Protein AF-A0A934K7P8-F1 (afdb_monomer)

Structure (mmCIF, N/CA/C/O backbone):
data_AF-A0A934K7P8-F1
#
_entry.id   AF-A0A934K7P8-F1
#
loop_
_atom_site.group_PDB
_atom_site.id
_atom_site.type_symbol
_atom_site.label_atom_id
_atom_site.label_alt_id
_atom_site.label_comp_id
_atom_site.label_asym_id
_atom_site.label_entity_id
_atom_site.label_seq_id
_atom_site.pdbx_PDB_ins_code
_atom_site.Car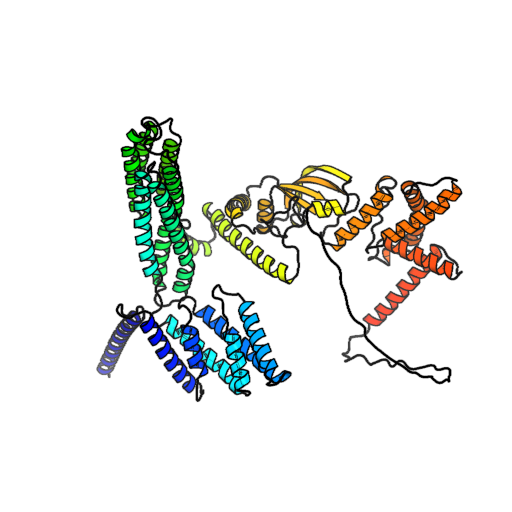tn_x
_atom_site.Cartn_y
_atom_site.Cartn_z
_atom_site.occupancy
_atom_site.B_iso_or_equiv
_atom_site.auth_seq_id
_atom_site.auth_comp_id
_atom_site.auth_asym_id
_atom_site.auth_atom_id
_atom_site.pdbx_PDB_model_num
ATOM 1 N N . MET A 1 1 ? -69.252 21.666 28.776 1.00 45.75 1 MET A N 1
ATOM 2 C CA . MET A 1 1 ? -67.968 20.932 28.897 1.00 45.75 1 MET A CA 1
ATOM 3 C C . MET A 1 1 ? -66.935 21.336 27.837 1.00 45.75 1 MET A C 1
ATOM 5 O O . MET A 1 1 ? -65.771 20.991 28.010 1.00 45.75 1 MET A O 1
ATOM 9 N N . ASP A 1 2 ? -67.285 22.134 26.819 1.00 43.41 2 ASP A N 1
ATOM 10 C CA . ASP A 1 2 ? -66.350 22.459 25.722 1.00 43.41 2 ASP 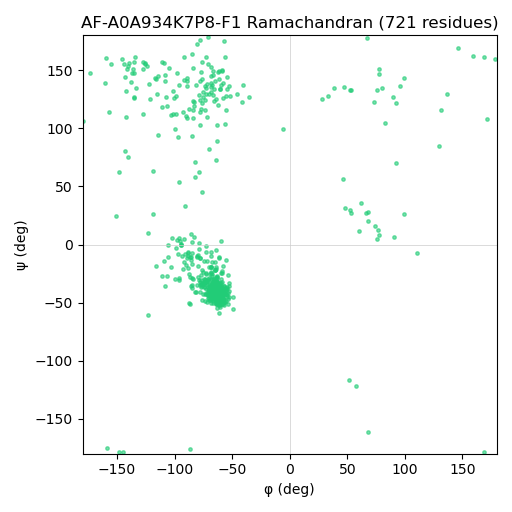A CA 1
ATOM 11 C C . ASP A 1 2 ? -65.449 23.683 25.950 1.00 43.41 2 ASP A C 1
ATOM 13 O O . ASP A 1 2 ? -64.357 23.753 25.392 1.00 43.41 2 ASP A O 1
ATOM 17 N N . LEU A 1 3 ? -65.811 24.596 26.858 1.00 40.62 3 LEU A N 1
ATOM 18 C CA . LEU A 1 3 ? -64.958 25.743 27.214 1.00 40.62 3 LEU A CA 1
ATOM 19 C C . LEU A 1 3 ? -63.761 25.370 28.112 1.00 40.62 3 LEU A C 1
ATOM 21 O O . LEU A 1 3 ? -62.736 26.044 28.081 1.00 40.62 3 LEU A O 1
ATOM 25 N N . VAL A 1 4 ? -63.838 24.257 28.854 1.00 42.62 4 VAL A N 1
ATOM 26 C CA . VAL A 1 4 ? -62.740 23.783 29.724 1.00 42.62 4 VAL A CA 1
ATOM 27 C C . VAL A 1 4 ? -61.714 22.946 28.939 1.00 42.62 4 VAL A C 1
ATOM 29 O O . VAL A 1 4 ? -60.522 22.994 29.237 1.00 42.62 4 VAL A O 1
ATOM 32 N N . ARG A 1 5 ? -62.131 22.251 27.868 1.00 43.25 5 ARG A N 1
ATOM 33 C CA . ARG A 1 5 ? -61.217 21.493 26.987 1.00 43.25 5 ARG A CA 1
ATOM 34 C C . ARG A 1 5 ? -60.385 22.390 26.063 1.00 43.25 5 ARG A C 1
ATOM 36 O O . ARG A 1 5 ? -59.226 22.073 25.804 1.00 43.25 5 ARG A O 1
ATOM 43 N N . GLY A 1 6 ? -60.927 23.531 25.626 1.00 38.09 6 GLY A N 1
ATOM 44 C CA . GLY A 1 6 ? -60.194 24.504 24.802 1.00 38.09 6 GLY A CA 1
ATOM 45 C C . GLY A 1 6 ? -59.057 25.216 25.550 1.00 38.09 6 GLY A C 1
ATOM 46 O O . GLY A 1 6 ? -57.980 25.426 24.990 1.00 38.09 6 GLY A O 1
ATOM 47 N N . ALA A 1 7 ? -59.255 25.526 26.835 1.00 41.66 7 ALA A N 1
ATOM 48 C CA . ALA A 1 7 ? -58.245 26.186 27.664 1.00 41.66 7 ALA A CA 1
ATOM 49 C C . ALA A 1 7 ? -57.087 25.246 28.059 1.00 41.66 7 ALA A C 1
ATOM 51 O O . ALA A 1 7 ? -55.929 25.668 28.054 1.00 41.66 7 ALA A O 1
ATOM 52 N N . ALA A 1 8 ? -57.373 23.963 28.317 1.00 41.31 8 ALA A N 1
ATOM 53 C CA . ALA A 1 8 ? -56.354 22.959 28.636 1.00 41.31 8 ALA A CA 1
ATOM 54 C C . ALA A 1 8 ? -55.416 22.681 27.443 1.00 41.31 8 ALA A C 1
ATOM 56 O O . ALA A 1 8 ? -54.196 22.701 27.601 1.00 41.31 8 ALA A O 1
ATOM 57 N N . GLY A 1 9 ? -55.959 22.547 26.224 1.00 40.34 9 GLY A N 1
ATOM 58 C CA . GLY A 1 9 ? -55.157 22.323 25.013 1.00 40.34 9 GLY A CA 1
ATOM 59 C C . GLY A 1 9 ? -54.323 23.536 24.569 1.00 40.34 9 GLY A C 1
ATOM 60 O O . GLY A 1 9 ? -53.249 23.375 23.986 1.00 40.34 9 GLY A O 1
ATOM 61 N N . ALA A 1 10 ? -54.769 24.761 24.868 1.00 44.47 10 ALA A N 1
ATOM 62 C CA . ALA A 1 10 ? -54.004 25.983 24.601 1.00 44.47 10 ALA A CA 1
ATOM 63 C C . ALA A 1 10 ? -52.875 26.214 25.628 1.00 44.47 10 ALA A C 1
ATOM 65 O O . ALA A 1 10 ? -51.799 26.694 25.258 1.00 44.47 10 ALA A O 1
ATOM 66 N N . ALA A 1 11 ? -53.083 25.832 26.894 1.00 43.97 11 ALA A N 1
ATOM 67 C CA . ALA A 1 11 ? -52.049 25.858 27.930 1.00 43.97 11 ALA A CA 1
ATOM 68 C C . ALA A 1 11 ? -50.958 24.796 27.680 1.00 43.97 11 ALA A C 1
ATOM 70 O O . ALA A 1 11 ? -49.769 25.091 27.806 1.00 43.97 11 ALA A O 1
ATOM 71 N N . GLU A 1 12 ? -51.340 23.603 27.221 1.00 44.59 12 GLU A N 1
ATOM 72 C CA . GLU A 1 12 ? -50.424 22.500 26.900 1.00 44.59 12 GLU A CA 1
ATOM 73 C C . GLU A 1 12 ? -49.556 22.792 25.656 1.00 44.59 12 GLU A C 1
ATOM 75 O O . GLU A 1 12 ? -48.353 22.509 25.640 1.00 44.59 12 GLU A O 1
ATOM 80 N N . ARG A 1 13 ? -50.110 23.479 24.641 1.00 47.47 13 ARG A N 1
ATOM 81 C CA . ARG A 1 13 ? -49.357 23.949 23.455 1.00 47.47 13 ARG A CA 1
ATOM 82 C C . ARG A 1 13 ? -48.438 25.148 23.739 1.00 47.47 13 ARG A C 1
ATOM 84 O O . ARG A 1 13 ? -47.362 25.235 23.149 1.00 47.47 13 ARG A O 1
ATOM 91 N N . ARG A 1 14 ? -48.800 26.052 24.664 1.00 48.75 14 ARG A N 1
ATOM 92 C CA . ARG A 1 14 ? -47.899 27.135 25.125 1.00 48.75 14 ARG A CA 1
ATOM 93 C C . ARG A 1 14 ? -46.775 26.613 26.026 1.00 48.75 14 ARG A C 1
ATOM 95 O O . ARG A 1 14 ? -45.634 27.053 25.879 1.00 48.75 14 ARG A O 1
ATOM 102 N N . GLY A 1 15 ? -47.066 25.647 26.900 1.00 50.03 15 GLY A N 1
ATOM 103 C CA . GLY A 1 15 ? -46.074 24.995 27.761 1.00 50.03 15 GLY A CA 1
ATOM 104 C C . GLY A 1 15 ? -45.023 24.217 26.966 1.00 50.03 15 GLY A C 1
ATOM 105 O O . GLY A 1 15 ? -43.826 24.399 27.177 1.00 50.03 15 GLY A O 1
ATOM 106 N N . THR A 1 16 ? -45.444 23.420 25.980 1.00 50.38 16 THR A N 1
ATOM 107 C CA . THR A 1 16 ? -44.530 22.630 25.131 1.00 50.38 16 THR A CA 1
ATOM 108 C C . THR A 1 16 ? -43.655 23.486 24.210 1.00 50.38 16 THR A C 1
ATOM 110 O O . THR A 1 16 ? -42.486 23.152 23.999 1.00 50.38 16 THR A O 1
ATOM 113 N N . GLY A 1 17 ? -44.162 24.620 23.711 1.00 54.09 17 GLY A N 1
ATOM 114 C CA . GLY A 1 17 ? -43.368 25.604 22.967 1.00 54.09 17 GLY A CA 1
ATOM 115 C C . GLY A 1 17 ? -42.286 26.260 23.829 1.00 54.09 17 GLY A C 1
ATOM 116 O O . GLY A 1 17 ? -41.118 26.272 23.446 1.00 54.09 17 GLY A O 1
ATOM 117 N N . ALA A 1 18 ? -42.638 26.726 25.032 1.00 55.69 18 ALA A N 1
ATOM 118 C CA . ALA A 1 18 ? -41.683 27.321 25.970 1.00 55.69 18 ALA A CA 1
ATOM 119 C C . ALA A 1 18 ? -40.620 26.316 26.454 1.00 55.69 18 ALA A C 1
ATOM 121 O O . ALA A 1 18 ? -39.447 26.671 26.584 1.00 55.69 18 ALA A O 1
ATOM 122 N N . ILE A 1 19 ? -41.007 25.052 26.663 1.00 57.72 19 ILE A N 1
ATOM 123 C CA . ILE A 1 19 ? -40.096 23.958 27.023 1.00 57.72 19 ILE A CA 1
ATOM 124 C C . ILE A 1 19 ? -39.129 23.650 25.873 1.00 57.72 19 ILE A C 1
ATOM 126 O O . ILE A 1 19 ? -37.928 23.565 26.116 1.00 57.72 19 ILE A O 1
ATOM 130 N N . LYS A 1 20 ? -39.594 23.575 24.616 1.00 57.88 20 LYS A N 1
ATOM 131 C CA . LYS A 1 20 ? -38.717 23.391 23.441 1.00 57.88 20 LYS A CA 1
ATOM 132 C C . LYS A 1 20 ? -37.726 24.543 23.265 1.00 57.88 20 LYS A C 1
ATOM 134 O O . LYS A 1 20 ? -36.560 24.297 22.963 1.00 57.88 20 LYS A O 1
ATOM 139 N N . THR A 1 21 ? -38.155 25.785 23.478 1.00 65.25 21 THR A N 1
ATOM 140 C CA . THR A 1 21 ? -37.277 26.961 23.371 1.00 65.25 21 THR A CA 1
ATOM 141 C C . THR A 1 21 ? -36.249 27.003 24.504 1.00 65.25 21 THR A C 1
ATOM 143 O O . THR A 1 21 ? -35.074 27.260 24.247 1.00 65.25 21 THR A O 1
ATOM 146 N N . ARG A 1 22 ? -36.641 26.665 25.743 1.00 65.88 22 ARG A N 1
ATOM 147 C CA . ARG A 1 22 ? -35.711 26.532 26.881 1.00 65.88 22 ARG A CA 1
ATOM 148 C C . ARG A 1 22 ? -34.735 25.370 26.708 1.00 65.88 22 ARG A C 1
ATOM 150 O O . ARG A 1 22 ? -33.561 25.543 27.011 1.00 65.88 22 ARG A O 1
ATOM 157 N N . LEU A 1 23 ? -35.187 24.231 26.179 1.00 60.50 23 LEU A N 1
ATOM 158 C CA . LEU A 1 23 ? -34.333 23.091 25.833 1.00 60.50 23 LEU A CA 1
ATOM 159 C C . LEU A 1 23 ? -33.325 23.464 24.749 1.00 60.50 23 LEU A C 1
ATOM 161 O O . LEU A 1 23 ? -32.152 23.174 24.919 1.00 60.50 23 LEU A O 1
ATOM 165 N N . ARG A 1 24 ? -33.738 24.168 23.685 1.00 63.94 24 ARG A N 1
ATOM 166 C CA . ARG A 1 24 ? -32.816 24.674 22.649 1.00 63.94 24 ARG A CA 1
ATOM 167 C C . ARG A 1 24 ? -31.798 25.666 23.209 1.00 63.94 24 ARG A C 1
ATOM 169 O O . ARG A 1 24 ? -30.635 25.615 22.825 1.00 63.94 24 ARG A O 1
ATOM 176 N N . TYR A 1 25 ? -32.219 26.539 24.121 1.00 66.00 25 TYR A N 1
ATOM 177 C CA . TYR A 1 25 ? -31.333 27.497 24.780 1.00 66.00 25 TYR A CA 1
ATOM 178 C C . TYR A 1 25 ? -30.318 26.813 25.710 1.00 66.00 25 TYR A C 1
ATOM 180 O O . TYR A 1 25 ? -29.125 27.102 25.636 1.00 66.00 25 TYR A O 1
ATOM 188 N N . LEU A 1 26 ? -30.766 25.869 26.547 1.00 61.19 26 LEU A N 1
ATOM 189 C CA . LEU A 1 26 ? -29.870 25.050 27.370 1.00 61.19 26 LEU A CA 1
ATOM 190 C C . LEU A 1 26 ? -28.907 24.247 26.497 1.00 61.19 26 LEU A C 1
ATOM 192 O O . LEU A 1 26 ? -27.717 24.222 26.777 1.00 61.19 26 LEU A O 1
ATOM 196 N N . ALA A 1 27 ? -29.416 23.646 25.425 1.00 62.72 27 ALA A N 1
ATOM 197 C CA . ALA A 1 27 ? -28.638 22.864 24.481 1.00 62.72 27 ALA A CA 1
ATOM 198 C C . ALA A 1 27 ? -27.517 23.713 23.847 1.00 62.72 27 ALA A C 1
ATOM 200 O O . ALA A 1 27 ? -26.354 23.326 23.883 1.00 62.72 27 ALA A O 1
ATOM 201 N N . TRP A 1 28 ? -27.817 24.928 23.381 1.00 64.00 28 TRP A N 1
ATOM 202 C CA . TRP A 1 28 ? -26.797 25.850 22.867 1.00 64.00 28 TRP A CA 1
ATOM 203 C C . TRP A 1 28 ? -25.730 26.216 23.913 1.00 64.00 28 TRP A C 1
ATOM 205 O O . TRP A 1 28 ? -24.542 26.245 23.604 1.00 64.00 28 TRP A O 1
ATOM 215 N N . ARG A 1 29 ? -26.124 26.418 25.176 1.00 65.19 29 ARG A N 1
ATOM 216 C CA . ARG A 1 29 ? -25.203 26.757 26.276 1.00 65.19 29 ARG A CA 1
ATOM 217 C C . ARG A 1 29 ? -24.259 25.609 26.671 1.00 65.19 29 ARG A C 1
ATOM 219 O O . ARG A 1 29 ? -23.239 25.848 27.314 1.00 65.19 29 ARG A O 1
ATOM 226 N N . LEU A 1 30 ? -24.599 24.373 26.304 1.00 67.81 30 LEU A N 1
ATOM 227 C CA . LEU A 1 30 ? -23.757 23.189 26.495 1.00 67.81 30 LEU A CA 1
ATOM 228 C C . LEU A 1 30 ? -22.820 22.930 25.304 1.00 67.81 30 LEU A C 1
ATOM 230 O O . LEU A 1 30 ? -21.893 22.136 25.443 1.00 67.81 30 LEU A O 1
ATOM 234 N N . ALA A 1 31 ? -23.018 23.605 24.167 1.00 66.19 31 ALA A N 1
ATOM 235 C CA . ALA A 1 31 ? -22.230 23.390 22.955 1.00 66.19 31 ALA A CA 1
ATOM 236 C C . ALA A 1 31 ? -20.845 24.056 23.003 1.00 66.19 31 ALA A C 1
ATOM 238 O O . ALA A 1 31 ? -19.896 23.512 22.451 1.00 66.19 31 ALA A O 1
ATOM 239 N N . GLU A 1 32 ? -20.697 25.195 23.685 1.00 69.88 32 GLU A N 1
ATOM 240 C CA . GLU A 1 32 ? -19.407 25.879 23.835 1.00 69.88 32 GLU A CA 1
ATOM 241 C C . GLU A 1 32 ? -19.187 26.282 25.304 1.00 69.88 32 GLU A C 1
ATOM 243 O O . GLU A 1 32 ? -20.117 26.776 25.953 1.00 69.88 32 GLU A O 1
ATOM 248 N N . PRO A 1 33 ? -17.987 26.044 25.873 1.00 76.75 33 PRO A N 1
ATOM 249 C CA . PRO A 1 33 ? -17.689 26.495 27.221 1.00 76.75 33 PRO A CA 1
ATOM 250 C C . PRO A 1 33 ? -17.648 28.028 27.250 1.00 76.75 33 PRO A C 1
ATOM 252 O O . PRO A 1 33 ? -17.259 28.656 26.262 1.00 76.75 33 PRO A O 1
ATOM 255 N N . PRO A 1 34 ? -18.012 28.660 28.377 1.00 77.75 34 PRO A N 1
ATOM 256 C CA . PRO A 1 34 ? -17.819 30.091 28.543 1.00 77.75 34 PRO A CA 1
ATOM 257 C C . PRO A 1 34 ? -16.367 30.480 28.241 1.00 77.75 34 PRO A C 1
ATOM 259 O O . PRO A 1 34 ? -15.446 29.910 28.823 1.00 77.75 34 PRO A O 1
ATOM 262 N N . GLY A 1 35 ? -16.158 31.460 27.357 1.00 70.12 35 GLY A N 1
ATOM 263 C CA . GLY A 1 35 ? -14.825 31.813 26.845 1.00 70.12 35 GLY A CA 1
ATOM 264 C C . GLY A 1 35 ? -13.816 32.299 27.896 1.00 70.12 35 GLY A C 1
ATOM 265 O O . GLY A 1 35 ? -12.631 32.389 27.601 1.00 70.12 35 GLY A O 1
ATOM 266 N N . PHE A 1 36 ? -14.263 32.587 29.122 1.00 78.00 36 PHE A N 1
ATOM 267 C CA . PHE A 1 36 ? -13.399 32.941 30.251 1.00 78.00 36 PHE A CA 1
ATOM 268 C C . PHE A 1 36 ? -12.852 31.725 31.016 1.00 78.00 36 PHE A C 1
ATOM 270 O O . PHE A 1 36 ? -11.994 31.895 31.880 1.00 78.00 36 PHE A O 1
ATOM 277 N N . LEU A 1 37 ? -13.353 30.509 30.760 1.00 80.81 37 LEU A N 1
ATOM 278 C CA . LEU A 1 37 ? -12.911 29.314 31.475 1.00 80.81 37 LEU A CA 1
ATOM 279 C C . LEU A 1 37 ? -11.636 28.737 30.842 1.00 80.81 37 LEU A C 1
ATOM 281 O O . LEU A 1 37 ? -11.656 28.357 29.670 1.00 80.81 37 LEU A O 1
ATOM 285 N N . PRO A 1 38 ? -10.544 28.583 31.615 1.00 80.50 38 PRO A N 1
ATOM 286 C CA . PRO A 1 38 ? -9.359 27.873 31.153 1.00 80.50 38 PRO A CA 1
ATOM 287 C C . PRO A 1 38 ? -9.691 26.423 30.756 1.00 80.50 38 PRO A C 1
ATOM 289 O O . PRO A 1 38 ? -10.548 25.802 31.397 1.00 80.50 38 PRO A O 1
ATOM 292 N N . PRO A 1 39 ? -8.961 25.818 29.796 1.00 76.94 39 PRO A N 1
ATOM 293 C CA . PRO A 1 39 ? -9.156 24.418 29.401 1.00 76.94 39 PRO A CA 1
ATOM 294 C C . PRO A 1 39 ? -9.114 23.440 30.582 1.00 76.94 39 PRO A C 1
ATOM 296 O O . PRO A 1 39 ? -9.882 22.482 30.633 1.00 76.94 39 PRO A O 1
ATOM 299 N N . LEU A 1 40 ? -8.262 23.726 31.571 1.00 80.06 40 LEU A N 1
ATOM 300 C CA . LEU A 1 40 ? -8.154 22.948 32.802 1.00 80.06 40 LEU A CA 1
ATOM 301 C C . LEU A 1 40 ? -9.451 22.969 33.624 1.00 80.06 40 LEU A C 1
ATOM 303 O O . LEU A 1 40 ? -9.846 21.945 34.170 1.00 80.06 40 LEU A O 1
ATOM 307 N N . VAL A 1 41 ? -10.134 24.114 33.706 1.00 83.94 41 VAL A N 1
ATOM 308 C CA . VAL A 1 41 ? -11.388 24.243 34.467 1.00 83.94 41 VAL A CA 1
ATOM 309 C C . VAL A 1 41 ? -12.524 23.515 33.755 1.00 83.94 41 VAL A C 1
ATOM 311 O O . VAL A 1 41 ? -13.291 22.798 34.393 1.00 83.94 41 VAL A O 1
ATOM 314 N N . VAL A 1 42 ? -12.588 23.640 32.427 1.00 82.75 42 VAL A N 1
ATOM 315 C CA . VAL A 1 42 ? -13.539 22.905 31.579 1.00 82.75 42 VAL A CA 1
ATOM 316 C C . VAL A 1 42 ? -13.369 21.397 31.771 1.00 82.75 42 VAL A C 1
ATOM 318 O O . VAL A 1 42 ? -14.353 20.689 31.986 1.00 82.75 42 VAL A O 1
ATOM 321 N N . LEU A 1 43 ? -12.127 20.906 31.744 1.00 83.19 43 LEU A N 1
ATOM 322 C CA . LEU A 1 43 ? -11.824 19.495 31.962 1.00 83.19 43 LEU A CA 1
ATOM 323 C C . LEU A 1 43 ? -12.198 19.041 33.378 1.00 83.19 43 LEU A C 1
ATOM 325 O O . LEU A 1 43 ? -12.929 18.064 33.527 1.00 83.19 43 LEU A O 1
ATOM 329 N N . SER A 1 44 ? -11.756 19.765 34.407 1.00 86.12 44 SER A N 1
ATOM 330 C CA . SER A 1 44 ? -12.061 19.446 35.807 1.00 86.12 44 SER A CA 1
ATOM 331 C C . SER A 1 44 ? -13.566 19.376 36.066 1.00 86.12 44 SER A C 1
ATOM 333 O O . SER A 1 44 ? -14.034 18.477 36.761 1.00 86.12 44 SER A O 1
ATOM 335 N N . PHE A 1 45 ? -14.345 20.274 35.458 1.00 87.75 45 PHE A N 1
ATOM 336 C CA . PHE A 1 45 ? -15.800 20.254 35.573 1.00 87.75 45 PHE A CA 1
ATOM 337 C C . PHE A 1 45 ? -16.422 19.022 34.899 1.00 87.75 45 PHE A C 1
ATOM 339 O O . PHE A 1 45 ? -17.281 18.373 35.495 1.00 87.75 45 PHE A O 1
ATOM 346 N N . LYS A 1 46 ? -15.965 18.652 33.691 1.00 87.06 46 LYS A N 1
ATOM 347 C CA . LYS A 1 46 ? -16.412 17.423 33.008 1.00 87.06 46 LYS A CA 1
ATOM 348 C C . LYS A 1 46 ? -16.123 16.177 33.841 1.00 87.06 46 LYS A C 1
ATOM 350 O O . LYS A 1 46 ? -17.006 15.334 33.985 1.00 87.06 46 LYS A O 1
ATOM 355 N N . VAL A 1 47 ? -14.921 16.087 34.412 1.00 88.88 47 VAL A N 1
ATOM 356 C CA . VAL A 1 47 ? -14.509 14.960 35.260 1.00 88.88 47 VAL A CA 1
ATOM 357 C C . VAL A 1 47 ? -15.376 14.887 36.511 1.00 88.88 47 VAL A C 1
ATOM 359 O O . VAL A 1 47 ? -15.882 13.813 36.834 1.00 88.88 47 VAL A O 1
ATOM 362 N N . ALA A 1 48 ? -15.596 16.017 37.187 1.00 91.88 48 ALA A N 1
ATOM 363 C CA . ALA A 1 48 ? -16.414 16.077 38.394 1.00 91.88 48 ALA A CA 1
ATOM 364 C C . ALA A 1 48 ? -17.874 15.684 38.118 1.00 91.88 48 ALA A C 1
ATOM 366 O O . ALA A 1 48 ? -18.436 14.847 38.825 1.00 91.88 48 ALA A O 1
ATOM 367 N N . LEU A 1 49 ? -18.470 16.232 37.054 1.00 92.19 49 LEU A N 1
ATOM 368 C CA . LEU A 1 49 ? -19.836 15.911 36.651 1.00 92.19 49 LEU A CA 1
ATOM 369 C C . LEU A 1 49 ? -19.971 14.439 36.244 1.00 92.19 49 LEU A C 1
ATOM 371 O O . LEU A 1 49 ? -20.870 13.753 36.724 1.00 92.19 49 LEU A O 1
ATOM 375 N N . GLY A 1 50 ? -19.075 13.942 35.387 1.00 91.50 50 GLY A N 1
ATOM 376 C CA . GLY A 1 50 ? -19.083 12.547 34.954 1.00 91.50 50 GLY A CA 1
ATOM 377 C C . GLY A 1 50 ? -18.897 11.576 36.116 1.00 91.50 50 GLY A C 1
ATOM 378 O O . GLY A 1 50 ? -19.608 10.581 36.184 1.00 91.50 50 GLY A O 1
ATOM 379 N N . SER A 1 51 ? -18.019 11.898 37.069 1.00 93.50 51 SER A N 1
ATOM 380 C CA . SER A 1 51 ? -17.812 11.097 38.281 1.00 93.50 51 SER A CA 1
ATOM 381 C C . SER A 1 51 ? -19.077 11.040 39.137 1.00 93.50 51 SER A C 1
ATOM 383 O O . SER A 1 51 ? -19.500 9.959 39.542 1.00 93.50 51 SER A O 1
ATOM 385 N N . GLY A 1 52 ? -19.731 12.185 39.365 1.00 95.00 52 GLY A N 1
ATOM 386 C CA . GLY A 1 52 ? -20.989 12.241 40.114 1.00 95.00 52 GLY A CA 1
ATOM 387 C C . GLY A 1 52 ? -22.123 11.469 39.432 1.00 95.00 52 GLY A C 1
ATOM 388 O O . GLY A 1 52 ? -22.859 10.737 40.094 1.00 95.00 52 GLY A O 1
ATOM 389 N N . LEU A 1 53 ? -22.233 11.571 38.103 1.00 94.75 53 LEU A N 1
ATOM 390 C CA . LEU A 1 53 ? -23.215 10.822 37.315 1.00 94.75 53 LEU A CA 1
ATOM 391 C C . LEU A 1 53 ? -22.941 9.315 37.329 1.00 94.75 53 LEU A C 1
ATOM 393 O O . LEU A 1 53 ? -23.870 8.536 37.523 1.00 94.75 53 LEU A O 1
ATOM 397 N N . ALA A 1 54 ? -21.683 8.902 37.160 1.00 94.56 54 ALA A N 1
ATOM 398 C CA . ALA A 1 54 ? -21.285 7.497 37.202 1.00 94.56 54 ALA A CA 1
ATOM 399 C C . ALA A 1 54 ? -21.585 6.881 38.571 1.00 94.56 54 ALA A C 1
ATOM 401 O O . ALA A 1 54 ? -22.110 5.771 38.645 1.00 94.56 54 ALA A O 1
ATOM 402 N N . TRP A 1 55 ? -21.337 7.632 39.647 1.00 95.38 55 TRP A N 1
ATOM 403 C CA . TRP A 1 55 ? -21.679 7.218 41.002 1.00 95.38 55 TRP A CA 1
ATOM 404 C C . TRP A 1 55 ? -23.191 7.053 41.200 1.00 95.38 55 TRP A C 1
ATOM 406 O O . TRP A 1 55 ? -23.648 6.003 41.654 1.00 95.38 55 TRP A O 1
ATOM 416 N N . ALA A 1 56 ? -23.981 8.065 40.829 1.00 94.38 56 ALA A N 1
ATOM 417 C CA . ALA A 1 56 ? -25.435 8.038 40.988 1.00 94.38 56 ALA A CA 1
ATOM 418 C C . ALA A 1 56 ? -26.088 6.908 40.176 1.00 94.38 56 ALA A C 1
ATOM 420 O O . ALA A 1 56 ? -26.935 6.177 40.691 1.00 94.38 56 ALA A O 1
ATOM 421 N N . LEU A 1 57 ? -25.660 6.724 38.923 1.00 94.38 57 LEU A N 1
ATOM 422 C CA . LEU A 1 57 ? -26.130 5.628 38.078 1.00 94.38 57 LEU A CA 1
ATOM 423 C C . LEU A 1 57 ? -25.675 4.270 38.615 1.00 94.38 57 LEU A C 1
ATOM 425 O O . LEU A 1 57 ? -26.458 3.327 38.601 1.00 94.38 57 LEU A O 1
ATOM 429 N N . GLY A 1 58 ? -24.451 4.168 39.139 1.00 92.56 58 GLY A N 1
ATOM 430 C CA . GLY A 1 58 ? -23.949 2.939 39.749 1.00 92.56 58 GLY A CA 1
ATOM 431 C C . GLY A 1 58 ? -24.837 2.472 40.900 1.00 92.56 58 GLY A C 1
ATOM 432 O O . GLY A 1 58 ? -25.269 1.320 40.917 1.00 92.56 58 GLY A O 1
ATOM 433 N N . GLN A 1 59 ? -25.213 3.385 41.800 1.00 93.25 59 GLN A N 1
ATOM 434 C CA . GLN A 1 59 ? -26.161 3.064 42.870 1.00 93.25 59 GLN A CA 1
ATOM 435 C C . GLN A 1 59 ? -27.536 2.655 42.334 1.00 93.25 59 GLN A C 1
ATOM 437 O O . GLN A 1 59 ? -28.124 1.697 42.837 1.00 93.25 59 GLN A O 1
ATOM 442 N N . ALA A 1 60 ? -28.029 3.324 41.287 1.00 92.00 60 ALA A N 1
ATOM 443 C CA . ALA A 1 60 ? -29.302 2.976 40.657 1.00 92.00 60 ALA A CA 1
ATOM 444 C C . ALA A 1 60 ? -29.295 1.568 40.028 1.00 92.00 60 ALA A C 1
ATOM 446 O O . ALA A 1 60 ? -30.313 0.882 40.057 1.00 92.00 60 ALA A O 1
ATOM 447 N N . PHE A 1 61 ? -28.149 1.108 39.517 1.00 89.94 61 PHE A N 1
ATOM 448 C CA . PHE A 1 61 ? -27.956 -0.255 39.006 1.00 89.94 61 PHE A CA 1
ATOM 449 C C . PHE A 1 61 ? -27.639 -1.293 40.100 1.00 89.94 61 PHE A C 1
ATOM 451 O O . PHE A 1 61 ? -27.377 -2.453 39.787 1.00 89.94 61 PHE A O 1
ATOM 458 N N . GLY A 1 62 ? -27.690 -0.910 41.380 1.00 87.38 62 GLY A N 1
ATOM 459 C CA . GLY A 1 62 ? -27.504 -1.816 42.516 1.00 87.38 62 GLY A CA 1
ATOM 460 C C . GLY A 1 62 ? -26.059 -1.958 43.005 1.00 87.38 62 GLY A C 1
ATOM 461 O O . GLY A 1 62 ? -25.804 -2.757 43.910 1.00 87.38 62 GLY A O 1
ATOM 462 N N . PHE A 1 63 ? -25.110 -1.181 42.472 1.00 87.31 63 PHE A N 1
ATOM 463 C CA . PHE A 1 63 ? -23.739 -1.133 42.987 1.00 87.31 63 PHE A CA 1
ATOM 464 C C . PHE A 1 63 ? -23.685 -0.265 44.252 1.00 87.31 63 PHE A C 1
ATOM 466 O O . PHE A 1 63 ? -23.903 0.943 44.200 1.00 87.31 63 PHE A O 1
ATOM 473 N N . LYS A 1 64 ? -23.385 -0.866 45.413 1.00 83.88 64 LYS A N 1
ATOM 474 C CA . LYS A 1 64 ? -23.387 -0.150 46.708 1.00 83.88 64 LYS A CA 1
ATOM 475 C C . LYS A 1 64 ? -22.336 0.963 46.781 1.00 83.88 64 LYS A C 1
ATOM 477 O O . LYS A 1 64 ? -22.592 2.006 47.375 1.00 83.88 64 LYS A O 1
ATOM 482 N N . THR A 1 65 ? -21.161 0.733 46.200 1.00 87.38 65 THR A N 1
ATOM 483 C CA . THR A 1 65 ? -20.018 1.658 46.232 1.00 87.38 65 THR A CA 1
ATOM 484 C C . THR A 1 65 ? -19.267 1.619 44.893 1.00 87.38 65 THR A C 1
ATOM 486 O O . THR A 1 65 ? -18.263 0.911 44.798 1.00 87.38 65 THR A O 1
ATOM 489 N N . PRO A 1 66 ? -19.749 2.330 43.853 1.00 89.94 66 PRO A N 1
ATOM 490 C CA . PRO A 1 66 ? -19.255 2.209 42.477 1.00 89.94 66 PRO A CA 1
ATOM 491 C C . PRO A 1 66 ? -17.931 2.965 42.236 1.00 89.94 66 PRO A C 1
ATOM 493 O O . PRO A 1 66 ? -17.869 3.927 41.463 1.00 89.94 66 PRO A O 1
ATOM 496 N N . TRP A 1 67 ? -16.861 2.569 42.928 1.00 88.38 67 TRP A N 1
ATOM 497 C CA . TRP A 1 67 ? -15.551 3.230 42.849 1.00 88.38 67 TRP A CA 1
ATOM 498 C C . TRP A 1 67 ? -14.901 3.088 41.470 1.00 88.38 67 TRP A C 1
ATOM 500 O O . TRP A 1 67 ? -14.304 4.046 40.973 1.00 88.38 67 TRP A O 1
ATOM 510 N N . ASP A 1 68 ? -15.044 1.926 40.825 1.00 86.25 68 ASP A N 1
ATOM 511 C CA . ASP A 1 68 ? -14.433 1.669 39.518 1.00 86.25 68 ASP A CA 1
ATOM 512 C C . ASP A 1 68 ? -15.121 2.464 38.399 1.00 86.25 68 ASP A C 1
ATOM 514 O O . ASP A 1 68 ? -14.463 2.888 37.447 1.00 86.25 68 ASP A O 1
ATOM 518 N N . ALA A 1 69 ? -16.419 2.752 38.544 1.00 89.62 69 ALA A N 1
ATOM 519 C CA . ALA A 1 69 ? -17.145 3.619 37.618 1.00 89.62 69 ALA A CA 1
ATOM 520 C C . ALA A 1 69 ? -16.604 5.058 37.650 1.00 89.62 69 ALA A C 1
ATOM 522 O O . ALA A 1 69 ? -16.394 5.674 36.606 1.00 89.62 69 ALA A O 1
ATOM 523 N N . VAL A 1 70 ? -16.320 5.585 38.845 1.00 91.94 70 VAL A N 1
ATOM 524 C CA . VAL A 1 70 ? -15.716 6.916 39.014 1.00 91.94 70 VAL A CA 1
ATOM 525 C C . VAL A 1 70 ? -14.284 6.942 38.477 1.00 91.94 70 VAL A C 1
ATOM 527 O O . VAL A 1 70 ? -13.922 7.843 37.718 1.00 91.94 70 VAL A O 1
ATOM 530 N N . LEU A 1 71 ? -13.478 5.930 38.814 1.00 86.38 71 LEU A N 1
ATOM 531 C CA . LEU A 1 71 ? -12.100 5.810 38.335 1.00 86.38 71 LEU A CA 1
ATOM 532 C C . LEU A 1 71 ? -12.038 5.758 36.799 1.00 86.38 71 LEU A C 1
ATOM 534 O O . LEU A 1 71 ? -11.196 6.422 36.194 1.00 86.38 71 LEU A O 1
ATOM 538 N N . ALA A 1 72 ? -12.958 5.026 36.165 1.00 83.19 72 ALA A N 1
ATOM 539 C CA . ALA A 1 72 ? -13.055 4.937 34.713 1.00 83.19 72 ALA A CA 1
ATOM 540 C C . ALA A 1 72 ? -13.330 6.294 34.048 1.00 83.19 72 ALA A C 1
ATOM 542 O O . ALA A 1 72 ? -12.697 6.604 33.040 1.00 83.19 72 ALA A O 1
ATOM 543 N N . VAL A 1 73 ? -14.205 7.132 34.621 1.00 87.31 73 VAL A N 1
ATOM 544 C CA . VAL A 1 73 ? -14.452 8.492 34.103 1.00 87.31 73 VAL A CA 1
ATOM 545 C C . VAL A 1 73 ? -13.179 9.336 34.152 1.00 87.31 73 VAL A C 1
ATOM 547 O O . VAL A 1 73 ? -12.845 9.998 33.169 1.00 87.31 73 VAL A O 1
ATOM 550 N N . ILE A 1 74 ? -12.461 9.303 35.278 1.00 85.06 74 ILE A N 1
ATOM 551 C CA . ILE A 1 74 ? -11.234 10.085 35.469 1.00 85.06 74 ILE A CA 1
ATOM 552 C C . ILE A 1 74 ? -10.181 9.674 34.439 1.00 85.06 74 ILE A C 1
ATOM 554 O O . ILE A 1 74 ? -9.646 10.530 33.736 1.00 85.06 74 ILE A O 1
ATOM 558 N N . ILE A 1 75 ? -9.914 8.371 34.314 1.00 76.69 75 ILE A N 1
ATOM 559 C CA . ILE A 1 75 ? -8.894 7.859 33.391 1.00 76.69 75 ILE A CA 1
ATOM 560 C C . ILE A 1 75 ? -9.273 8.173 31.942 1.00 76.69 75 ILE A C 1
ATOM 562 O O . ILE A 1 75 ? -8.431 8.637 31.173 1.00 76.69 75 ILE A O 1
ATOM 566 N N . LEU A 1 76 ? -10.544 7.985 31.574 1.00 75.75 76 LEU A N 1
ATOM 567 C CA . LEU A 1 76 ? -11.010 8.258 30.218 1.00 75.75 76 LEU A CA 1
ATOM 568 C C . LEU A 1 76 ? -10.832 9.732 29.830 1.00 75.75 76 LEU A C 1
ATOM 570 O O . LEU A 1 76 ? -10.483 10.036 28.691 1.00 75.75 76 LEU A O 1
ATOM 574 N N . MET A 1 77 ? -11.069 10.647 30.768 1.00 76.56 77 MET A N 1
ATOM 575 C CA . MET A 1 77 ? -11.009 12.085 30.511 1.00 76.56 77 MET A CA 1
ATOM 576 C C . MET A 1 77 ? -9.600 12.683 30.611 1.00 76.56 77 MET A C 1
ATOM 578 O O . MET A 1 77 ? -9.382 13.778 30.100 1.00 76.56 77 MET A O 1
ATOM 582 N N . GLN A 1 78 ? -8.633 11.991 31.221 1.00 71.94 78 GLN A N 1
ATOM 583 C CA . GLN A 1 78 ? -7.233 12.440 31.265 1.00 71.94 78 GLN A CA 1
ATOM 584 C C . GLN A 1 78 ? -6.509 12.315 29.905 1.00 71.94 78 GLN A C 1
ATOM 586 O O . GLN A 1 78 ? -5.456 12.924 29.716 1.00 71.94 78 GLN A O 1
ATOM 591 N N . GLY A 1 79 ? -7.072 11.577 28.937 1.00 59.22 79 GLY A N 1
ATOM 592 C CA . GLY A 1 79 ? -6.595 11.503 27.551 1.00 59.22 79 GLY A CA 1
ATOM 593 C C . GLY A 1 79 ? -7.275 12.531 26.634 1.00 59.22 79 GLY A C 1
ATOM 594 O O . GLY A 1 79 ? -8.470 12.781 26.746 1.00 59.22 79 GLY A O 1
ATOM 595 N N . HIS A 1 80 ? -6.519 13.129 25.705 1.00 53.12 80 HIS A N 1
ATOM 596 C CA . HIS A 1 80 ? -6.982 14.188 24.795 1.00 53.12 80 HIS A CA 1
ATOM 597 C C . HIS A 1 80 ? -8.354 13.882 24.144 1.00 53.12 80 HIS A C 1
ATOM 599 O O . HIS A 1 80 ? -8.570 12.826 23.549 1.00 53.12 80 HIS A O 1
ATOM 605 N N . ALA A 1 81 ? -9.268 14.855 24.235 1.00 48.44 81 ALA A N 1
ATOM 606 C CA . ALA A 1 81 ? -10.724 14.725 24.089 1.00 48.44 81 ALA A CA 1
ATOM 607 C C . ALA A 1 81 ? -11.279 14.291 22.711 1.00 48.44 81 ALA A C 1
ATOM 609 O O . ALA A 1 81 ? -12.487 14.109 22.578 1.00 48.44 81 ALA A O 1
ATOM 610 N N . TYR A 1 82 ? -10.447 14.137 21.681 1.00 48.09 82 TYR A N 1
ATOM 611 C CA . TYR A 1 82 ? -10.911 14.057 20.288 1.00 48.09 82 TYR A CA 1
ATOM 612 C C . TYR A 1 82 ? -11.151 12.627 19.765 1.00 48.09 82 TYR A C 1
ATOM 614 O O . TYR A 1 82 ? -11.757 12.464 18.714 1.00 48.09 82 TYR A O 1
ATOM 622 N N . GLY A 1 83 ? -10.738 11.588 20.507 1.00 52.84 83 GLY A N 1
ATOM 623 C CA . GLY A 1 83 ? -10.855 10.171 20.108 1.00 52.84 83 GLY A CA 1
ATOM 624 C C . GLY A 1 83 ? -11.708 9.304 21.044 1.00 52.84 83 GLY A C 1
ATOM 625 O O . GLY A 1 83 ? -11.458 8.107 21.168 1.00 52.84 83 GLY A O 1
ATOM 626 N N . SER A 1 84 ? -12.667 9.906 21.757 1.00 55.56 84 SER A N 1
ATOM 627 C CA . SER A 1 84 ? -13.290 9.341 22.968 1.00 55.56 84 SER A CA 1
ATOM 628 C C . SER A 1 84 ? -13.883 7.933 22.807 1.00 55.56 84 SER A C 1
ATOM 630 O O . SER A 1 84 ? -13.725 7.130 23.718 1.00 55.56 84 SER A O 1
ATOM 632 N N . LEU A 1 85 ? -14.487 7.579 21.666 1.00 57.59 85 LEU A N 1
ATOM 633 C CA . LEU A 1 85 ? -15.117 6.259 21.508 1.00 57.59 85 LEU A CA 1
ATOM 634 C C . LEU A 1 85 ? -14.094 5.123 21.343 1.00 57.59 85 LEU A C 1
ATOM 636 O O . LEU A 1 85 ? -14.173 4.111 22.036 1.00 57.59 85 LEU A O 1
ATOM 640 N N . LEU A 1 86 ? -13.111 5.297 20.454 1.00 59.09 86 LEU A N 1
ATOM 641 C CA . LEU A 1 86 ? -12.053 4.303 20.245 1.00 59.09 86 LEU A CA 1
ATOM 642 C C . LEU A 1 86 ? -11.125 4.226 21.461 1.00 59.09 86 LEU A C 1
ATOM 644 O O . LEU A 1 86 ? -10.739 3.131 21.860 1.00 59.09 86 LEU A O 1
ATOM 648 N N . ASN A 1 87 ? -10.842 5.361 22.103 1.00 65.75 87 ASN A N 1
ATOM 649 C CA . ASN A 1 87 ? -10.051 5.399 23.331 1.00 65.75 87 ASN A CA 1
ATOM 650 C C . ASN A 1 87 ? -10.802 4.754 24.509 1.00 65.75 87 ASN A C 1
ATOM 652 O O . ASN A 1 87 ? -10.192 4.015 25.278 1.00 65.75 87 ASN A O 1
ATOM 656 N N . ALA A 1 88 ? -12.121 4.958 24.628 1.00 67.88 88 ALA A N 1
ATOM 657 C CA . ALA A 1 88 ? -12.947 4.265 25.618 1.00 67.88 88 ALA A CA 1
ATOM 658 C C . ALA A 1 88 ? -12.978 2.759 25.373 1.00 67.88 88 ALA A C 1
ATOM 660 O O . ALA A 1 88 ? -12.824 1.983 26.311 1.00 67.88 88 ALA A O 1
ATOM 661 N N . LEU A 1 89 ? -13.118 2.330 24.118 1.00 69.19 89 LEU A N 1
ATOM 662 C CA . LEU A 1 89 ? -13.079 0.913 23.773 1.00 69.19 89 LEU A CA 1
ATOM 663 C C . LEU A 1 89 ? -11.717 0.292 24.110 1.00 69.19 89 LEU A C 1
ATOM 665 O O . LEU A 1 89 ? -11.662 -0.779 24.706 1.00 69.19 89 LEU A O 1
ATOM 669 N N . GLN A 1 90 ? -10.617 0.976 23.786 1.00 71.69 90 GLN A N 1
ATOM 670 C CA . GLN A 1 90 ? -9.265 0.540 24.144 1.00 71.69 90 GLN A CA 1
ATOM 671 C C . GLN A 1 90 ? -9.064 0.463 25.661 1.00 71.69 90 GLN A C 1
ATOM 673 O O . GLN A 1 90 ? -8.470 -0.499 26.147 1.00 71.69 90 GLN A O 1
ATOM 678 N N . PHE A 1 91 ? -9.591 1.436 26.406 1.00 74.31 91 PHE A N 1
ATOM 679 C CA . PHE A 1 91 ? -9.598 1.429 27.866 1.00 74.31 91 PHE A CA 1
ATOM 680 C C . PHE A 1 91 ? -10.356 0.209 28.414 1.00 74.31 91 PHE A C 1
ATOM 682 O O . PHE A 1 91 ? -9.814 -0.526 29.239 1.00 74.31 91 PHE A O 1
ATOM 689 N N . LEU A 1 92 ? -11.559 -0.071 27.901 1.00 76.06 92 LEU A N 1
ATOM 690 C CA . LEU A 1 92 ? -12.357 -1.235 28.302 1.00 76.06 92 LEU A CA 1
ATOM 691 C C . LEU A 1 92 ? -11.659 -2.560 27.971 1.00 76.06 92 LEU A C 1
ATOM 693 O O . LEU A 1 92 ? -11.618 -3.458 28.813 1.00 76.06 92 LEU A O 1
ATOM 697 N N . LEU A 1 93 ? -11.056 -2.673 26.784 1.00 77.38 93 LEU A N 1
ATOM 698 C CA . LEU A 1 93 ? -10.259 -3.838 26.390 1.00 77.38 93 LEU A CA 1
ATOM 699 C C . LEU A 1 93 ? -9.031 -4.014 27.288 1.00 77.38 93 LEU A C 1
ATOM 701 O O . LEU A 1 93 ? -8.707 -5.137 27.668 1.00 77.38 93 LEU A O 1
ATOM 705 N N . GLY A 1 94 ? -8.372 -2.916 27.668 1.00 78.50 94 GLY A N 1
ATOM 706 C CA . GLY A 1 94 ? -7.242 -2.931 28.592 1.00 78.50 94 GLY A CA 1
ATOM 707 C C . GLY A 1 94 ? -7.637 -3.426 29.984 1.00 78.50 94 GLY A C 1
ATOM 708 O O . GLY A 1 94 ? -6.958 -4.283 30.551 1.00 78.50 94 GLY A O 1
ATOM 709 N N . VAL A 1 95 ? -8.775 -2.955 30.504 1.00 78.88 95 VAL A N 1
ATOM 710 C CA . VAL A 1 95 ? -9.326 -3.417 31.787 1.00 78.88 95 VAL A CA 1
ATOM 711 C C . VAL A 1 95 ? -9.686 -4.897 31.731 1.00 78.88 95 VAL A C 1
ATOM 713 O O . VAL A 1 95 ? -9.330 -5.646 32.639 1.00 78.88 95 VAL A O 1
ATOM 716 N N . PHE A 1 96 ? -10.341 -5.333 30.656 1.00 82.25 96 PHE A N 1
ATOM 717 C CA . PHE A 1 96 ? -10.723 -6.728 30.458 1.00 82.25 96 PHE A CA 1
ATOM 718 C C . PHE A 1 96 ? -9.505 -7.656 30.351 1.00 82.25 96 PHE A C 1
ATOM 720 O O . PHE A 1 96 ? -9.454 -8.695 31.008 1.00 82.25 96 PHE A O 1
ATOM 727 N N . ALA A 1 97 ? -8.485 -7.258 29.586 1.00 82.94 97 ALA A N 1
ATOM 728 C CA . ALA A 1 97 ? -7.236 -8.005 29.473 1.00 82.94 97 ALA A CA 1
ATOM 729 C C . ALA A 1 97 ? -6.507 -8.100 30.822 1.00 82.94 97 ALA A C 1
ATOM 731 O O . ALA A 1 97 ? -6.063 -9.182 31.204 1.00 82.94 97 ALA A O 1
ATOM 732 N N . GLY A 1 98 ? -6.430 -6.994 31.572 1.00 82.88 98 GLY A N 1
ATOM 733 C CA . GLY A 1 98 ? -5.850 -6.978 32.916 1.00 82.88 98 GLY A CA 1
ATOM 734 C C . GLY A 1 98 ? -6.620 -7.864 33.897 1.00 82.88 98 GLY A C 1
ATOM 735 O O . GLY A 1 98 ? -6.009 -8.589 34.679 1.00 82.88 98 GLY A O 1
ATOM 736 N N . LEU A 1 99 ? -7.954 -7.872 33.809 1.00 85.12 99 LEU A N 1
ATOM 737 C CA . LEU A 1 99 ? -8.822 -8.733 34.610 1.00 85.12 99 LEU A CA 1
ATOM 738 C C . LEU A 1 99 ? -8.547 -10.217 34.363 1.00 85.12 99 LEU A C 1
ATOM 740 O O . LEU A 1 99 ? -8.326 -10.961 35.317 1.00 85.12 99 LEU A O 1
ATOM 744 N N . ILE A 1 100 ? -8.510 -10.634 33.096 1.00 85.94 100 ILE A N 1
ATOM 745 C CA . ILE A 1 100 ? -8.209 -12.021 32.723 1.00 85.94 100 ILE A CA 1
ATOM 746 C C . ILE A 1 100 ? -6.821 -12.416 33.222 1.00 85.94 100 ILE A C 1
ATOM 748 O O . ILE A 1 100 ? -6.671 -13.462 33.850 1.00 85.94 100 ILE A O 1
ATOM 752 N N . LEU A 1 101 ? -5.811 -11.577 32.983 1.00 85.69 101 LEU A N 1
ATOM 753 C CA . LEU A 1 101 ? -4.437 -11.900 33.355 1.00 85.69 101 LEU A CA 1
ATOM 754 C C . LEU A 1 101 ? -4.261 -11.988 34.880 1.00 85.69 101 LEU A C 1
ATOM 756 O O . LEU A 1 101 ? -3.599 -12.904 35.367 1.00 85.69 101 LEU A O 1
ATOM 760 N N . GLY A 1 102 ? -4.896 -11.083 35.631 1.00 85.25 102 GLY A N 1
ATOM 761 C CA . GLY A 1 102 ? -4.908 -11.108 37.094 1.00 85.25 102 GLY A CA 1
ATOM 762 C C . GLY A 1 102 ? -5.613 -12.345 37.657 1.00 85.25 102 GLY A C 1
ATOM 763 O O . GLY A 1 102 ? -5.087 -12.985 38.565 1.00 85.25 102 GLY A O 1
ATOM 764 N N . LEU A 1 103 ? -6.763 -12.733 37.091 1.00 85.56 103 LEU A N 1
ATOM 765 C CA . LEU A 1 103 ? -7.494 -13.939 37.501 1.00 85.56 103 LEU A CA 1
ATOM 766 C C . LEU A 1 103 ? -6.717 -15.223 37.188 1.00 85.56 103 LEU A C 1
ATOM 768 O O . LEU A 1 103 ? -6.646 -16.110 38.035 1.00 85.56 103 LEU A O 1
ATOM 772 N N . LEU A 1 104 ? -6.104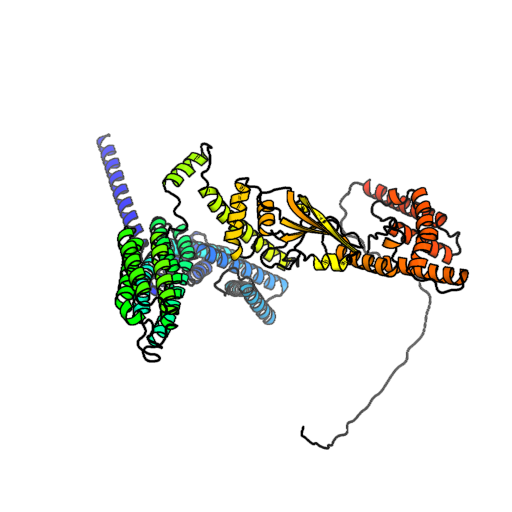 -15.316 36.003 1.00 86.50 104 LEU A N 1
ATOM 773 C CA . LEU A 1 104 ? -5.260 -16.454 35.628 1.00 86.50 104 LEU A CA 1
ATOM 774 C C . LEU A 1 104 ? -4.069 -16.590 36.579 1.00 86.50 104 LEU A C 1
ATOM 776 O O . LEU A 1 104 ? -3.771 -17.687 37.044 1.00 86.50 104 LEU A O 1
ATOM 780 N N . ALA A 1 105 ? -3.416 -15.480 36.915 1.00 85.12 105 ALA A N 1
ATOM 781 C CA . ALA A 1 105 ? -2.316 -15.500 37.863 1.00 85.12 105 ALA A CA 1
ATOM 782 C C . ALA A 1 105 ? -2.748 -15.919 39.273 1.00 85.12 105 ALA A C 1
ATOM 784 O O . ALA A 1 105 ? -2.090 -16.764 39.878 1.00 85.12 105 ALA A O 1
ATOM 785 N N . LEU A 1 106 ? -3.865 -15.385 39.780 1.00 82.19 106 LEU A N 1
ATOM 786 C CA . LEU A 1 106 ? -4.423 -15.811 41.067 1.00 82.19 106 LEU A CA 1
ATOM 787 C C . LEU A 1 106 ? -4.727 -17.310 41.078 1.00 82.19 106 LEU A C 1
ATOM 789 O O . LEU A 1 106 ? -4.417 -17.984 42.057 1.00 82.19 106 LEU A O 1
ATOM 793 N N . HIS A 1 107 ? -5.314 -17.823 39.995 1.00 84.62 107 HIS A N 1
ATOM 794 C CA . HIS A 1 107 ? -5.737 -19.215 39.905 1.00 84.62 107 HIS A CA 1
ATOM 795 C C . HIS A 1 107 ? -4.560 -20.194 39.794 1.00 84.62 107 HIS A C 1
ATOM 797 O O . HIS A 1 107 ? -4.567 -21.223 40.462 1.00 84.62 107 HIS A O 1
ATOM 803 N N . TYR A 1 108 ? -3.555 -19.885 38.966 1.00 85.94 108 TYR A N 1
ATOM 804 C CA . TYR A 1 108 ? -2.475 -20.825 38.641 1.00 85.94 108 TYR A CA 1
ATOM 805 C C . TYR A 1 108 ? -1.177 -20.610 39.427 1.00 85.94 108 TYR A C 1
ATOM 807 O O . TYR A 1 108 ? -0.428 -21.564 39.620 1.00 85.94 108 TYR A O 1
ATOM 815 N N . LEU A 1 109 ? -0.869 -19.375 39.835 1.00 85.38 109 LEU A N 1
ATOM 816 C CA . LEU A 1 109 ? 0.453 -19.002 40.359 1.00 85.38 109 LEU A CA 1
ATOM 817 C C . LEU A 1 109 ? 0.420 -18.559 41.830 1.00 85.38 109 LEU A C 1
ATOM 819 O O . LEU A 1 109 ? 1.459 -18.567 42.491 1.00 85.38 109 LEU A O 1
ATOM 823 N N . GLY A 1 110 ? -0.756 -18.188 42.345 1.00 79.75 110 GLY A N 1
ATOM 824 C CA . GLY A 1 110 ? -0.912 -17.633 43.689 1.00 79.75 110 GLY A CA 1
ATOM 825 C C . GLY A 1 110 ? -0.258 -16.253 43.855 1.00 79.75 110 GLY A C 1
ATOM 826 O O . GLY A 1 110 ? 0.349 -15.696 42.940 1.00 79.75 110 GLY A O 1
ATOM 827 N N . LEU A 1 111 ? -0.394 -15.664 45.046 1.00 82.50 111 LEU A N 1
ATOM 828 C CA . LEU A 1 111 ? 0.169 -14.346 45.358 1.00 82.50 111 LEU A CA 1
ATOM 829 C C . LEU A 1 111 ? 1.596 -14.487 45.903 1.00 82.50 111 LEU A C 1
ATOM 831 O O . LEU A 1 111 ? 1.798 -14.918 47.035 1.00 82.50 111 LEU A O 1
ATOM 835 N N . SER A 1 112 ? 2.593 -14.092 45.109 1.00 87.25 112 SER A N 1
ATOM 836 C CA . SER A 1 112 ? 3.988 -13.974 45.552 1.00 87.25 112 SER A CA 1
ATOM 837 C C . SER A 1 112 ? 4.690 -12.783 44.887 1.00 87.25 112 SER A C 1
ATOM 839 O O . SER A 1 112 ? 4.307 -12.355 43.797 1.00 87.25 112 SER A O 1
ATOM 841 N N . ALA A 1 113 ? 5.733 -12.243 45.528 1.00 89.25 113 ALA A N 1
ATOM 842 C CA . ALA A 1 113 ? 6.526 -11.128 44.995 1.00 89.25 113 ALA A CA 1
ATOM 843 C C . ALA A 1 113 ? 7.065 -11.353 43.559 1.00 89.25 113 ALA A C 1
ATOM 845 O O . ALA A 1 113 ? 6.905 -10.451 42.733 1.00 89.25 113 ALA A O 1
ATOM 846 N N . PRO A 1 114 ? 7.643 -12.523 43.200 1.00 90.56 114 PRO A N 1
ATOM 847 C CA . PRO A 1 114 ? 8.096 -12.761 41.827 1.00 90.56 114 PRO A CA 1
ATOM 848 C C . PRO A 1 114 ? 6.940 -12.866 40.826 1.00 90.56 114 PRO A C 1
ATOM 850 O O . PRO A 1 114 ? 7.072 -12.396 39.699 1.00 90.56 114 PRO A O 1
ATOM 853 N N . VAL A 1 115 ? 5.793 -13.424 41.228 1.00 85.94 115 VAL A N 1
ATOM 854 C CA . VAL A 1 115 ? 4.599 -13.495 40.371 1.00 85.94 115 VAL A CA 1
ATOM 855 C C . VAL A 1 115 ? 4.059 -12.094 40.093 1.00 85.94 115 VAL A C 1
ATOM 857 O O . VAL A 1 115 ? 3.764 -11.767 38.946 1.00 85.94 115 VAL A O 1
ATOM 860 N N . LEU A 1 116 ? 4.016 -11.232 41.110 1.00 87.12 116 LEU A N 1
ATOM 861 C CA . LEU A 1 116 ? 3.621 -9.838 40.942 1.00 87.12 116 LEU A CA 1
ATOM 862 C C . LEU A 1 116 ? 4.558 -9.100 39.972 1.00 87.12 116 LEU A C 1
ATOM 864 O O . LEU A 1 116 ? 4.086 -8.440 39.047 1.00 87.12 116 LEU A O 1
ATOM 868 N N . ALA A 1 117 ? 5.875 -9.256 40.138 1.00 89.44 117 ALA A N 1
ATOM 869 C CA . ALA A 1 117 ? 6.865 -8.663 39.241 1.00 89.44 117 ALA A CA 1
ATOM 870 C C . ALA A 1 117 ? 6.714 -9.171 37.795 1.00 89.44 117 ALA A C 1
ATOM 872 O O . ALA A 1 117 ? 6.733 -8.373 36.857 1.00 89.44 117 ALA A O 1
ATOM 873 N N . ALA A 1 118 ? 6.497 -10.477 37.609 1.00 88.38 118 ALA A N 1
ATOM 874 C CA . ALA A 1 118 ? 6.296 -11.082 36.296 1.00 88.38 118 ALA A CA 1
ATOM 875 C C . ALA A 1 118 ? 5.022 -10.569 35.608 1.00 88.38 118 ALA A C 1
ATOM 877 O O . ALA A 1 118 ? 5.056 -10.232 34.427 1.00 88.38 118 ALA A O 1
ATOM 878 N N . ILE A 1 119 ? 3.908 -10.442 36.334 1.00 87.75 119 ILE A N 1
ATOM 879 C CA . ILE A 1 119 ? 2.650 -9.918 35.780 1.00 87.75 119 ILE A CA 1
ATOM 880 C C . ILE A 1 119 ? 2.799 -8.451 35.398 1.00 87.75 119 ILE A C 1
ATOM 882 O O . ILE A 1 119 ? 2.382 -8.062 34.307 1.00 87.75 119 ILE A O 1
ATOM 886 N N . MET A 1 120 ? 3.424 -7.634 36.249 1.00 86.38 120 MET A N 1
ATOM 887 C CA . MET A 1 120 ? 3.694 -6.231 35.921 1.00 86.38 120 MET A CA 1
ATOM 888 C C . MET A 1 120 ? 4.566 -6.118 34.667 1.00 86.38 120 MET A C 1
ATOM 890 O O . MET A 1 120 ? 4.260 -5.338 33.770 1.00 86.38 120 MET A O 1
ATOM 894 N N . PHE A 1 121 ? 5.595 -6.956 34.544 1.00 87.19 121 PHE A N 1
ATOM 895 C CA . PHE A 1 121 ? 6.443 -6.994 33.357 1.00 87.19 121 PHE A CA 1
ATOM 896 C C . PHE A 1 121 ? 5.668 -7.398 32.090 1.00 87.19 121 PHE A C 1
ATOM 898 O O . PHE A 1 121 ? 5.745 -6.709 31.074 1.00 87.19 121 PHE A O 1
ATOM 905 N N . VAL A 1 122 ? 4.869 -8.469 32.150 1.00 86.50 122 VAL A N 1
ATOM 906 C CA . VAL A 1 122 ? 4.082 -8.965 31.007 1.00 86.50 122 VAL A CA 1
ATOM 907 C C . VAL A 1 122 ? 3.007 -7.966 30.588 1.00 86.50 122 VAL A C 1
ATOM 909 O O . VAL A 1 122 ? 2.849 -7.702 29.399 1.00 86.50 122 VAL A O 1
ATOM 912 N N . THR A 1 123 ? 2.278 -7.379 31.537 1.00 83.31 123 THR A N 1
ATOM 913 C CA . THR A 1 123 ? 1.224 -6.396 31.237 1.00 83.31 123 THR A CA 1
ATOM 914 C C . THR A 1 123 ? 1.784 -5.116 30.619 1.00 83.31 123 THR A C 1
ATOM 916 O O . THR A 1 123 ? 1.184 -4.591 29.679 1.00 83.31 123 THR A O 1
ATOM 919 N N . LEU A 1 124 ? 2.956 -4.651 31.066 1.00 81.75 124 LEU A N 1
ATOM 920 C CA . LEU A 1 124 ? 3.652 -3.507 30.470 1.00 81.75 124 LEU A CA 1
ATOM 921 C C . LEU A 1 124 ? 4.219 -3.829 29.080 1.00 81.75 124 LEU A C 1
ATOM 923 O O . LEU A 1 124 ? 4.065 -3.023 28.161 1.00 81.75 124 LEU A O 1
ATOM 927 N N . LEU A 1 125 ? 4.808 -5.016 28.888 1.00 81.69 125 LEU A N 1
ATOM 928 C CA . LEU A 1 125 ? 5.244 -5.475 27.566 1.00 81.69 125 LEU A CA 1
ATOM 929 C C . LEU A 1 125 ? 4.070 -5.559 26.596 1.00 81.69 125 LEU A C 1
ATOM 931 O O . LEU A 1 125 ? 4.157 -5.042 25.487 1.00 81.69 125 LEU A O 1
ATOM 935 N N . MET A 1 126 ? 2.958 -6.153 27.023 1.00 74.00 126 MET A N 1
ATOM 936 C CA . MET A 1 126 ? 1.761 -6.311 26.204 1.00 74.00 126 MET A CA 1
ATOM 937 C C . MET A 1 126 ? 1.152 -4.948 25.845 1.00 74.00 126 MET A C 1
ATOM 939 O O . MET A 1 126 ? 0.840 -4.710 24.679 1.00 74.00 126 MET A O 1
ATOM 943 N N . GLY A 1 127 ? 1.091 -4.013 26.801 1.00 66.25 127 GLY A N 1
ATOM 944 C CA . GLY A 1 127 ? 0.683 -2.625 26.557 1.00 66.25 127 GLY A CA 1
ATOM 945 C C . GLY A 1 127 ? 1.614 -1.853 25.611 1.00 66.25 127 GLY A C 1
ATOM 946 O O . GLY A 1 127 ? 1.160 -0.939 24.923 1.00 66.25 127 GLY A O 1
ATOM 947 N N . GLY A 1 128 ? 2.897 -2.226 25.538 1.00 64.56 128 GLY A N 1
ATOM 948 C CA . GLY A 1 128 ? 3.881 -1.663 24.608 1.00 64.56 128 GLY A CA 1
ATOM 949 C C . GLY A 1 128 ? 3.944 -2.347 23.235 1.00 64.56 128 GLY A C 1
ATOM 950 O O . GLY A 1 128 ? 4.347 -1.703 22.266 1.00 64.56 128 GLY A O 1
ATOM 951 N N . TRP A 1 129 ? 3.552 -3.623 23.136 1.00 60.97 129 TRP A N 1
ATOM 952 C CA . TRP A 1 129 ? 3.551 -4.418 21.897 1.00 60.97 129 TRP A CA 1
ATOM 953 C C . TRP A 1 129 ? 2.268 -4.228 21.078 1.00 60.97 129 TRP A C 1
ATOM 955 O O . TRP A 1 129 ? 2.322 -4.170 19.852 1.00 60.97 129 TRP A O 1
ATOM 965 N N . LEU A 1 130 ? 1.121 -4.057 21.744 1.00 57.97 130 LEU A N 1
ATOM 966 C CA . LEU A 1 130 ? -0.191 -3.808 21.132 1.00 57.97 130 LEU A CA 1
ATOM 967 C C . LEU A 1 130 ? -0.339 -2.359 20.621 1.00 57.97 130 LEU A C 1
ATOM 969 O O . LEU A 1 130 ? -1.365 -1.733 20.871 1.00 57.97 130 LEU A O 1
ATOM 973 N N . LYS A 1 131 ? 0.663 -1.800 19.919 1.00 50.66 131 LYS A N 1
ATOM 974 C CA . LYS A 1 131 ? 0.642 -0.432 19.348 1.00 50.66 131 LYS A CA 1
ATOM 975 C C . LYS A 1 131 ? -0.439 -0.277 18.267 1.00 50.66 131 LYS A C 1
ATOM 977 O O . LYS A 1 131 ? -0.148 -0.185 17.080 1.00 50.66 131 LYS A O 1
ATOM 982 N N . ILE A 1 132 ? -1.693 -0.238 18.697 1.00 48.22 132 ILE A N 1
ATOM 983 C CA . ILE A 1 132 ? -2.885 -0.013 17.879 1.00 48.22 132 ILE A CA 1
ATOM 984 C C . ILE A 1 132 ? -3.143 1.504 17.730 1.00 48.22 132 ILE A C 1
ATOM 986 O O . ILE A 1 132 ? -3.906 1.921 16.865 1.00 48.22 132 ILE A O 1
ATOM 990 N N . THR A 1 133 ? -2.451 2.359 18.495 1.00 47.53 133 THR A N 1
ATOM 991 C CA . THR A 1 133 ? -2.617 3.824 18.468 1.00 47.53 133 THR A CA 1
ATOM 992 C C . THR A 1 133 ? -1.282 4.572 18.579 1.00 47.53 133 THR A C 1
ATOM 994 O O . THR A 1 133 ? -0.311 4.076 19.148 1.00 47.53 133 THR A O 1
ATOM 997 N N . ARG A 1 134 ? -1.236 5.801 18.032 1.00 46.53 134 ARG A N 1
ATOM 998 C CA . ARG A 1 134 ? -0.070 6.717 18.086 1.00 46.53 134 ARG A CA 1
ATOM 999 C C . ARG A 1 134 ? 0.274 7.198 19.506 1.00 46.53 134 ARG A C 1
ATOM 1001 O O . ARG A 1 134 ? 1.364 7.715 19.722 1.00 46.53 134 ARG A O 1
ATOM 1008 N N . LEU A 1 135 ? -0.638 7.027 20.462 1.00 46.16 135 LEU A N 1
ATOM 1009 C CA . LEU A 1 135 ? -0.459 7.360 21.873 1.00 46.16 135 LEU A CA 1
ATOM 1010 C C . LEU A 1 135 ? -0.062 6.083 22.615 1.00 46.16 135 LEU A C 1
ATOM 1012 O O . LEU A 1 135 ? -0.912 5.283 22.997 1.00 46.16 135 LEU A O 1
ATOM 1016 N N . GLY A 1 136 ? 1.246 5.858 22.744 1.00 48.59 136 GLY A N 1
ATOM 1017 C CA . GLY A 1 136 ? 1.779 4.792 23.586 1.00 48.59 136 GLY A CA 1
ATOM 1018 C C . GLY A 1 136 ? 1.286 4.911 25.034 1.00 48.59 136 GLY A C 1
ATOM 1019 O O . GLY A 1 136 ? 0.877 5.986 25.461 1.00 48.59 136 GLY A O 1
ATOM 1020 N N . PHE A 1 137 ? 1.390 3.800 25.769 1.00 52.78 137 PHE A N 1
ATOM 1021 C CA . PHE A 1 137 ? 1.084 3.616 27.199 1.00 52.78 137 PHE A CA 1
ATOM 1022 C C . PHE A 1 137 ? -0.340 3.145 27.531 1.00 52.78 137 PHE A C 1
ATOM 1024 O O . PHE A 1 137 ? -1.113 3.837 28.186 1.00 52.78 137 PHE A O 1
ATOM 1031 N N . ASN A 1 138 ? -0.647 1.884 27.203 1.00 61.97 138 ASN A N 1
ATOM 1032 C CA . ASN A 1 138 ? -1.795 1.182 27.787 1.00 61.97 138 ASN A CA 1
ATOM 1033 C C . ASN A 1 138 ? -1.440 0.594 29.173 1.00 61.97 138 ASN A C 1
ATOM 1035 O O . ASN A 1 138 ? -1.537 -0.613 29.402 1.00 61.97 138 ASN A O 1
ATOM 1039 N N . ASN A 1 139 ? -1.009 1.452 30.111 1.00 70.38 139 ASN A N 1
ATOM 1040 C CA . ASN A 1 139 ? -0.691 1.070 31.502 1.00 70.38 139 ASN A CA 1
ATOM 1041 C C . ASN A 1 139 ? -1.912 0.503 32.252 1.00 70.38 139 ASN A C 1
ATOM 1043 O O . ASN A 1 139 ? -1.779 -0.069 33.335 1.00 70.38 139 ASN A O 1
ATOM 1047 N N . GLN A 1 140 ? -3.101 0.626 31.661 1.00 73.56 140 GLN A N 1
ATOM 1048 C CA . GLN A 1 140 ? -4.354 0.154 32.222 1.00 73.56 140 GLN A CA 1
ATOM 1049 C C . GLN A 1 140 ? -4.378 -1.359 32.449 1.00 73.56 140 GLN A C 1
ATOM 1051 O O . GLN A 1 140 ? -4.912 -1.807 33.459 1.00 73.56 140 GLN A O 1
ATOM 1056 N N . ILE A 1 141 ? -3.759 -2.145 31.559 1.00 79.19 141 ILE A N 1
ATOM 1057 C CA . ILE A 1 141 ? -3.701 -3.609 31.697 1.00 79.19 141 ILE A CA 1
ATOM 1058 C C . ILE A 1 141 ? -3.009 -3.982 33.018 1.00 79.19 141 ILE A C 1
ATOM 1060 O O . ILE A 1 141 ? -3.489 -4.846 33.752 1.00 79.19 141 ILE A O 1
ATOM 1064 N N . ALA A 1 142 ? -1.919 -3.284 33.349 1.00 81.94 142 ALA A N 1
ATOM 1065 C CA . ALA A 1 142 ? -1.155 -3.504 34.572 1.00 81.94 142 ALA A CA 1
ATOM 1066 C C . ALA A 1 142 ? -1.942 -3.085 35.824 1.00 81.94 142 ALA A C 1
ATOM 1068 O O . ALA A 1 142 ? -2.050 -3.857 36.776 1.00 81.94 142 ALA A O 1
ATOM 1069 N N . ILE A 1 143 ? -2.553 -1.894 35.803 1.00 80.75 143 ILE A N 1
ATOM 1070 C CA . ILE A 1 143 ? -3.364 -1.367 36.916 1.00 80.75 143 ILE A CA 1
ATOM 1071 C C . ILE A 1 143 ? -4.560 -2.287 37.202 1.00 80.75 143 ILE A C 1
ATOM 1073 O O . ILE A 1 143 ? -4.831 -2.629 38.356 1.00 80.75 143 ILE A O 1
ATOM 1077 N N . SER A 1 144 ? -5.269 -2.730 36.162 1.00 81.50 144 SER A N 1
ATOM 1078 C CA . SER A 1 144 ? -6.411 -3.634 36.306 1.00 81.50 144 SER A CA 1
ATOM 1079 C C . SER A 1 144 ? -6.002 -5.002 36.844 1.00 81.50 144 SER A C 1
ATOM 1081 O O . SER A 1 144 ? -6.669 -5.485 37.761 1.00 81.50 144 SER A O 1
ATOM 1083 N N . ALA A 1 145 ? -4.895 -5.579 36.357 1.00 84.38 145 ALA A N 1
ATOM 1084 C CA . ALA A 1 145 ? -4.356 -6.841 36.866 1.00 84.38 145 ALA A CA 1
ATOM 1085 C C . ALA A 1 145 ? -3.949 -6.745 38.345 1.00 84.38 145 ALA A C 1
ATOM 1087 O O . ALA A 1 145 ? -4.318 -7.610 39.139 1.00 84.38 145 ALA A O 1
ATOM 1088 N N . LEU A 1 146 ? -3.261 -5.666 38.736 1.00 83.94 146 LEU A N 1
ATOM 1089 C CA . LEU A 1 146 ? -2.850 -5.418 40.121 1.00 83.94 146 LEU A CA 1
ATOM 1090 C C . LEU A 1 146 ? -4.051 -5.330 41.069 1.00 83.94 146 LEU A C 1
ATOM 1092 O O . LEU A 1 146 ? -4.066 -5.957 42.124 1.00 83.94 146 LEU A O 1
ATOM 1096 N N . LEU A 1 147 ? -5.077 -4.572 40.688 1.00 78.44 147 LEU A N 1
ATOM 1097 C CA . LEU A 1 147 ? -6.268 -4.394 41.517 1.00 78.44 147 LEU A CA 1
ATOM 1098 C C . LEU A 1 147 ? -7.093 -5.692 41.641 1.00 78.44 147 LEU A C 1
ATOM 1100 O O . LEU A 1 147 ? -7.713 -5.928 42.675 1.00 78.44 147 LEU A O 1
ATOM 1104 N N . VAL A 1 148 ? -7.064 -6.567 40.629 1.00 81.81 148 VAL A N 1
ATOM 1105 C CA . VAL A 1 148 ? -7.667 -7.912 40.705 1.00 81.81 148 VAL A CA 1
ATOM 1106 C C . VAL A 1 148 ? -6.903 -8.809 41.670 1.00 81.81 148 VAL A C 1
ATOM 1108 O O . VAL A 1 148 ? -7.521 -9.462 42.513 1.00 81.81 148 VAL A O 1
ATOM 1111 N N . LEU A 1 149 ? -5.569 -8.790 41.591 1.00 79.50 149 LEU A N 1
ATOM 1112 C CA . LEU A 1 149 ? -4.685 -9.501 42.519 1.00 79.50 149 LEU A CA 1
ATOM 1113 C C . LEU A 1 149 ? -4.888 -9.034 43.967 1.00 79.50 149 LEU A C 1
ATOM 1115 O O . LEU A 1 149 ? -4.855 -9.855 44.877 1.00 79.50 149 LEU A O 1
ATOM 1119 N N . ALA A 1 150 ? -5.151 -7.741 44.175 1.00 78.56 150 ALA A N 1
ATOM 1120 C CA . ALA A 1 150 ? -5.419 -7.171 45.493 1.00 78.56 150 ALA A CA 1
ATOM 1121 C C . ALA A 1 150 ? -6.807 -7.537 46.061 1.00 78.56 150 ALA A C 1
ATOM 1123 O O . ALA A 1 150 ? -6.960 -7.604 47.278 1.00 78.56 150 ALA A O 1
ATOM 1124 N N . SER A 1 151 ? -7.820 -7.761 45.212 1.00 74.00 151 SER A N 1
ATOM 1125 C CA . SER A 1 151 ? -9.220 -7.950 45.640 1.00 74.00 151 SER A CA 1
ATOM 1126 C C . SER A 1 151 ? -9.655 -9.419 45.792 1.00 74.00 151 SER A C 1
ATOM 1128 O O . SER A 1 151 ? -10.537 -9.717 46.598 1.00 74.00 151 SER A O 1
ATOM 1130 N N . GLY A 1 152 ? -9.057 -10.349 45.034 1.00 66.44 152 GLY A N 1
ATOM 1131 C CA . GLY A 1 152 ? -9.137 -11.802 45.272 1.00 66.44 152 GLY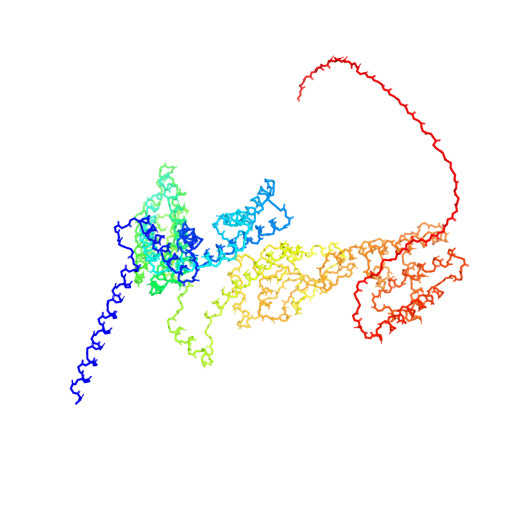 A CA 1
ATOM 1132 C C . GLY A 1 152 ? -10.522 -12.482 45.249 1.00 66.44 152 GLY A C 1
ATOM 1133 O O . GLY A 1 152 ? -10.615 -13.630 45.674 1.00 66.44 152 GLY A O 1
ATOM 1134 N N . SER A 1 153 ? -11.606 -11.835 44.794 1.00 64.44 153 SER A N 1
ATOM 1135 C CA . SER A 1 153 ? -12.985 -12.346 44.966 1.00 64.44 153 SER A CA 1
ATOM 1136 C C . SER A 1 153 ? -13.937 -12.050 43.789 1.00 64.44 153 SER A C 1
ATOM 1138 O O . SER A 1 153 ? -13.557 -11.415 42.804 1.00 64.44 153 SER A O 1
ATOM 1140 N N . ASN A 1 154 ? -15.210 -12.468 43.901 1.00 60.81 154 ASN A N 1
ATOM 1141 C CA . ASN A 1 154 ? -16.302 -12.164 42.951 1.00 60.81 154 ASN A CA 1
ATOM 1142 C C . ASN A 1 154 ? -16.525 -10.655 42.706 1.00 60.81 154 ASN A C 1
ATOM 1144 O O . ASN A 1 154 ? -17.180 -10.287 41.729 1.00 60.81 154 ASN A O 1
ATOM 1148 N N . ALA A 1 155 ? -15.939 -9.782 43.534 1.00 65.69 155 ALA A N 1
ATOM 1149 C CA . ALA A 1 155 ? -15.860 -8.341 43.289 1.00 65.69 155 ALA A CA 1
ATOM 1150 C C . ALA A 1 155 ? -15.254 -8.001 41.911 1.00 65.69 155 ALA A C 1
ATOM 1152 O O . ALA A 1 155 ? -15.606 -6.992 41.307 1.00 65.69 155 ALA A O 1
ATOM 1153 N N . ASN A 1 156 ? -14.421 -8.889 41.360 1.00 72.00 156 ASN A N 1
ATOM 1154 C CA . ASN A 1 156 ? -13.767 -8.730 40.063 1.00 72.00 156 ASN A CA 1
ATOM 1155 C C . ASN A 1 156 ? -14.743 -8.668 38.866 1.00 72.00 156 ASN A C 1
ATOM 1157 O O . ASN A 1 156 ? -14.448 -8.002 37.875 1.00 72.00 156 ASN A O 1
ATOM 1161 N N . VAL A 1 157 ? -15.917 -9.312 38.952 1.00 73.44 157 VAL A N 1
ATOM 1162 C CA . VAL A 1 157 ? -16.943 -9.255 37.888 1.00 73.44 157 VAL A CA 1
ATOM 1163 C C . VAL A 1 157 ? -17.794 -7.990 38.005 1.00 73.44 157 VAL A C 1
ATOM 1165 O O . VAL A 1 157 ? -18.081 -7.351 36.994 1.00 73.44 157 VAL A O 1
ATOM 1168 N N . ALA A 1 158 ? -18.162 -7.590 39.227 1.00 80.00 158 ALA A N 1
ATOM 1169 C CA . ALA A 1 158 ? -18.870 -6.328 39.465 1.00 80.00 158 ALA A CA 1
ATOM 1170 C C . ALA A 1 158 ? -18.039 -5.135 38.969 1.00 80.00 158 ALA A C 1
ATOM 1172 O O . ALA A 1 158 ? -18.538 -4.281 38.243 1.00 80.00 158 ALA A O 1
ATOM 1173 N N . ARG A 1 159 ? -16.734 -5.172 39.239 1.00 80.25 159 ARG A N 1
ATOM 1174 C CA . ARG A 1 159 ? -15.737 -4.208 38.776 1.00 80.25 159 ARG A CA 1
ATOM 1175 C C . ARG A 1 159 ? -15.696 -4.019 37.259 1.00 80.25 159 ARG A C 1
ATOM 1177 O O . ARG A 1 159 ? -15.558 -2.893 36.782 1.00 80.25 159 ARG A O 1
ATOM 1184 N N . PHE A 1 160 ? -15.846 -5.095 36.484 1.00 83.50 160 PHE A N 1
ATOM 1185 C CA . PHE A 1 160 ? -15.928 -5.005 35.023 1.00 83.50 160 PHE A CA 1
ATOM 1186 C C . PHE A 1 160 ? -17.157 -4.202 34.576 1.00 83.50 160 PHE A C 1
ATOM 1188 O O . PHE A 1 160 ? -17.035 -3.288 33.760 1.00 83.50 160 PHE A O 1
ATOM 1195 N N . TRP A 1 161 ? -18.323 -4.491 35.158 1.00 86.00 161 TRP A N 1
ATOM 1196 C CA . TRP A 1 161 ? -19.561 -3.775 34.846 1.00 86.00 161 TRP A CA 1
ATOM 1197 C C . TRP A 1 161 ? -19.550 -2.322 35.330 1.00 86.00 161 TRP A C 1
ATOM 1199 O O . TRP A 1 161 ? -19.985 -1.439 34.591 1.00 86.00 161 TRP A O 1
ATOM 1209 N N . GLU A 1 162 ? -18.995 -2.051 36.512 1.00 89.12 162 GLU A N 1
ATOM 1210 C CA . GLU A 1 162 ? -18.794 -0.687 37.014 1.00 89.12 162 GLU A CA 1
ATOM 1211 C C . GLU A 1 162 ? -17.886 0.125 36.081 1.00 89.12 162 GLU A C 1
ATOM 1213 O O . GLU A 1 162 ? -18.206 1.259 35.729 1.00 89.12 162 GLU A O 1
ATOM 1218 N N . THR A 1 163 ? -16.795 -0.476 35.602 1.00 87.00 163 THR A N 1
ATOM 1219 C CA . THR A 1 163 ? -15.881 0.163 34.646 1.00 87.00 163 THR A CA 1
ATOM 1220 C C . THR A 1 163 ? -16.582 0.476 33.321 1.00 87.00 163 THR A C 1
ATOM 1222 O O . THR A 1 163 ? -16.402 1.567 32.778 1.00 87.00 163 THR A O 1
ATOM 1225 N N . ILE A 1 164 ? -17.398 -0.450 32.795 1.00 86.56 164 ILE A N 1
ATOM 1226 C CA . ILE A 1 164 ? -18.201 -0.211 31.584 1.00 86.56 164 ILE A CA 1
ATOM 1227 C C . ILE A 1 164 ? -19.145 0.968 31.797 1.00 86.56 164 ILE A C 1
ATOM 1229 O O . ILE A 1 164 ? -19.190 1.866 30.957 1.00 86.56 164 ILE A O 1
ATOM 1233 N N . LEU A 1 165 ? -19.864 0.992 32.920 1.00 90.44 165 LEU A N 1
ATOM 1234 C CA . LEU A 1 165 ? -20.779 2.079 33.252 1.00 90.44 165 LEU A CA 1
ATOM 1235 C C . LEU A 1 165 ? -20.046 3.426 33.294 1.00 90.44 165 LEU A C 1
ATOM 1237 O O . LEU A 1 165 ? -20.482 4.383 32.656 1.00 90.44 165 LEU A O 1
ATOM 1241 N N . GLY A 1 166 ? -18.905 3.487 33.984 1.00 87.75 166 GLY A N 1
ATOM 1242 C CA . GLY A 1 166 ? -18.062 4.678 34.037 1.00 87.75 166 GLY A CA 1
ATOM 1243 C C . GLY A 1 166 ? -17.539 5.106 32.665 1.00 87.75 166 GLY A C 1
ATOM 1244 O O . GLY A 1 166 ? -17.581 6.288 32.331 1.00 87.75 166 GLY A O 1
ATOM 1245 N N . GLY A 1 167 ? -17.128 4.150 31.828 1.00 83.25 167 GLY A N 1
ATOM 1246 C CA . GLY A 1 167 ? -16.723 4.401 30.445 1.00 83.25 167 GLY A CA 1
ATOM 1247 C C . GLY A 1 167 ? -17.850 5.010 29.608 1.00 83.25 167 GLY A C 1
ATOM 1248 O O . GLY A 1 167 ? -17.645 6.029 28.952 1.00 83.25 167 GLY A O 1
ATOM 1249 N N . VAL A 1 168 ? -19.061 4.448 29.679 1.00 85.69 168 VAL A N 1
ATOM 1250 C CA . VAL A 1 168 ? -20.245 4.961 28.966 1.00 85.69 168 VAL A CA 1
ATOM 1251 C C . VAL A 1 168 ? -20.598 6.375 29.427 1.00 85.69 168 VAL A C 1
ATOM 1253 O O . VAL A 1 168 ? -20.802 7.259 28.594 1.00 85.69 168 VAL A O 1
ATOM 1256 N N . VAL A 1 169 ? -20.628 6.616 30.740 1.00 88.69 169 VAL A N 1
ATOM 1257 C CA . VAL A 1 169 ? -20.906 7.947 31.301 1.00 88.69 169 VAL A CA 1
ATOM 1258 C C . VAL A 1 169 ? -19.825 8.947 30.899 1.00 88.69 169 VAL A C 1
ATOM 1260 O O . VAL A 1 169 ? -20.140 10.068 30.503 1.00 88.69 169 VAL A O 1
ATOM 1263 N N . GLY A 1 170 ? -18.555 8.547 30.945 1.00 84.62 170 GLY A N 1
ATOM 1264 C CA . GLY A 1 170 ? -17.436 9.396 30.563 1.00 84.62 170 GLY A CA 1
ATOM 1265 C C . GLY A 1 170 ? -17.482 9.801 29.085 1.00 84.62 170 GLY A C 1
ATOM 1266 O O . GLY A 1 170 ? -17.330 10.986 28.785 1.00 84.62 170 GLY A O 1
ATOM 1267 N N . VAL A 1 171 ? -17.776 8.862 28.174 1.00 79.94 171 VAL A N 1
ATOM 1268 C CA . VAL A 1 171 ? -17.988 9.156 26.743 1.00 79.94 171 VAL A CA 1
ATOM 1269 C C . VAL A 1 171 ? -19.178 10.094 26.558 1.00 79.94 171 VAL A C 1
ATOM 1271 O O . VAL A 1 171 ? -19.072 11.082 25.832 1.00 79.94 171 VAL A O 1
ATOM 1274 N N . ALA A 1 172 ? -20.297 9.828 27.238 1.00 81.94 172 ALA A N 1
ATOM 1275 C CA . ALA A 1 172 ? -21.493 10.656 27.138 1.00 81.94 172 ALA A CA 1
ATOM 1276 C C . ALA A 1 172 ? -21.221 12.097 27.591 1.00 81.94 172 ALA A C 1
ATOM 1278 O O . ALA A 1 172 ? -21.570 13.035 26.880 1.00 81.94 172 ALA A O 1
ATOM 1279 N N . VAL A 1 173 ? -20.548 12.298 28.727 1.00 84.75 173 VAL A N 1
ATOM 1280 C CA . VAL A 1 173 ? -20.197 13.643 29.208 1.00 84.75 173 VAL A CA 1
ATOM 1281 C C . VAL A 1 173 ? -19.177 14.314 28.290 1.00 84.75 173 VAL A C 1
ATOM 1283 O O . VAL A 1 173 ? -19.324 15.497 27.997 1.00 84.75 173 VAL A O 1
ATOM 1286 N N . ALA A 1 174 ? -18.177 13.590 27.783 1.00 78.44 174 ALA A N 1
ATOM 1287 C CA . ALA A 1 174 ? -17.202 14.147 26.846 1.00 78.44 174 ALA A CA 1
ATOM 1288 C C . ALA A 1 174 ? -17.853 14.623 25.534 1.00 78.44 174 ALA A C 1
ATOM 1290 O O . ALA A 1 174 ? -17.494 15.692 25.034 1.00 78.44 174 ALA A O 1
ATOM 1291 N N . ALA A 1 175 ? -18.816 13.855 25.015 1.00 74.75 175 ALA A N 1
ATOM 1292 C CA . ALA A 1 175 ? -19.541 14.157 23.784 1.00 74.75 175 ALA A CA 1
ATOM 1293 C C . ALA A 1 175 ? -20.630 15.225 23.970 1.00 74.75 175 ALA A C 1
ATOM 1295 O O . ALA A 1 175 ? -20.878 16.011 23.058 1.00 74.75 175 ALA A O 1
ATOM 1296 N N . LEU A 1 176 ? -21.298 15.256 25.130 1.00 77.50 176 LEU A N 1
ATOM 1297 C CA . LEU A 1 176 ? -22.462 16.114 25.355 1.00 77.50 176 LEU A CA 1
ATOM 1298 C C . LEU A 1 176 ? -22.138 17.446 26.037 1.00 77.50 176 LEU A C 1
ATOM 1300 O O . LEU A 1 176 ? -22.840 18.422 25.788 1.00 77.50 176 LEU A O 1
ATOM 1304 N N . LEU A 1 177 ? -21.115 17.496 26.892 1.00 80.31 177 LEU A N 1
ATOM 1305 C CA . LEU A 1 177 ? -20.745 18.695 27.641 1.00 80.31 177 LEU A CA 1
ATOM 1306 C C . LEU A 1 177 ? -19.545 19.368 26.979 1.00 80.31 177 LEU A C 1
ATOM 1308 O O . LEU A 1 177 ? -18.446 18.822 27.034 1.00 80.31 177 LEU A O 1
ATOM 1312 N N . TRP A 1 178 ? -19.727 20.556 26.399 1.00 77.44 178 TRP A N 1
ATOM 1313 C CA . TRP A 1 178 ? -18.667 21.389 25.808 1.00 77.44 178 TRP A CA 1
ATOM 1314 C C . TRP A 1 178 ? -17.706 20.610 24.904 1.00 77.44 178 TRP A C 1
ATOM 1316 O O . TRP A 1 178 ? -16.500 20.551 25.191 1.00 77.44 178 TRP A O 1
ATOM 1326 N N . PRO A 1 179 ? -18.210 19.916 23.875 1.00 72.62 179 PRO A N 1
ATOM 1327 C CA . PRO A 1 179 ? -17.347 19.142 23.004 1.00 72.62 179 PRO A CA 1
ATOM 1328 C C . PRO A 1 179 ? -16.333 20.064 22.308 1.00 72.62 179 PRO A C 1
ATOM 1330 O O . PRO A 1 179 ? -16.609 21.242 22.072 1.00 72.62 179 PRO A O 1
ATOM 1333 N N . PRO A 1 180 ? -15.136 19.560 21.990 1.00 69.00 180 PRO A N 1
ATOM 1334 C CA . PRO A 1 180 ? -14.152 20.388 21.331 1.00 69.00 180 PRO A CA 1
ATOM 1335 C C . PRO A 1 180 ? -14.582 20.780 19.906 1.00 69.00 180 PRO A C 1
ATOM 1337 O O . PRO A 1 180 ? -15.195 19.997 19.180 1.00 69.00 180 PRO A O 1
ATOM 1340 N N . ASN A 1 181 ? -14.202 21.989 19.493 1.00 75.06 181 ASN A N 1
ATOM 1341 C CA . ASN A 1 181 ? -14.521 22.555 18.187 1.00 75.06 181 ASN A CA 1
ATOM 1342 C C . ASN A 1 181 ? -13.237 22.737 17.352 1.00 75.06 181 ASN A C 1
ATOM 1344 O O . ASN A 1 181 ? -12.580 23.772 17.473 1.00 75.06 181 ASN A O 1
ATOM 1348 N N . PRO A 1 182 ? -12.863 21.770 16.494 1.00 74.31 182 PRO A N 1
ATOM 1349 C CA . PRO A 1 182 ? -11.626 21.858 15.714 1.00 74.31 182 PRO A CA 1
ATOM 1350 C C . PRO A 1 182 ? -11.668 22.960 14.638 1.00 74.31 182 PRO A C 1
ATOM 1352 O O . PRO A 1 182 ? -10.631 23.501 14.257 1.00 74.31 182 PRO A O 1
ATOM 1355 N N . VAL A 1 183 ? -12.865 23.356 14.189 1.00 81.88 183 VAL A N 1
ATOM 1356 C CA . VAL A 1 183 ? -13.065 24.336 13.106 1.00 81.88 183 VAL A CA 1
ATOM 1357 C C . VAL A 1 183 ? -12.550 25.728 13.481 1.00 81.88 183 VAL A C 1
ATOM 1359 O O . VAL A 1 183 ? -12.014 26.432 12.627 1.00 81.88 183 VAL A O 1
ATOM 1362 N N . SER A 1 184 ? -12.680 26.155 14.743 1.00 81.81 184 SER A N 1
ATOM 1363 C CA . SER A 1 184 ? -12.193 27.477 15.171 1.00 81.81 184 SER A CA 1
ATOM 1364 C C . SER A 1 184 ? -10.668 27.568 15.128 1.00 81.81 184 SER A C 1
ATOM 1366 O O . SER A 1 184 ? -10.139 28.580 14.664 1.00 81.81 184 SER A O 1
ATOM 1368 N N . ARG A 1 185 ? -9.976 26.502 15.550 1.00 82.38 185 ARG A N 1
ATOM 1369 C CA . ARG A 1 185 ? -8.515 26.395 15.477 1.00 82.38 185 ARG A CA 1
ATOM 1370 C C . ARG A 1 185 ? -8.050 26.395 14.023 1.00 82.38 185 ARG A C 1
ATOM 1372 O O . ARG A 1 185 ? -7.253 27.247 13.656 1.00 82.38 185 ARG A O 1
ATOM 1379 N N . LEU A 1 186 ? -8.631 25.550 13.170 1.00 86.12 186 LEU A N 1
ATOM 1380 C CA . LEU A 1 186 ? -8.292 25.510 11.740 1.00 86.12 186 LEU A CA 1
ATOM 1381 C C . LEU A 1 186 ? -8.564 26.843 11.029 1.00 86.12 186 LEU A C 1
ATOM 1383 O O . LEU A 1 186 ? -7.793 27.257 10.172 1.00 86.12 186 LEU A O 1
ATOM 1387 N N . ARG A 1 187 ? -9.614 27.576 11.419 1.00 89.69 187 ARG A N 1
ATOM 1388 C CA . ARG A 1 187 ? -9.882 28.928 10.904 1.00 89.69 187 ARG A CA 1
ATOM 1389 C C . ARG A 1 187 ? -8.824 29.946 11.340 1.00 89.69 187 ARG A C 1
ATOM 1391 O O . ARG A 1 187 ? -8.574 30.916 10.624 1.00 89.69 187 ARG A O 1
ATOM 1398 N N . GLN A 1 188 ? -8.242 29.791 12.527 1.00 90.00 188 GLN A N 1
ATOM 1399 C CA . GLN A 1 188 ? -7.118 30.614 12.971 1.00 90.00 188 GLN A CA 1
ATOM 1400 C C . GLN A 1 188 ? -5.849 30.271 12.184 1.00 90.00 188 GLN A C 1
ATOM 1402 O O . GLN A 1 188 ? -5.242 31.186 11.632 1.00 90.00 188 GLN A O 1
ATOM 1407 N N . GLU A 1 189 ? -5.528 28.983 12.053 1.00 91.75 189 GLU A N 1
ATOM 1408 C CA . GLU A 1 189 ? -4.383 28.498 11.270 1.00 91.75 189 GLU A CA 1
ATOM 1409 C C . GLU A 1 189 ? -4.477 28.934 9.805 1.00 91.75 189 GLU A C 1
ATOM 1411 O O . GLU A 1 189 ? -3.521 29.463 9.251 1.00 91.75 189 GLU A O 1
ATOM 1416 N N . PHE A 1 190 ? -5.659 28.833 9.193 1.00 93.81 190 PHE A N 1
ATOM 1417 C CA . PHE A 1 190 ? -5.912 29.328 7.841 1.00 93.81 190 PHE A CA 1
ATOM 1418 C C . PHE A 1 190 ? -5.615 30.829 7.696 1.00 93.81 190 PHE A C 1
ATOM 1420 O O . PHE A 1 190 ? -4.928 31.239 6.761 1.00 93.81 190 PHE A O 1
ATOM 1427 N N . ARG A 1 191 ? -6.095 31.664 8.631 1.00 94.44 191 ARG A N 1
ATOM 1428 C CA . ARG A 1 191 ? -5.829 33.116 8.614 1.00 94.44 191 ARG A CA 1
ATOM 1429 C C . ARG A 1 191 ? -4.349 33.440 8.791 1.00 94.44 191 ARG A C 1
ATOM 1431 O O . ARG A 1 191 ? -3.881 34.472 8.314 1.00 94.44 191 ARG A O 1
ATOM 1438 N N . GLU A 1 192 ? -3.616 32.612 9.522 1.00 94.31 192 GLU A N 1
ATOM 1439 C CA . GLU A 1 192 ? -2.177 32.773 9.691 1.00 94.31 192 GLU A CA 1
ATOM 1440 C C . GLU A 1 192 ? -1.407 32.318 8.450 1.00 94.31 192 GLU A C 1
ATOM 1442 O O . GLU A 1 192 ? -0.601 33.088 7.933 1.00 94.31 192 GLU A O 1
ATOM 1447 N N . ALA A 1 193 ? -1.722 31.139 7.917 1.00 94.00 193 ALA A N 1
ATOM 1448 C CA . ALA A 1 193 ? -1.131 30.583 6.706 1.00 94.00 193 ALA A CA 1
ATOM 1449 C C . ALA A 1 193 ? -1.356 31.488 5.485 1.00 94.00 193 ALA A C 1
ATOM 1451 O O . ALA A 1 193 ? -0.419 31.764 4.743 1.00 94.00 193 ALA A O 1
ATOM 1452 N N . SER A 1 194 ? -2.570 32.029 5.326 1.00 95.50 194 SER A N 1
ATOM 1453 C CA . SER A 1 194 ? -2.896 32.984 4.261 1.00 95.50 194 SER A CA 1
ATOM 1454 C C . SER A 1 194 ? -2.067 34.268 4.367 1.00 95.50 194 SER A C 1
ATOM 1456 O O . SER A 1 194 ? -1.578 34.767 3.360 1.00 95.50 194 SER A O 1
ATOM 1458 N N . ARG A 1 195 ? -1.850 34.806 5.575 1.00 95.81 195 ARG A N 1
ATOM 1459 C CA . ARG A 1 195 ? -0.969 35.974 5.755 1.00 95.81 195 ARG A CA 1
ATOM 1460 C C . ARG A 1 195 ? 0.489 35.634 5.447 1.00 95.81 195 ARG A C 1
ATOM 1462 O O . ARG A 1 195 ? 1.138 36.404 4.746 1.00 95.81 195 ARG A O 1
ATOM 1469 N N . LYS A 1 196 ? 0.969 34.489 5.942 1.00 96.50 196 LYS A N 1
ATOM 1470 C CA . LYS A 1 196 ? 2.357 34.040 5.788 1.00 96.50 196 LYS A CA 1
ATOM 1471 C C . LYS A 1 196 ? 2.729 33.775 4.334 1.00 96.50 196 LYS A C 1
ATOM 1473 O O . LYS A 1 196 ? 3.754 34.280 3.909 1.00 96.50 196 LYS A O 1
ATOM 1478 N N . ILE A 1 197 ? 1.899 33.081 3.551 1.00 95.56 197 ILE A N 1
ATOM 1479 C CA . ILE A 1 197 ? 2.239 32.776 2.150 1.00 95.56 197 ILE A CA 1
ATOM 1480 C C . ILE A 1 197 ? 2.412 34.047 1.308 1.00 95.56 197 ILE A C 1
ATOM 1482 O O . ILE A 1 197 ? 3.335 34.132 0.503 1.00 95.56 197 ILE A O 1
ATOM 1486 N N . LYS A 1 198 ? 1.583 35.069 1.555 1.00 95.69 198 LYS A N 1
ATOM 1487 C CA . LYS A 1 198 ? 1.666 36.369 0.875 1.00 95.69 198 LYS A CA 1
ATOM 1488 C C . LYS A 1 198 ? 2.943 37.120 1.245 1.00 95.69 198 LYS A C 1
ATOM 1490 O O . LYS A 1 198 ? 3.660 37.583 0.362 1.00 95.69 198 LYS A O 1
ATOM 1495 N N . SER A 1 199 ? 3.249 37.207 2.544 1.00 95.69 199 SER A N 1
ATOM 1496 C CA . SER A 1 199 ? 4.489 37.845 3.001 1.00 95.69 199 SER A CA 1
ATOM 1497 C C . SER A 1 199 ? 5.725 37.074 2.549 1.00 95.69 199 SER A C 1
ATOM 1499 O O . SER A 1 199 ? 6.714 37.683 2.166 1.00 95.69 199 SER A O 1
ATOM 1501 N N . ASP A 1 200 ? 5.663 35.743 2.561 1.00 96.56 200 ASP A N 1
ATOM 1502 C CA . ASP A 1 200 ? 6.761 34.864 2.171 1.00 96.56 200 ASP A CA 1
ATOM 15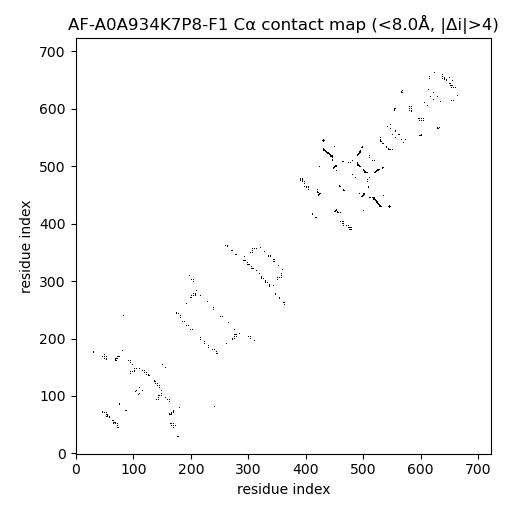03 C C . ASP A 1 200 ? 7.098 35.014 0.689 1.00 96.56 200 ASP A C 1
ATOM 1505 O O . ASP A 1 200 ? 8.278 35.073 0.342 1.00 96.56 200 ASP A O 1
ATOM 1509 N N . LEU A 1 201 ? 6.077 35.116 -0.166 1.00 95.75 201 LEU A N 1
ATOM 1510 C CA . LEU A 1 201 ? 6.219 35.352 -1.599 1.00 95.75 201 LEU A CA 1
ATOM 1511 C C . LEU A 1 201 ? 6.909 36.694 -1.878 1.00 95.75 201 LEU A C 1
ATOM 1513 O O . LEU A 1 201 ? 7.988 36.707 -2.470 1.00 95.75 201 LEU A O 1
ATOM 1517 N N . LEU A 1 202 ? 6.339 37.805 -1.399 1.00 94.88 202 LEU A N 1
ATOM 1518 C CA . LEU A 1 202 ? 6.901 39.143 -1.632 1.00 94.88 202 LEU A CA 1
ATOM 1519 C C . LEU A 1 202 ? 8.305 39.275 -1.047 1.00 94.88 202 LEU A C 1
ATOM 1521 O O . LEU A 1 202 ? 9.224 39.719 -1.732 1.00 94.88 202 LEU A O 1
ATOM 1525 N N . ARG A 1 203 ? 8.505 38.815 0.193 1.00 94.50 203 ARG A N 1
ATOM 1526 C CA . ARG A 1 203 ? 9.796 38.940 0.871 1.00 94.50 203 ARG A CA 1
ATOM 1527 C C . ARG A 1 203 ? 10.889 38.117 0.197 1.00 94.50 203 ARG A C 1
ATOM 1529 O O . ARG A 1 203 ? 12.035 38.553 0.170 1.00 94.50 203 ARG A O 1
ATOM 1536 N N . SER A 1 204 ? 10.553 36.955 -0.365 1.00 93.56 204 SER A N 1
ATOM 1537 C CA . SER A 1 204 ? 11.517 36.145 -1.123 1.00 93.56 204 SER A CA 1
ATOM 1538 C C . SER A 1 204 ? 11.972 36.852 -2.401 1.00 93.56 204 SER A C 1
ATOM 1540 O O . SER A 1 204 ? 13.149 36.786 -2.738 1.00 93.56 204 SER A O 1
ATOM 1542 N N . LEU A 1 205 ? 11.067 37.559 -3.083 1.00 91.44 205 LEU A N 1
ATOM 1543 C CA . LEU A 1 205 ? 11.384 38.329 -4.289 1.00 91.44 205 LEU A CA 1
ATOM 1544 C C . LEU A 1 205 ? 12.179 39.603 -3.970 1.00 91.44 205 LEU A C 1
ATOM 1546 O O . LEU A 1 205 ? 13.170 39.894 -4.634 1.00 91.44 205 LEU A O 1
ATOM 1550 N N . GLU A 1 206 ? 11.805 40.328 -2.912 1.00 90.19 206 GLU A N 1
ATOM 1551 C CA . GLU A 1 206 ? 12.547 41.502 -2.427 1.00 90.19 206 GLU A CA 1
ATOM 1552 C C . GLU A 1 206 ? 13.991 41.157 -2.042 1.00 90.19 206 GLU A C 1
ATOM 1554 O O . GLU A 1 206 ? 14.926 41.898 -2.353 1.00 90.19 206 GLU A O 1
ATOM 1559 N N . LEU A 1 207 ? 14.181 40.025 -1.359 1.00 89.69 207 LEU A N 1
ATOM 1560 C CA . LEU A 1 207 ? 15.485 39.586 -0.869 1.00 89.69 207 LEU A CA 1
ATOM 1561 C C . LEU A 1 207 ? 16.301 38.813 -1.905 1.00 89.69 207 LEU A C 1
ATOM 1563 O O . LEU A 1 207 ? 17.412 38.391 -1.593 1.00 89.69 207 LEU A O 1
ATOM 1567 N N . ALA A 1 208 ? 15.807 38.636 -3.128 1.00 87.75 208 ALA A N 1
ATOM 1568 C CA . ALA A 1 208 ? 16.551 37.925 -4.154 1.00 87.75 208 ALA A CA 1
ATOM 1569 C C . ALA A 1 208 ? 17.941 38.572 -4.363 1.00 87.75 208 ALA A C 1
ATOM 1571 O O . ALA A 1 208 ? 18.061 39.796 -4.511 1.00 87.75 208 ALA A O 1
ATOM 1572 N N . GLY A 1 209 ? 18.998 37.753 -4.299 1.00 80.94 209 GLY A N 1
ATOM 1573 C CA . GLY A 1 209 ? 20.400 38.194 -4.390 1.00 80.94 209 GLY A CA 1
ATOM 1574 C C . GLY A 1 209 ? 20.969 38.869 -3.127 1.00 80.94 209 GLY A C 1
ATOM 1575 O O . GLY A 1 209 ? 22.113 39.327 -3.131 1.00 80.94 209 GLY A O 1
ATOM 1576 N N . ARG A 1 210 ? 20.217 38.929 -2.015 1.00 83.62 210 ARG A N 1
ATOM 1577 C CA . ARG A 1 210 ? 20.632 39.548 -0.733 1.00 83.62 210 ARG A CA 1
ATOM 1578 C C . ARG A 1 210 ? 21.320 38.569 0.233 1.00 83.62 210 ARG A C 1
ATOM 1580 O O . ARG A 1 210 ? 21.188 38.694 1.449 1.00 83.62 210 ARG A O 1
ATOM 1587 N N . GLY A 1 211 ? 22.061 37.592 -0.293 1.00 81.75 211 GLY A N 1
ATOM 1588 C CA . GLY A 1 211 ? 22.949 36.715 0.482 1.00 81.75 211 GLY A CA 1
ATOM 1589 C C . GLY A 1 211 ? 22.289 36.054 1.703 1.00 81.75 211 GLY A C 1
ATOM 1590 O O . GLY A 1 211 ? 21.367 35.253 1.565 1.00 81.75 211 GLY A O 1
ATOM 1591 N N . GLU A 1 212 ? 22.778 36.368 2.908 1.00 86.44 212 GLU A N 1
ATOM 1592 C CA . GLU A 1 212 ? 22.318 35.735 4.155 1.00 86.44 212 GLU A CA 1
ATOM 1593 C C . GLU A 1 212 ? 20.841 35.997 4.479 1.00 86.44 212 GLU A C 1
ATOM 1595 O O . GLU A 1 212 ? 20.169 35.109 5.009 1.00 86.44 212 GLU A O 1
ATOM 1600 N N . GLU A 1 213 ? 20.311 37.175 4.133 1.00 89.75 213 GLU A N 1
ATOM 1601 C CA . GLU A 1 213 ? 18.900 37.504 4.363 1.00 89.75 213 GLU A CA 1
ATOM 1602 C C . GLU A 1 213 ? 17.980 36.633 3.496 1.00 89.75 213 GLU A C 1
ATOM 1604 O O . GLU A 1 213 ? 16.955 36.141 3.973 1.00 89.75 213 GLU A O 1
ATOM 1609 N N . ALA A 1 214 ? 18.379 36.369 2.249 1.00 89.38 214 ALA A N 1
ATOM 1610 C CA . ALA A 1 214 ? 17.648 35.502 1.328 1.00 89.38 214 ALA A CA 1
ATOM 1611 C C . ALA A 1 214 ? 17.630 34.042 1.814 1.00 89.38 214 ALA A C 1
ATOM 1613 O O . ALA A 1 214 ? 16.591 33.379 1.789 1.00 89.38 214 ALA A O 1
ATOM 1614 N N . GLU A 1 215 ? 18.755 33.545 2.336 1.00 91.06 215 GLU A N 1
ATOM 1615 C CA . GLU A 1 215 ? 18.848 32.186 2.886 1.00 91.06 215 GLU A CA 1
ATOM 1616 C C . GLU A 1 215 ? 18.113 32.051 4.237 1.00 91.06 215 GLU A C 1
ATOM 1618 O O . GLU A 1 215 ? 17.540 31.001 4.548 1.00 91.06 215 GLU A O 1
ATOM 1623 N N . ALA A 1 216 ? 18.069 33.110 5.055 1.00 93.25 216 ALA A N 1
ATOM 1624 C CA . ALA A 1 216 ? 17.211 33.164 6.241 1.00 93.25 216 ALA A CA 1
ATOM 1625 C C . ALA A 1 216 ? 15.723 33.108 5.855 1.00 93.25 216 ALA A C 1
ATOM 1627 O O . ALA A 1 216 ? 14.971 32.311 6.424 1.00 93.25 216 ALA A O 1
ATOM 1628 N N . GLN A 1 217 ? 15.321 33.868 4.832 1.00 95.25 217 GLN A N 1
ATOM 1629 C CA . GLN A 1 217 ? 13.961 33.840 4.303 1.00 95.25 217 GLN A CA 1
ATOM 1630 C C . GLN A 1 217 ? 13.603 32.460 3.739 1.00 95.25 217 GLN A C 1
ATOM 1632 O O . GLN A 1 217 ? 12.562 31.913 4.090 1.00 95.25 217 GLN A O 1
ATOM 1637 N N . ARG A 1 218 ? 14.485 31.819 2.963 1.00 94.75 218 ARG A N 1
ATOM 1638 C CA . ARG A 1 218 ? 14.290 30.445 2.463 1.00 94.75 218 ARG A CA 1
ATOM 1639 C C . ARG A 1 218 ? 14.029 29.438 3.587 1.00 94.75 218 ARG A C 1
ATOM 1641 O O . ARG A 1 218 ? 13.147 28.583 3.460 1.00 94.75 218 ARG A O 1
ATOM 1648 N N . ARG A 1 219 ? 14.773 29.529 4.697 1.00 94.31 219 ARG A N 1
ATOM 1649 C CA . ARG A 1 219 ? 14.550 28.689 5.889 1.00 94.31 219 ARG A CA 1
ATOM 1650 C C . ARG A 1 219 ? 13.186 28.961 6.528 1.00 94.31 219 ARG A C 1
ATOM 1652 O O . ARG A 1 219 ? 12.501 28.006 6.893 1.00 94.31 219 ARG A O 1
ATOM 1659 N N . GLN A 1 220 ? 12.766 30.224 6.597 1.00 95.75 220 GLN A N 1
ATOM 1660 C CA . GLN A 1 220 ? 11.450 30.604 7.113 1.00 95.75 220 GLN A CA 1
ATOM 1661 C C . GLN A 1 220 ? 10.304 30.086 6.227 1.00 95.75 220 GLN A C 1
ATOM 1663 O O . GLN A 1 220 ? 9.369 29.478 6.748 1.00 95.75 220 GLN A O 1
ATOM 1668 N N . VAL A 1 221 ? 10.403 30.234 4.899 1.00 95.50 221 VAL A N 1
ATOM 1669 C CA . VAL A 1 221 ? 9.423 29.704 3.928 1.00 95.50 221 VAL A CA 1
ATOM 1670 C C . VAL A 1 221 ? 9.281 28.190 4.068 1.00 95.50 221 VAL A C 1
ATOM 1672 O O . VAL A 1 221 ? 8.171 27.658 4.069 1.00 95.50 221 VAL A O 1
ATOM 1675 N N . ARG A 1 222 ? 10.402 27.479 4.243 1.00 92.25 222 ARG A N 1
ATOM 1676 C CA . ARG A 1 222 ? 10.402 26.038 4.513 1.00 92.25 222 ARG A CA 1
ATOM 1677 C C . ARG A 1 222 ? 9.647 25.691 5.800 1.00 92.25 222 ARG A C 1
ATOM 1679 O O . ARG A 1 222 ? 8.811 24.793 5.763 1.00 92.25 222 ARG A O 1
ATOM 1686 N N . ALA A 1 223 ? 9.922 26.389 6.901 1.00 93.50 223 ALA A N 1
ATOM 1687 C CA . ALA A 1 223 ? 9.255 26.145 8.179 1.00 93.50 223 ALA A CA 1
ATOM 1688 C C . ALA A 1 223 ? 7.744 26.434 8.110 1.00 93.50 223 ALA A C 1
ATOM 1690 O O . ALA A 1 223 ? 6.941 25.658 8.623 1.00 93.50 223 ALA A O 1
ATOM 1691 N N . ASN A 1 224 ? 7.346 27.512 7.427 1.00 93.44 224 ASN A N 1
ATOM 1692 C CA . ASN A 1 224 ? 5.939 27.859 7.232 1.00 93.44 224 ASN A CA 1
ATOM 1693 C C . ASN A 1 224 ? 5.212 26.829 6.343 1.00 93.44 224 ASN A C 1
ATOM 1695 O O . ASN A 1 224 ? 4.102 26.423 6.679 1.00 93.44 224 ASN A O 1
ATOM 1699 N N . SER A 1 225 ? 5.847 26.355 5.264 1.00 89.88 225 SER A N 1
ATOM 1700 C CA . SER A 1 225 ? 5.327 25.269 4.415 1.00 89.88 225 SER A CA 1
ATOM 1701 C C . SER A 1 225 ? 5.119 23.976 5.212 1.00 89.88 225 SER A C 1
ATOM 1703 O O . SER A 1 225 ? 4.043 23.391 5.146 1.00 89.88 225 SER A O 1
ATOM 1705 N N . GLU A 1 226 ? 6.109 23.560 6.009 1.00 84.69 226 GLU A N 1
ATOM 1706 C CA . GLU A 1 226 ? 6.019 22.351 6.843 1.00 84.69 226 GLU A CA 1
ATOM 1707 C C . GLU A 1 226 ? 4.928 22.477 7.928 1.00 84.69 226 GLU A C 1
ATOM 1709 O O . GLU A 1 226 ? 4.234 21.503 8.226 1.00 84.69 226 GLU A O 1
ATOM 1714 N N . HIS A 1 227 ? 4.713 23.682 8.475 1.00 90.75 227 HIS A N 1
ATOM 1715 C CA . HIS A 1 227 ? 3.598 23.965 9.389 1.00 90.75 227 HIS A CA 1
ATOM 1716 C C . HIS A 1 227 ? 2.238 23.803 8.701 1.00 90.75 227 HIS A C 1
ATOM 1718 O O . HIS A 1 227 ? 1.358 23.140 9.247 1.00 90.75 227 HIS A O 1
ATOM 1724 N N . VAL A 1 228 ? 2.063 24.348 7.490 1.00 86.06 228 VAL A N 1
ATOM 1725 C CA . VAL A 1 228 ? 0.813 24.206 6.718 1.00 86.06 228 VAL A CA 1
ATOM 1726 C C . VAL A 1 228 ? 0.519 22.742 6.390 1.00 86.06 228 VAL A C 1
ATOM 1728 O O . VAL A 1 228 ? -0.619 22.307 6.568 1.00 86.06 228 VAL A O 1
ATOM 1731 N N . ASP A 1 229 ? 1.526 21.960 5.996 1.00 76.62 229 ASP A N 1
ATOM 1732 C CA . ASP A 1 229 ? 1.370 20.518 5.765 1.00 76.62 229 ASP A CA 1
ATOM 1733 C C . ASP A 1 229 ? 0.916 19.785 7.041 1.00 76.62 229 ASP A C 1
ATOM 1735 O O . ASP A 1 229 ? 0.045 18.908 6.996 1.00 76.62 229 ASP A O 1
ATOM 1739 N N . GLY A 1 230 ? 1.455 20.182 8.199 1.00 77.81 230 GLY A N 1
ATOM 1740 C CA . GLY A 1 230 ? 1.022 19.698 9.510 1.00 77.81 230 GLY A CA 1
ATOM 1741 C C . GLY A 1 230 ? -0.440 20.033 9.816 1.00 77.81 230 GLY A C 1
ATOM 1742 O O . GLY A 1 230 ? -1.190 19.156 10.245 1.00 77.81 230 GLY A O 1
ATOM 1743 N N . VAL A 1 231 ? -0.875 21.265 9.534 1.00 82.19 231 VAL A N 1
ATOM 1744 C CA . VAL A 1 231 ? -2.271 21.703 9.709 1.00 82.19 231 VAL A CA 1
ATOM 1745 C C . VAL A 1 231 ? -3.216 20.934 8.780 1.00 82.19 231 VAL A C 1
ATOM 1747 O O . VAL A 1 231 ? -4.278 20.495 9.220 1.00 82.19 231 VAL A O 1
ATOM 1750 N N . VAL A 1 232 ? -2.836 20.702 7.518 1.00 77.44 232 VAL A N 1
ATOM 1751 C CA . VAL A 1 232 ? -3.624 19.884 6.576 1.00 77.44 232 VAL A CA 1
ATOM 1752 C C . VAL A 1 232 ? -3.764 18.444 7.085 1.00 77.44 232 VAL A C 1
ATOM 1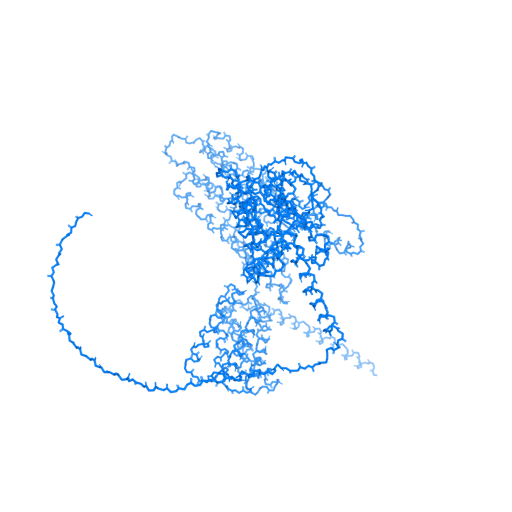754 O O . VAL A 1 232 ? -4.833 17.844 6.965 1.00 77.44 232 VAL A O 1
ATOM 1757 N N . ALA A 1 233 ? -2.729 17.891 7.722 1.00 71.56 233 ALA A N 1
ATOM 1758 C CA . ALA A 1 233 ? -2.795 16.565 8.333 1.00 71.56 233 ALA A CA 1
ATOM 1759 C C . ALA A 1 233 ? -3.730 16.490 9.563 1.00 71.56 233 ALA A C 1
ATOM 1761 O O . ALA A 1 233 ? -4.178 15.394 9.910 1.00 71.56 233 ALA A O 1
ATOM 1762 N N . GLU A 1 234 ? -4.064 17.620 10.202 1.00 73.12 234 GLU A N 1
ATOM 1763 C CA . GLU A 1 234 ? -5.044 17.687 11.300 1.00 73.12 234 GLU A CA 1
ATOM 1764 C C . GLU A 1 234 ? -6.511 17.653 10.813 1.00 73.12 234 GLU A C 1
ATOM 1766 O O . GLU A 1 234 ? -7.415 17.438 11.626 1.00 73.12 234 GLU A O 1
ATOM 1771 N N . ILE A 1 235 ? -6.771 17.801 9.506 1.00 73.06 235 ILE A N 1
ATOM 1772 C CA . ILE A 1 235 ? -8.133 17.859 8.942 1.00 73.06 235 ILE A CA 1
ATOM 1773 C C . ILE A 1 235 ? -8.880 16.532 9.107 1.00 73.06 235 ILE A C 1
ATOM 1775 O O . ILE A 1 235 ? -10.024 16.541 9.549 1.00 73.06 235 ILE A O 1
ATOM 1779 N N . LEU A 1 236 ? -8.242 15.392 8.822 1.00 62.38 236 LEU A N 1
ATOM 1780 C CA . LEU A 1 236 ? -8.886 14.075 8.949 1.00 62.38 236 LEU A CA 1
ATOM 1781 C C . LEU A 1 236 ? -9.312 13.772 10.403 1.00 62.38 236 LEU A C 1
ATOM 1783 O O . LEU A 1 236 ? -10.482 13.462 10.628 1.00 62.38 236 LEU A O 1
ATOM 1787 N N . PRO A 1 237 ? -8.440 13.939 11.422 1.00 62.56 237 PRO A N 1
ATOM 1788 C CA . PRO A 1 237 ? -8.867 13.852 12.819 1.00 62.56 237 PRO A CA 1
ATOM 1789 C C . PRO A 1 237 ? -9.986 14.835 13.193 1.00 62.56 237 PRO A C 1
ATOM 1791 O O . PRO A 1 237 ? -10.847 14.506 14.010 1.00 62.56 237 PRO A O 1
ATOM 1794 N N . ALA A 1 238 ? -9.981 16.046 12.625 1.00 69.56 238 ALA A N 1
ATOM 1795 C CA . ALA A 1 238 ? -11.039 17.027 12.847 1.00 69.56 238 ALA A CA 1
ATOM 1796 C C . ALA A 1 238 ? -12.374 16.593 12.222 1.00 69.56 238 ALA A C 1
ATOM 1798 O O . ALA A 1 238 ? -13.423 16.793 12.836 1.00 69.56 238 ALA A O 1
ATOM 1799 N N . GLU A 1 239 ? -12.342 15.975 11.042 1.00 69.81 239 GLU A N 1
ATOM 1800 C CA . GLU A 1 239 ? -13.513 15.420 10.366 1.00 69.81 239 GLU A CA 1
ATOM 1801 C C . GLU A 1 239 ? -14.133 14.288 11.191 1.00 69.81 239 GLU A C 1
ATOM 1803 O O . GLU A 1 239 ? -15.330 14.322 11.487 1.00 69.81 239 GLU A O 1
ATOM 1808 N N . ASP A 1 240 ? -13.312 13.342 11.654 1.00 63.53 240 ASP A N 1
ATOM 1809 C CA . ASP A 1 240 ? -13.745 12.255 12.535 1.00 63.53 240 ASP A CA 1
ATOM 1810 C C . ASP A 1 240 ? -14.367 12.796 13.830 1.00 63.53 240 ASP A C 1
ATOM 1812 O O . ASP A 1 240 ? -15.423 12.329 14.263 1.00 63.53 240 ASP A O 1
ATOM 1816 N N . ALA A 1 241 ? -13.773 13.834 14.425 1.00 67.00 241 ALA A N 1
ATOM 1817 C CA . ALA A 1 241 ? -14.317 14.465 15.623 1.00 67.00 241 ALA A CA 1
ATOM 1818 C C . ALA A 1 241 ? -15.689 15.125 15.380 1.00 67.00 241 ALA A C 1
ATOM 1820 O O . ALA A 1 241 ? -16.549 15.089 16.262 1.00 67.00 241 ALA A O 1
ATOM 1821 N N . LEU A 1 242 ? -15.921 15.713 14.200 1.00 70.19 242 LEU A N 1
ATOM 1822 C CA . LEU A 1 242 ? -17.210 16.316 13.844 1.00 70.19 242 LEU A CA 1
ATOM 1823 C C . LEU A 1 242 ? -18.273 15.270 13.484 1.00 70.19 242 LEU A C 1
ATOM 1825 O O . LEU A 1 242 ? -19.442 15.478 13.813 1.00 70.19 242 LEU A O 1
ATOM 1829 N N . ARG A 1 243 ? -17.889 14.144 12.861 1.00 66.31 243 ARG A N 1
ATOM 1830 C CA . ARG A 1 243 ? -18.808 13.055 12.471 1.00 66.31 243 ARG A CA 1
ATOM 1831 C C . ARG A 1 243 ? -19.561 12.468 13.666 1.00 66.31 243 ARG A C 1
ATOM 1833 O O . ARG A 1 243 ? -20.759 12.217 13.570 1.00 66.31 243 ARG A O 1
ATOM 1840 N N . TRP A 1 244 ? -18.873 12.276 14.790 1.00 59.25 244 TRP A N 1
ATOM 1841 C CA . TRP A 1 244 ? -19.440 11.651 15.993 1.00 59.25 244 TRP A CA 1
ATOM 1842 C C . TRP A 1 244 ? -19.996 12.653 17.013 1.00 59.25 244 TRP A C 1
ATOM 1844 O O . TRP A 1 244 ? -20.513 12.245 18.054 1.00 59.25 244 TRP A O 1
ATOM 1854 N N . ASN A 1 245 ? -19.913 13.958 16.732 1.00 67.38 245 ASN A N 1
ATOM 1855 C CA . ASN A 1 245 ? -20.351 14.999 17.651 1.00 67.38 245 ASN A CA 1
ATOM 1856 C C . ASN A 1 245 ? -21.759 15.519 17.294 1.00 67.38 245 ASN A C 1
ATOM 1858 O O . ASN A 1 245 ? -21.920 16.233 16.297 1.00 67.38 245 ASN A O 1
ATOM 1862 N N . PRO A 1 246 ? -22.780 15.257 18.132 1.00 65.50 246 PRO A N 1
ATOM 1863 C CA . PRO A 1 246 ? -24.152 15.682 17.858 1.00 65.50 246 PRO A CA 1
ATOM 1864 C C . PRO A 1 246 ? -24.328 17.212 17.817 1.00 65.50 246 PRO A C 1
ATOM 1866 O O . PRO A 1 246 ? -25.282 17.689 17.206 1.00 65.50 246 PRO A O 1
ATOM 1869 N N . TRP A 1 247 ? -23.419 17.988 18.422 1.00 67.12 247 TRP A N 1
ATOM 1870 C CA . TRP A 1 247 ? -23.513 19.452 18.527 1.00 67.12 247 TRP A CA 1
ATOM 1871 C C . TRP A 1 247 ? -22.933 20.218 17.337 1.00 67.12 247 TRP A C 1
ATOM 1873 O O . TRP A 1 247 ? -23.343 21.347 17.062 1.00 67.12 247 TRP A O 1
ATOM 1883 N N . HIS A 1 248 ? -21.951 19.635 16.649 1.00 66.88 248 HIS A N 1
ATOM 1884 C CA . HIS A 1 248 ? -21.185 20.311 15.597 1.00 66.88 248 HIS A CA 1
ATOM 1885 C C . HIS A 1 248 ? -21.227 19.584 14.249 1.00 66.88 248 HIS A C 1
ATOM 1887 O O . HIS A 1 248 ? -20.544 20.003 13.318 1.00 66.88 248 HIS A O 1
ATOM 1893 N N . SER A 1 249 ? -22.085 18.571 14.105 1.00 63.66 249 SER A N 1
ATOM 1894 C CA . SER A 1 249 ? -22.330 17.858 12.843 1.00 63.66 249 SER A CA 1
ATOM 1895 C C . SER A 1 249 ? -22.672 18.796 11.672 1.00 63.66 249 SER A C 1
ATOM 1897 O O . SER A 1 249 ? -22.245 18.566 10.544 1.00 63.66 249 SER A O 1
ATOM 1899 N N . GLY A 1 250 ? -23.358 19.915 11.941 1.00 66.06 250 GLY A N 1
ATOM 1900 C CA . GLY A 1 250 ? -23.675 20.951 10.948 1.00 66.06 250 GLY A CA 1
ATOM 1901 C C . GLY A 1 250 ? -22.499 21.834 10.503 1.00 66.06 250 GLY A C 1
ATOM 1902 O O . GLY A 1 250 ? -22.670 22.630 9.588 1.00 66.06 250 GLY A O 1
ATOM 1903 N N . ARG A 1 251 ? -21.312 21.721 11.119 1.00 73.25 251 ARG A N 1
ATOM 1904 C CA . ARG A 1 251 ? -20.104 22.487 10.744 1.00 73.25 251 ARG A CA 1
ATOM 1905 C C . ARG A 1 251 ? -19.219 21.762 9.722 1.00 73.25 251 ARG A C 1
ATOM 1907 O O . ARG A 1 251 ? -18.162 22.277 9.369 1.00 73.25 251 ARG A O 1
ATOM 1914 N N . MET A 1 252 ? -19.652 20.605 9.215 1.00 73.44 252 MET A N 1
ATOM 1915 C CA . MET A 1 252 ? -18.914 19.841 8.202 1.00 73.44 252 MET A CA 1
ATOM 1916 C C . MET A 1 252 ? -18.655 20.661 6.926 1.00 73.44 252 MET A C 1
ATOM 1918 O O . MET A 1 252 ? -17.553 20.630 6.391 1.00 73.44 252 MET A O 1
ATOM 1922 N N . SER A 1 253 ? -19.624 21.477 6.496 1.00 71.94 253 SER A N 1
ATOM 1923 C CA . SER A 1 253 ? -19.477 22.378 5.340 1.00 71.94 253 SER A CA 1
ATOM 1924 C C . SER A 1 253 ? -18.483 23.521 5.565 1.00 71.94 253 SER A C 1
ATOM 1926 O O . SER A 1 253 ? -17.956 24.101 4.619 1.00 71.94 253 SER A O 1
ATOM 1928 N N . ASP A 1 254 ? -18.256 23.911 6.819 1.00 79.25 254 ASP A N 1
ATOM 1929 C CA . ASP A 1 254 ? -17.251 24.922 7.150 1.00 79.25 254 ASP A CA 1
ATOM 1930 C C . ASP A 1 254 ? -15.855 24.301 7.181 1.00 79.25 254 ASP A C 1
ATOM 1932 O O . ASP A 1 254 ? -14.894 24.953 6.778 1.00 79.25 254 ASP A O 1
ATOM 1936 N N . LEU A 1 255 ? -15.748 23.042 7.625 1.00 80.44 255 LEU A N 1
ATOM 1937 C CA . LEU A 1 255 ? -14.504 22.281 7.578 1.00 80.44 255 LEU A CA 1
ATOM 1938 C C . LEU A 1 255 ? -14.076 22.001 6.134 1.00 80.44 255 LEU A C 1
ATOM 1940 O O . LEU A 1 255 ? -12.923 22.258 5.812 1.00 80.44 255 LEU A O 1
ATOM 1944 N N . SER A 1 256 ? -14.989 21.562 5.263 1.00 77.31 256 SER A N 1
ATOM 1945 C CA . SER A 1 256 ? -14.672 21.282 3.854 1.00 77.31 256 SER A CA 1
ATOM 1946 C C . SER A 1 256 ? -14.175 22.530 3.115 1.00 77.31 256 SER A C 1
ATOM 1948 O O . SER A 1 256 ? -13.171 22.479 2.411 1.00 77.31 256 SER A O 1
ATOM 1950 N N . ARG A 1 257 ? -14.809 23.688 3.354 1.00 83.00 257 ARG A N 1
ATOM 1951 C CA . ARG A 1 257 ? -14.357 24.980 2.807 1.00 83.00 257 ARG A CA 1
ATOM 1952 C C . ARG A 1 257 ? -12.980 25.393 3.326 1.00 83.00 257 ARG A C 1
ATOM 1954 O O . ARG A 1 257 ? -12.196 25.987 2.593 1.00 83.00 257 ARG A O 1
ATOM 1961 N N . LEU A 1 258 ? -12.677 25.120 4.596 1.00 84.81 258 LEU A N 1
ATOM 1962 C CA . LEU A 1 258 ? -11.346 25.381 5.153 1.00 84.81 258 LEU A CA 1
ATOM 1963 C C . LEU A 1 258 ? -10.299 24.415 4.598 1.00 84.81 258 LEU A C 1
ATOM 1965 O O . LEU A 1 258 ? -9.180 24.844 4.333 1.00 84.81 258 LEU A O 1
ATOM 1969 N N . GLU A 1 259 ? -10.651 23.145 4.412 1.00 82.19 259 GLU A N 1
ATOM 1970 C CA . GLU A 1 259 ? -9.774 22.133 3.830 1.00 82.19 259 GLU A CA 1
ATOM 1971 C C . GLU A 1 259 ? -9.328 22.525 2.429 1.00 82.19 259 GLU A C 1
ATOM 1973 O O . GLU A 1 259 ? -8.131 22.541 2.154 1.00 82.19 259 GLU A O 1
ATOM 1978 N N . GLU A 1 260 ? -10.275 22.881 1.567 1.00 81.31 260 GLU A N 1
ATOM 1979 C CA . GLU A 1 260 ? -9.993 23.299 0.199 1.00 81.31 260 GLU A CA 1
ATOM 1980 C C . GLU A 1 260 ? -8.999 24.468 0.162 1.00 81.31 260 GLU A C 1
ATOM 1982 O O . GLU A 1 260 ? -7.969 24.409 -0.512 1.00 81.31 260 GLU A O 1
ATOM 1987 N N . ARG A 1 261 ? -9.256 25.497 0.975 1.00 88.69 261 ARG A N 1
ATOM 1988 C CA . ARG A 1 261 ? -8.409 26.691 1.061 1.00 88.69 261 ARG A CA 1
ATOM 1989 C C . ARG A 1 261 ? -7.029 26.402 1.659 1.00 88.69 261 ARG A C 1
ATOM 1991 O O . ARG A 1 261 ? -6.039 26.971 1.209 1.00 88.69 261 ARG A O 1
ATOM 1998 N N . LEU A 1 262 ? -6.933 25.528 2.661 1.00 86.94 262 LEU A N 1
ATOM 1999 C CA . LEU A 1 262 ? -5.652 25.115 3.251 1.00 86.94 262 LEU A CA 1
ATOM 2000 C C . LEU A 1 262 ? -4.832 24.250 2.286 1.00 86.94 262 LEU A C 1
ATOM 2002 O O . LEU A 1 262 ? -3.618 24.423 2.202 1.00 86.94 262 LEU A O 1
ATOM 2006 N N . ARG A 1 263 ? -5.483 23.359 1.527 1.00 84.31 263 ARG A N 1
ATOM 2007 C CA . ARG A 1 263 ? -4.833 22.558 0.480 1.00 84.31 263 ARG A CA 1
ATOM 2008 C C . ARG A 1 263 ? -4.312 23.428 -0.655 1.00 84.31 263 ARG A C 1
ATOM 2010 O O . ARG A 1 263 ? -3.196 23.184 -1.100 1.00 84.31 263 ARG A O 1
ATOM 2017 N N . LEU A 1 264 ? -5.065 24.452 -1.062 1.00 86.56 264 LEU A N 1
ATOM 2018 C CA . LEU A 1 264 ? -4.589 25.462 -2.008 1.00 86.56 264 LEU A CA 1
ATOM 2019 C C . LEU A 1 264 ? -3.318 26.146 -1.484 1.00 86.56 264 LEU A C 1
ATOM 2021 O O . LEU A 1 264 ? -2.315 26.193 -2.186 1.00 86.56 264 LEU A O 1
ATOM 2025 N N . ILE A 1 265 ? -3.307 26.608 -0.229 1.00 89.50 265 ILE A N 1
ATOM 2026 C CA . ILE A 1 265 ? -2.107 27.228 0.361 1.00 89.50 265 ILE A CA 1
ATOM 2027 C C . ILE A 1 265 ? -0.924 26.244 0.382 1.00 89.50 265 ILE A C 1
ATOM 2029 O O . ILE A 1 265 ? 0.183 26.619 0.001 1.00 89.50 265 ILE A O 1
ATOM 2033 N N . GLY A 1 266 ? -1.142 24.986 0.780 1.00 84.25 266 GLY A N 1
ATOM 2034 C CA . GLY A 1 266 ? -0.101 23.951 0.757 1.00 84.25 266 GLY A CA 1
ATOM 2035 C C . GLY A 1 266 ? 0.429 23.667 -0.654 1.00 84.25 266 GLY A C 1
ATOM 2036 O O . GLY A 1 266 ? 1.636 23.532 -0.851 1.00 84.25 266 GLY A O 1
ATOM 2037 N N . TYR A 1 267 ? -0.458 23.648 -1.653 1.00 82.94 267 TYR A N 1
ATOM 2038 C CA . TYR A 1 267 ? -0.102 23.499 -3.062 1.00 82.94 267 TYR A CA 1
ATOM 2039 C C . TYR A 1 267 ? 0.795 24.646 -3.537 1.00 82.94 267 TYR A C 1
ATOM 2041 O O . TYR A 1 267 ? 1.890 24.381 -4.034 1.00 82.94 267 TYR A O 1
ATOM 2049 N N . LEU A 1 268 ? 0.374 25.893 -3.307 1.00 88.00 268 LEU A N 1
ATOM 2050 C CA . LEU A 1 268 ? 1.102 27.101 -3.707 1.00 88.00 268 LEU A CA 1
ATOM 2051 C C . LEU A 1 268 ? 2.454 27.232 -2.993 1.00 88.00 268 LEU A C 1
ATOM 2053 O O . LEU A 1 268 ? 3.430 27.693 -3.586 1.00 88.00 268 LEU A O 1
ATOM 2057 N N . TYR A 1 269 ? 2.558 26.770 -1.741 1.00 91.06 269 TYR A N 1
ATOM 2058 C CA . TYR A 1 269 ? 3.826 26.760 -1.009 1.00 91.06 269 TYR A CA 1
ATOM 2059 C C . TYR A 1 269 ? 4.917 25.937 -1.706 1.00 91.06 269 TYR A C 1
ATOM 2061 O O . TYR A 1 269 ? 6.095 26.227 -1.502 1.00 91.06 269 TYR A O 1
ATOM 2069 N N . ARG A 1 270 ? 4.575 24.952 -2.551 1.00 83.12 270 ARG A N 1
ATOM 2070 C CA . ARG A 1 270 ? 5.574 24.207 -3.339 1.00 83.12 270 ARG A CA 1
ATOM 2071 C C . ARG A 1 270 ? 6.316 25.130 -4.304 1.00 83.12 270 ARG A C 1
ATOM 2073 O O . ARG A 1 270 ? 7.548 25.115 -4.327 1.00 83.12 270 ARG A O 1
ATOM 2080 N N . THR A 1 271 ? 5.576 25.973 -5.014 1.00 85.62 271 THR A N 1
ATOM 2081 C CA . THR A 1 271 ? 6.114 26.934 -5.980 1.00 85.62 271 THR A CA 1
ATOM 2082 C C . THR A 1 271 ? 6.809 28.093 -5.258 1.00 85.62 271 THR A C 1
ATOM 2084 O O . THR A 1 271 ? 7.960 28.400 -5.562 1.00 85.62 271 THR A O 1
ATOM 2087 N N . VAL A 1 272 ? 6.224 28.624 -4.174 1.00 92.00 272 VAL A N 1
ATOM 2088 C CA . VAL A 1 272 ? 6.865 29.659 -3.329 1.00 92.00 272 VAL A CA 1
ATOM 2089 C C . VAL A 1 272 ? 8.202 29.178 -2.742 1.00 92.00 272 VAL A C 1
ATOM 2091 O O . VAL A 1 272 ? 9.166 29.937 -2.661 1.00 92.00 272 VAL A O 1
ATOM 2094 N N . ARG A 1 273 ? 8.315 27.900 -2.363 1.00 89.38 273 ARG A N 1
ATOM 2095 C CA . ARG A 1 273 ? 9.558 27.316 -1.830 1.00 89.38 273 ARG A CA 1
ATOM 2096 C C . ARG A 1 273 ? 10.625 27.140 -2.914 1.00 89.38 273 ARG A C 1
ATOM 2098 O O . ARG A 1 273 ? 11.810 27.311 -2.621 1.00 89.38 273 ARG A O 1
ATOM 2105 N N . ALA A 1 274 ? 10.223 26.835 -4.150 1.00 84.81 274 ALA A N 1
ATOM 2106 C CA . ALA A 1 274 ? 11.119 26.844 -5.304 1.00 84.81 274 ALA A CA 1
ATOM 2107 C C . ALA A 1 274 ? 11.620 28.267 -5.602 1.00 84.81 274 ALA A C 1
ATOM 2109 O O . ALA A 1 274 ? 12.822 28.461 -5.770 1.00 84.81 274 ALA A O 1
ATOM 2110 N N . MET A 1 275 ? 10.737 29.267 -5.550 1.00 88.56 275 MET A N 1
ATOM 2111 C CA . MET A 1 275 ? 11.099 30.678 -5.720 1.00 88.56 275 MET A CA 1
ATOM 2112 C C . MET A 1 275 ? 12.061 31.169 -4.637 1.00 88.56 275 MET A C 1
ATOM 2114 O O . MET A 1 275 ? 13.097 31.741 -4.955 1.00 88.56 275 MET A O 1
ATOM 2118 N N . ALA A 1 276 ? 11.777 30.891 -3.361 1.00 91.12 276 ALA A N 1
ATOM 2119 C CA . ALA A 1 276 ? 12.652 31.268 -2.250 1.00 91.12 276 ALA A CA 1
ATOM 2120 C C . ALA A 1 276 ? 14.044 30.625 -2.362 1.00 91.12 276 ALA A C 1
ATOM 2122 O O . ALA A 1 276 ? 15.047 31.226 -1.987 1.00 91.12 276 ALA A O 1
ATOM 2123 N N . ARG A 1 277 ? 14.118 29.406 -2.913 1.00 89.38 277 ARG A N 1
ATOM 2124 C CA . ARG A 1 277 ? 15.389 28.755 -3.238 1.00 89.38 277 ARG A CA 1
ATOM 2125 C C . ARG A 1 277 ? 16.134 29.489 -4.355 1.00 89.38 277 ARG A C 1
ATOM 2127 O O . ARG A 1 277 ? 17.307 29.783 -4.168 1.00 89.38 277 ARG A O 1
ATOM 2134 N N . GLN A 1 278 ? 15.470 29.792 -5.471 1.00 87.56 278 GLN A N 1
ATOM 2135 C CA . GLN A 1 278 ? 16.089 30.514 -6.591 1.00 87.5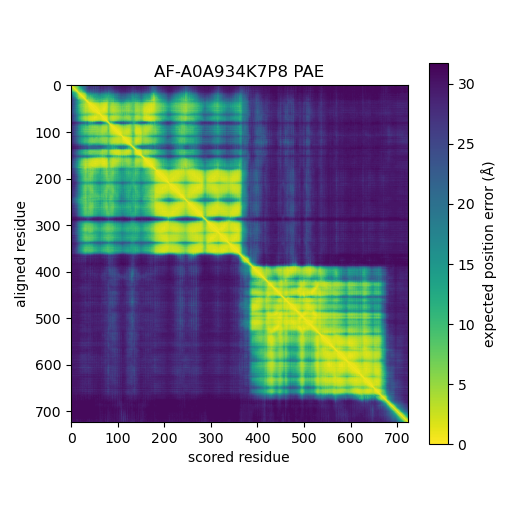6 278 GLN A CA 1
ATOM 2136 C C . GLN A 1 278 ? 16.546 31.923 -6.182 1.00 87.56 278 GLN A C 1
ATOM 2138 O O . GLN A 1 278 ? 17.630 32.353 -6.557 1.00 87.56 278 GLN A O 1
ATOM 2143 N N . ALA A 1 279 ? 15.768 32.608 -5.343 1.00 87.25 279 ALA A N 1
ATOM 2144 C CA . ALA A 1 279 ? 16.106 33.919 -4.800 1.00 87.25 279 ALA A CA 1
ATOM 2145 C C . ALA A 1 279 ? 17.345 33.894 -3.884 1.00 87.25 279 ALA A C 1
ATOM 2147 O O . ALA A 1 279 ? 18.133 34.840 -3.897 1.00 87.25 279 ALA A O 1
ATOM 2148 N N . ALA A 1 280 ? 17.525 32.823 -3.102 1.00 87.44 280 ALA A N 1
ATOM 2149 C CA . ALA A 1 280 ? 18.681 32.643 -2.222 1.00 87.44 280 ALA A CA 1
ATOM 2150 C C . ALA A 1 280 ? 19.943 32.166 -2.958 1.00 87.44 280 ALA A C 1
ATOM 2152 O O . ALA A 1 280 ? 21.052 32.500 -2.550 1.00 87.44 280 ALA A O 1
ATOM 2153 N N . GLU A 1 281 ? 19.777 31.395 -4.036 1.00 84.38 281 GLU A N 1
ATOM 2154 C CA . GLU A 1 281 ? 20.872 30.929 -4.900 1.00 84.38 281 GLU A CA 1
ATOM 2155 C C . GLU A 1 281 ? 21.321 32.009 -5.909 1.00 84.38 281 GLU A C 1
ATOM 2157 O O . GLU A 1 281 ? 22.379 31.868 -6.521 1.00 84.38 281 GLU A O 1
ATOM 2162 N N . ALA A 1 282 ? 20.563 33.106 -6.044 1.00 79.38 282 ALA A N 1
ATOM 2163 C CA . ALA A 1 282 ? 20.913 34.229 -6.904 1.00 79.38 282 ALA A CA 1
ATOM 2164 C C . ALA A 1 282 ? 22.247 34.897 -6.483 1.00 79.38 282 ALA A C 1
ATOM 2166 O O . ALA A 1 282 ? 22.510 35.041 -5.282 1.00 79.38 282 ALA A O 1
ATOM 2167 N N . PRO A 1 283 ? 23.081 35.339 -7.448 1.00 69.88 283 PRO A N 1
ATOM 2168 C CA . PRO A 1 283 ? 24.369 35.979 -7.179 1.00 69.88 283 PRO A CA 1
ATOM 2169 C C . PRO A 1 283 ? 24.258 37.184 -6.235 1.00 69.88 283 PRO A C 1
ATOM 2171 O O . PRO A 1 283 ? 23.281 37.934 -6.274 1.00 69.88 283 PRO A O 1
ATOM 2174 N N . ARG A 1 284 ? 25.268 37.376 -5.375 1.00 68.50 284 ARG A N 1
ATOM 2175 C CA . ARG A 1 284 ? 25.286 38.458 -4.381 1.00 68.50 284 ARG A CA 1
ATOM 2176 C C . ARG A 1 284 ? 25.554 39.806 -5.042 1.00 68.50 284 ARG A C 1
ATOM 2178 O O . ARG A 1 284 ? 26.483 39.943 -5.837 1.00 68.50 284 ARG A O 1
ATOM 2185 N N . ALA A 1 285 ? 24.808 40.830 -4.632 1.00 56.66 285 ALA A N 1
ATOM 2186 C CA . ALA A 1 285 ? 25.079 42.207 -5.035 1.00 56.66 285 ALA A CA 1
ATOM 2187 C C . ALA A 1 285 ? 26.531 42.606 -4.677 1.00 56.66 285 ALA A C 1
ATOM 2189 O O . ALA A 1 285 ? 26.890 42.645 -3.501 1.00 56.66 285 ALA A O 1
ATOM 2190 N N . GLY A 1 286 ? 27.356 42.889 -5.695 1.00 56.94 286 GLY A N 1
ATOM 2191 C CA . GLY A 1 286 ? 28.742 43.359 -5.550 1.00 56.94 286 GLY A CA 1
ATOM 2192 C C . GLY A 1 286 ? 29.860 42.385 -5.959 1.00 56.94 286 GLY A C 1
ATOM 2193 O O . GLY A 1 286 ? 31.007 42.816 -6.013 1.00 56.94 286 GLY A O 1
ATOM 2194 N N . GLU A 1 287 ? 29.575 41.114 -6.279 1.00 56.69 287 GLU A N 1
ATOM 2195 C CA . GLU A 1 287 ? 30.616 40.133 -6.674 1.00 56.69 287 GLU A CA 1
ATOM 2196 C C . GLU A 1 287 ? 30.939 40.121 -8.186 1.00 56.69 287 GLU A C 1
ATOM 2198 O O . GLU A 1 287 ? 31.935 39.530 -8.604 1.00 56.69 287 GLU A O 1
ATOM 2203 N N . SER A 1 288 ? 30.157 40.801 -9.030 1.00 48.09 288 SER A N 1
ATOM 2204 C CA . SER A 1 288 ? 30.453 41.038 -10.452 1.00 48.09 288 SER A CA 1
ATOM 2205 C C . SER A 1 288 ? 29.731 42.296 -10.944 1.00 48.09 288 SER A C 1
ATOM 2207 O O . SER A 1 288 ? 28.753 42.719 -10.328 1.00 48.09 288 SER A O 1
ATOM 2209 N N . ALA A 1 289 ? 30.275 42.922 -11.996 1.00 52.47 289 ALA A N 1
ATOM 2210 C CA . ALA A 1 289 ? 29.771 44.144 -12.631 1.00 52.47 289 ALA A CA 1
ATOM 2211 C C . ALA A 1 289 ? 28.236 44.145 -12.747 1.00 52.47 289 ALA A C 1
ATOM 2213 O O . ALA A 1 289 ? 27.678 43.098 -13.055 1.00 52.47 289 ALA A O 1
ATOM 2214 N N . GLU A 1 290 ? 27.607 45.294 -12.454 1.00 55.19 290 GLU A N 1
ATOM 2215 C CA . GLU A 1 290 ? 26.157 45.572 -12.507 1.00 55.19 290 GLU A CA 1
ATOM 2216 C C . GLU A 1 290 ? 25.314 44.429 -13.092 1.00 55.19 290 GLU A C 1
ATOM 2218 O O . GLU A 1 290 ? 25.248 44.248 -14.305 1.00 55.19 290 GLU A O 1
ATOM 2223 N N . HIS A 1 291 ? 24.695 43.644 -12.206 1.00 63.62 291 HIS A N 1
ATOM 2224 C CA . HIS A 1 291 ? 23.816 42.548 -12.599 1.00 63.62 291 HIS A CA 1
ATOM 2225 C C . HIS A 1 291 ? 22.667 43.091 -13.465 1.00 63.62 291 HIS A C 1
ATOM 2227 O O . HIS A 1 291 ? 21.952 44.006 -13.047 1.00 63.62 291 HIS A O 1
ATOM 2233 N N . GLU A 1 292 ? 22.476 42.516 -14.652 1.00 65.12 292 GLU A N 1
ATOM 2234 C CA . GLU A 1 292 ? 21.531 42.978 -15.675 1.00 65.12 292 GLU A CA 1
ATOM 2235 C C . GLU A 1 292 ? 20.079 42.968 -15.141 1.00 65.12 292 GLU A C 1
ATOM 2237 O O . GLU A 1 292 ? 19.270 43.819 -15.507 1.00 65.12 292 GLU A O 1
ATOM 2242 N N . TRP A 1 293 ? 19.751 42.070 -14.201 1.00 74.19 293 TRP A N 1
ATOM 2243 C CA . TRP A 1 293 ? 18.393 41.918 -13.642 1.00 74.19 293 TRP A CA 1
ATOM 2244 C C . TRP A 1 293 ? 17.997 42.924 -12.552 1.00 74.19 293 TRP A C 1
ATOM 2246 O O . TRP A 1 293 ? 16.814 42.998 -12.210 1.00 74.19 293 TRP A O 1
ATOM 2256 N N . GLU A 1 294 ? 18.920 43.740 -12.025 1.00 78.81 294 GLU A N 1
ATOM 2257 C CA . GLU A 1 294 ? 18.559 44.810 -11.074 1.00 78.81 294 GLU A CA 1
ATOM 2258 C C . GLU A 1 294 ? 17.633 45.851 -11.724 1.00 78.81 294 GLU A C 1
ATOM 2260 O O . GLU A 1 294 ? 16.722 46.365 -11.072 1.00 78.81 294 GLU A O 1
ATOM 2265 N N . ALA A 1 295 ? 17.786 46.087 -13.032 1.00 80.44 295 ALA A N 1
ATOM 2266 C CA . ALA A 1 295 ? 16.885 46.933 -13.814 1.00 80.44 295 ALA A CA 1
ATOM 2267 C C . ALA A 1 295 ? 15.454 46.361 -13.901 1.00 80.44 295 ALA A C 1
ATOM 2269 O O . ALA A 1 295 ? 14.490 47.118 -13.998 1.00 80.44 295 ALA A O 1
ATOM 2270 N N . GLY A 1 296 ? 15.303 45.035 -13.820 1.00 84.50 296 GLY A N 1
ATOM 2271 C CA . GLY A 1 296 ? 14.017 44.335 -13.820 1.00 84.50 296 GLY A CA 1
ATOM 2272 C C . GLY A 1 296 ? 13.377 44.143 -12.447 1.00 84.50 296 GLY A C 1
ATOM 2273 O O . GLY A 1 296 ? 12.237 43.689 -12.366 1.00 84.50 296 GLY A O 1
ATOM 2274 N N . ARG A 1 297 ? 14.069 44.481 -11.352 1.00 87.00 297 ARG A N 1
ATOM 2275 C CA . ARG A 1 297 ? 13.579 44.275 -9.979 1.00 87.00 297 ARG A CA 1
ATOM 2276 C C . ARG A 1 297 ? 12.191 44.897 -9.711 1.00 87.00 297 ARG A C 1
ATOM 2278 O O . ARG A 1 297 ? 11.402 44.240 -9.030 1.00 87.00 297 ARG A O 1
ATOM 2285 N N . PRO A 1 298 ? 11.828 46.088 -10.238 1.00 90.62 298 PRO A N 1
ATOM 2286 C CA . PRO A 1 298 ? 10.469 46.616 -10.097 1.00 90.62 298 PRO A CA 1
ATOM 2287 C C . PRO A 1 298 ? 9.404 45.702 -10.718 1.00 90.62 298 PRO A C 1
ATOM 2289 O O . PRO A 1 298 ? 8.387 45.450 -10.076 1.00 90.62 298 PRO A O 1
ATOM 2292 N N . HIS A 1 299 ? 9.673 45.144 -11.904 1.00 91.94 299 HIS A N 1
ATOM 2293 C CA . HIS A 1 299 ? 8.787 44.195 -12.588 1.00 91.94 299 HIS A CA 1
ATOM 2294 C C . HIS A 1 299 ? 8.679 42.867 -11.826 1.00 91.94 299 HIS A C 1
ATOM 2296 O O . HIS A 1 299 ? 7.595 42.309 -11.689 1.00 91.94 299 HIS A O 1
ATOM 2302 N N . LEU A 1 300 ? 9.776 42.400 -11.217 1.00 90.00 300 LEU A N 1
ATOM 2303 C CA . LEU A 1 300 ? 9.764 41.213 -10.354 1.00 90.00 300 LEU A CA 1
ATOM 2304 C C . LEU A 1 300 ? 8.847 41.388 -9.130 1.00 90.00 300 LEU A C 1
ATOM 2306 O O . LEU A 1 300 ? 8.068 40.496 -8.790 1.00 90.00 300 LEU A O 1
ATOM 2310 N N . VAL A 1 301 ? 8.935 42.540 -8.459 1.00 91.75 301 VAL A N 1
ATOM 2311 C CA . VAL A 1 301 ? 8.095 42.855 -7.293 1.00 91.75 301 VAL A CA 1
ATOM 2312 C C . VAL A 1 301 ? 6.642 43.089 -7.715 1.00 91.75 301 VAL A C 1
ATOM 2314 O O . VAL A 1 301 ? 5.735 42.631 -7.020 1.00 91.75 301 VAL A O 1
ATOM 2317 N N . ALA A 1 302 ? 6.406 43.735 -8.861 1.00 93.06 302 ALA A N 1
ATOM 2318 C CA . ALA A 1 302 ? 5.072 43.941 -9.421 1.00 93.06 302 ALA A CA 1
ATOM 2319 C C . ALA A 1 302 ? 4.387 42.612 -9.787 1.00 93.06 302 ALA A C 1
ATOM 2321 O O . ALA A 1 302 ? 3.244 42.390 -9.384 1.00 93.06 302 ALA A O 1
ATOM 2322 N N . ALA A 1 303 ? 5.107 41.685 -10.429 1.00 93.94 303 ALA A N 1
ATOM 2323 C CA . ALA A 1 303 ? 4.638 40.322 -10.689 1.00 93.94 303 ALA A CA 1
ATOM 2324 C C . ALA A 1 303 ? 4.297 39.573 -9.389 1.00 93.94 303 ALA A C 1
ATOM 2326 O O . ALA A 1 303 ? 3.252 38.931 -9.284 1.00 93.94 303 ALA A O 1
ATOM 2327 N N . GLY A 1 304 ? 5.144 39.706 -8.363 1.00 94.75 304 GLY A N 1
ATOM 2328 C CA . GLY A 1 304 ? 4.874 39.178 -7.025 1.00 94.75 304 GLY A CA 1
ATOM 2329 C C . GLY A 1 304 ? 3.615 39.770 -6.384 1.00 94.75 304 GLY A C 1
ATOM 2330 O O . GLY A 1 304 ? 2.826 39.038 -5.789 1.00 94.75 304 GLY A O 1
ATOM 2331 N N . GLY A 1 305 ? 3.395 41.080 -6.530 1.00 96.56 305 GLY A N 1
ATOM 2332 C CA . GLY A 1 305 ? 2.194 41.774 -6.062 1.00 96.56 305 GLY A CA 1
ATOM 2333 C C . GLY A 1 305 ? 0.926 41.287 -6.762 1.00 96.56 305 GLY A C 1
ATOM 2334 O O . GLY A 1 305 ? -0.062 40.984 -6.094 1.00 96.56 305 GLY A O 1
ATOM 2335 N N . ALA A 1 306 ? 0.981 41.123 -8.085 1.00 96.44 306 ALA A N 1
ATOM 2336 C CA . ALA A 1 306 ? -0.110 40.567 -8.881 1.00 96.44 306 ALA A CA 1
ATOM 2337 C C . ALA A 1 306 ? -0.428 39.112 -8.487 1.00 96.44 306 ALA A C 1
ATOM 2339 O O . ALA A 1 306 ? -1.594 38.751 -8.328 1.00 96.44 306 ALA A O 1
ATOM 2340 N N . ALA A 1 307 ? 0.597 38.293 -8.227 1.00 95.81 307 ALA A N 1
ATOM 2341 C CA . ALA A 1 307 ? 0.423 36.937 -7.710 1.00 95.81 307 ALA A CA 1
ATOM 2342 C C . ALA A 1 307 ? -0.202 36.924 -6.302 1.00 95.81 307 ALA A C 1
ATOM 2344 O O . ALA A 1 307 ? -1.083 36.111 -6.033 1.00 95.81 307 ALA A O 1
ATOM 2345 N N . VAL A 1 308 ? 0.191 37.838 -5.403 1.00 97.19 308 VAL A N 1
ATOM 2346 C CA . VAL A 1 308 ? -0.451 37.986 -4.083 1.00 97.19 308 VAL A CA 1
ATOM 2347 C C . VAL A 1 308 ? -1.926 38.356 -4.216 1.00 97.19 308 VAL A C 1
ATOM 2349 O O . VAL A 1 308 ? -2.758 37.737 -3.552 1.00 97.19 308 VAL A O 1
ATOM 2352 N N . GLU A 1 309 ? -2.257 39.319 -5.075 1.00 96.50 309 GLU A N 1
ATOM 2353 C CA . GLU A 1 309 ? -3.645 39.707 -5.341 1.00 96.50 309 GLU A CA 1
ATOM 2354 C C . GLU A 1 309 ? -4.452 38.520 -5.891 1.00 96.50 309 GLU A C 1
ATOM 2356 O O . GLU A 1 309 ? -5.549 38.236 -5.410 1.00 96.50 309 GLU A O 1
ATOM 2361 N N . ALA A 1 310 ? -3.882 37.759 -6.830 1.00 95.12 310 ALA A N 1
ATOM 2362 C CA . ALA A 1 310 ? -4.512 36.563 -7.379 1.00 95.12 310 ALA A CA 1
ATOM 2363 C C . ALA A 1 310 ? -4.744 35.478 -6.306 1.00 95.12 310 ALA A C 1
ATOM 2365 O O . ALA A 1 310 ? -5.804 34.852 -6.285 1.00 95.12 310 ALA A O 1
ATOM 2366 N N . ILE A 1 311 ? -3.805 35.283 -5.368 1.00 94.00 311 ILE A N 1
ATOM 2367 C CA . ILE A 1 311 ? -3.984 34.381 -4.215 1.00 94.00 311 ILE A CA 1
ATOM 2368 C C . ILE A 1 311 ? -5.128 34.866 -3.319 1.00 94.00 311 ILE A C 1
ATOM 2370 O O . ILE A 1 311 ? -5.947 34.056 -2.884 1.00 94.00 311 ILE A O 1
ATOM 2374 N N . GLU A 1 312 ? -5.198 36.165 -3.019 1.00 94.38 312 GLU A N 1
ATOM 2375 C CA . GLU A 1 312 ? -6.264 36.733 -2.188 1.00 94.38 312 GLU A CA 1
ATOM 2376 C C . GLU A 1 312 ? -7.638 36.517 -2.813 1.00 94.38 312 GLU A C 1
ATOM 2378 O O . GLU A 1 312 ? -8.501 35.932 -2.152 1.00 94.38 312 GLU A O 1
ATOM 2383 N N . ARG A 1 313 ? -7.800 36.902 -4.087 1.00 93.81 313 ARG A N 1
ATOM 2384 C CA . ARG A 1 313 ? -9.039 36.707 -4.849 1.00 93.81 313 ARG A CA 1
ATOM 2385 C C . ARG A 1 313 ? -9.415 35.226 -4.912 1.00 93.81 313 ARG A C 1
ATOM 2387 O O . ARG A 1 313 ? -10.539 34.858 -4.567 1.00 93.81 313 ARG A O 1
ATOM 2394 N N . ARG A 1 314 ? -8.458 34.334 -5.201 1.00 91.38 314 ARG A N 1
ATOM 2395 C CA . ARG A 1 314 ? -8.726 32.887 -5.246 1.00 91.38 314 ARG A CA 1
ATOM 2396 C C . ARG A 1 314 ? -9.189 32.330 -3.899 1.00 91.38 314 ARG A C 1
ATOM 2398 O O . ARG A 1 314 ? -10.120 31.530 -3.857 1.00 91.38 314 ARG A O 1
ATOM 2405 N N . LEU A 1 315 ? -8.586 32.752 -2.786 1.00 89.69 315 LEU A N 1
ATOM 2406 C CA . LEU A 1 315 ? -8.957 32.281 -1.443 1.00 89.69 315 LEU A CA 1
ATOM 2407 C C . LEU A 1 315 ? -10.377 32.689 -1.018 1.00 89.69 315 LEU A C 1
ATOM 2409 O O . LEU A 1 315 ? -10.956 32.046 -0.132 1.00 89.69 315 LEU A O 1
ATOM 2413 N N . VAL A 1 316 ? -10.940 33.733 -1.629 1.00 89.19 316 VAL A N 1
ATOM 2414 C CA . VAL A 1 316 ? -12.332 34.164 -1.427 1.00 89.19 316 VAL A CA 1
ATOM 2415 C C . VAL A 1 316 ? -13.272 33.754 -2.567 1.00 89.19 316 VAL A C 1
ATOM 2417 O O . VAL A 1 316 ? -14.457 34.061 -2.482 1.00 89.19 316 VAL A O 1
ATOM 2420 N N . ALA A 1 317 ? -12.784 32.969 -3.536 1.00 84.75 317 ALA A N 1
ATOM 2421 C CA . ALA A 1 317 ? -13.506 32.524 -4.733 1.00 84.75 317 ALA A CA 1
ATOM 2422 C C . ALA A 1 317 ? -13.957 33.672 -5.661 1.00 84.75 317 ALA A C 1
ATOM 2424 O O . ALA A 1 317 ? -15.023 33.611 -6.269 1.00 84.75 317 ALA A O 1
ATOM 2425 N N . GLU A 1 318 ? -13.138 34.718 -5.762 1.00 89.81 318 GLU A N 1
ATOM 2426 C CA . GLU A 1 318 ? -13.264 35.791 -6.750 1.00 89.81 318 GLU A CA 1
ATOM 2427 C C . GLU A 1 318 ? -12.445 35.485 -8.015 1.00 89.81 318 GLU A C 1
ATOM 2429 O O . GLU A 1 318 ? -11.538 34.646 -8.003 1.00 89.81 318 GLU A O 1
ATOM 2434 N N . ASP A 1 319 ? -12.775 36.177 -9.107 1.00 89.25 319 ASP A N 1
ATOM 2435 C CA . ASP A 1 319 ? -12.090 36.046 -10.392 1.00 89.25 319 ASP A CA 1
ATOM 2436 C C . ASP A 1 319 ? -10.631 36.530 -10.322 1.00 89.25 319 ASP A C 1
ATOM 2438 O O . ASP A 1 319 ? -10.325 37.601 -9.786 1.00 89.25 319 ASP A O 1
ATOM 2442 N N . VAL A 1 320 ? -9.730 35.725 -10.883 1.00 93.94 320 VAL A N 1
ATOM 2443 C CA . VAL A 1 320 ? -8.279 35.933 -10.863 1.00 93.94 320 VAL A CA 1
ATOM 2444 C C . VAL A 1 320 ? -7.721 36.412 -12.201 1.00 93.94 320 VAL A C 1
ATOM 2446 O O . VAL A 1 320 ? -6.560 36.813 -12.226 1.00 93.94 320 VAL A O 1
ATOM 2449 N N . GLU A 1 321 ? -8.499 36.387 -13.291 1.00 91.00 321 GLU A N 1
ATOM 2450 C CA . GLU A 1 321 ? -8.001 36.615 -14.658 1.00 91.00 321 GLU A CA 1
ATOM 2451 C C . GLU A 1 321 ? -7.229 37.932 -14.801 1.00 91.00 321 GLU A C 1
ATOM 2453 O O . GLU A 1 321 ? -6.109 37.947 -15.309 1.00 91.00 321 GLU A O 1
ATOM 2458 N N . GLU A 1 322 ? -7.777 39.030 -14.279 1.00 93.06 322 GLU A N 1
ATOM 2459 C CA . GLU A 1 322 ? -7.149 40.356 -14.339 1.00 93.06 322 GLU A CA 1
ATOM 2460 C C . GLU A 1 322 ? -5.805 40.413 -13.590 1.00 93.06 322 GLU A C 1
ATOM 2462 O O . GLU A 1 322 ? -4.830 40.993 -14.074 1.00 93.06 322 GLU A O 1
ATOM 2467 N N . ALA A 1 323 ? -5.741 39.826 -12.392 1.00 93.44 323 ALA A N 1
ATOM 2468 C CA . ALA A 1 323 ? -4.522 39.802 -11.588 1.00 93.44 323 ALA A CA 1
ATOM 2469 C C . ALA A 1 323 ? -3.467 38.875 -12.214 1.00 93.44 323 ALA A C 1
ATOM 2471 O O . ALA A 1 323 ? -2.292 39.227 -12.272 1.00 93.44 323 ALA A O 1
ATOM 2472 N N . VAL A 1 324 ? -3.891 37.727 -12.746 1.00 93.94 324 VAL A N 1
ATOM 2473 C CA . VAL A 1 324 ? -3.016 36.764 -13.426 1.00 93.94 324 VAL A CA 1
ATOM 2474 C C . VAL A 1 324 ? -2.452 37.343 -14.721 1.00 93.94 324 VAL A C 1
ATOM 2476 O O . VAL A 1 324 ? -1.249 37.241 -14.945 1.00 93.94 324 VAL A O 1
ATOM 2479 N N . SER A 1 325 ? -3.280 37.996 -15.541 1.00 92.94 325 SER A N 1
ATOM 2480 C CA . SER A 1 325 ? -2.836 38.630 -16.789 1.00 92.94 325 SER A CA 1
ATOM 2481 C C . SER A 1 325 ? -1.792 39.711 -16.522 1.00 92.94 325 SER A C 1
ATOM 2483 O O . SER A 1 325 ? -0.716 39.665 -17.112 1.00 92.94 325 SER A O 1
ATOM 2485 N N . ARG A 1 326 ? -2.056 40.623 -15.571 1.00 95.88 326 ARG A N 1
ATOM 2486 C CA . ARG A 1 326 ? -1.065 41.631 -15.155 1.00 95.88 326 ARG A CA 1
ATOM 2487 C C . ARG A 1 326 ? 0.220 40.985 -14.641 1.00 95.88 326 ARG A C 1
ATOM 2489 O O . ARG A 1 326 ? 1.306 41.469 -14.932 1.00 95.88 326 ARG A O 1
ATOM 2496 N N . GLY A 1 327 ? 0.105 39.885 -13.898 1.00 94.06 327 GLY A N 1
ATOM 2497 C CA . GLY A 1 327 ? 1.255 39.113 -13.442 1.00 94.06 327 GLY A CA 1
ATOM 2498 C C . GLY A 1 327 ? 2.106 38.585 -14.599 1.00 94.06 327 GLY A C 1
ATOM 2499 O O . GLY A 1 327 ? 3.318 38.773 -14.578 1.00 94.06 327 GLY A O 1
ATOM 2500 N N . HIS A 1 328 ? 1.494 37.970 -15.616 1.00 93.50 328 HIS A N 1
ATOM 2501 C CA . HIS A 1 328 ? 2.215 37.464 -16.790 1.00 93.50 328 HIS A CA 1
ATOM 2502 C C . HIS A 1 328 ? 2.909 38.588 -17.572 1.00 93.50 328 HIS A C 1
ATOM 2504 O O . HIS A 1 328 ? 4.054 38.415 -17.993 1.00 93.50 328 HIS A O 1
ATOM 2510 N N . ASP A 1 329 ? 2.260 39.747 -17.717 1.00 93.56 329 ASP A N 1
ATOM 2511 C CA . ASP A 1 329 ? 2.851 40.915 -18.380 1.00 93.56 329 ASP A CA 1
ATOM 2512 C C . ASP A 1 329 ? 4.116 41.391 -17.641 1.00 93.56 329 ASP A C 1
ATOM 2514 O O . ASP A 1 329 ? 5.169 41.592 -18.252 1.00 93.56 329 ASP A O 1
ATOM 2518 N N . GLU A 1 330 ? 4.055 41.494 -16.311 1.00 94.38 330 GLU A N 1
ATOM 2519 C CA . GLU A 1 330 ? 5.199 41.876 -15.472 1.00 94.38 330 GLU A CA 1
ATOM 2520 C C . GLU A 1 330 ? 6.317 40.818 -15.481 1.00 94.38 330 GLU A C 1
ATOM 2522 O O . GLU A 1 330 ? 7.501 41.159 -15.517 1.00 94.38 330 GLU A O 1
ATOM 2527 N N . VAL A 1 331 ? 5.974 39.524 -15.516 1.00 92.31 331 VAL A N 1
ATOM 2528 C CA . VAL A 1 331 ? 6.955 38.435 -15.670 1.00 92.31 331 VAL A CA 1
ATOM 2529 C C . VAL A 1 331 ? 7.673 38.525 -17.018 1.00 92.31 331 VAL A C 1
ATOM 2531 O O . VAL A 1 331 ? 8.893 38.349 -17.071 1.00 92.31 331 VAL A O 1
ATOM 2534 N N . ALA A 1 332 ? 6.956 38.835 -18.101 1.00 88.88 332 ALA A N 1
ATOM 2535 C CA . ALA A 1 332 ? 7.546 39.004 -19.426 1.00 88.88 332 ALA A CA 1
ATOM 2536 C C . ALA A 1 332 ? 8.507 40.205 -19.475 1.00 88.88 332 ALA A C 1
ATOM 2538 O O . ALA A 1 332 ? 9.612 40.089 -20.016 1.00 88.88 332 ALA A O 1
ATOM 2539 N N . LEU A 1 333 ? 8.130 41.331 -18.857 1.00 91.00 333 LEU A N 1
ATOM 2540 C CA . LEU A 1 333 ? 8.992 42.511 -18.719 1.00 91.00 333 LEU A CA 1
ATOM 2541 C C . LEU A 1 333 ? 10.237 42.209 -17.873 1.00 91.00 333 LEU A C 1
ATOM 2543 O O . LEU A 1 333 ? 11.349 42.592 -18.245 1.00 91.00 333 LEU A O 1
ATOM 2547 N N . PHE A 1 334 ? 10.081 41.457 -16.781 1.00 89.38 334 PHE A N 1
ATOM 2548 C CA . PHE A 1 334 ? 11.204 41.004 -15.964 1.00 89.38 334 PHE A CA 1
ATOM 2549 C C . PHE A 1 334 ? 12.156 40.090 -16.751 1.00 89.38 334 PHE A C 1
ATOM 2551 O O . PHE A 1 334 ? 13.362 40.335 -16.772 1.00 89.38 334 PHE A O 1
ATOM 2558 N N . ALA A 1 335 ? 11.641 39.085 -17.462 1.00 86.75 335 ALA A N 1
ATOM 2559 C CA . ALA A 1 335 ? 12.459 38.179 -18.270 1.00 86.75 335 ALA A CA 1
ATOM 2560 C C . ALA A 1 335 ? 13.227 38.915 -19.388 1.00 86.75 335 ALA A C 1
ATOM 2562 O O . ALA A 1 335 ? 14.376 38.576 -19.679 1.00 86.75 335 ALA A O 1
ATOM 2563 N N . ALA A 1 336 ? 12.620 39.949 -19.981 1.00 85.88 336 ALA A N 1
ATOM 2564 C CA . ALA A 1 336 ? 13.244 40.779 -21.011 1.00 85.88 336 ALA A CA 1
ATOM 2565 C C . ALA A 1 336 ? 14.382 41.667 -20.479 1.00 85.88 336 ALA A C 1
ATOM 2567 O O . ALA A 1 336 ? 15.279 42.022 -21.244 1.00 85.88 336 ALA A O 1
ATOM 2568 N N . SER A 1 337 ? 14.370 42.007 -19.185 1.00 83.88 337 SER A N 1
ATOM 2569 C CA . SER A 1 337 ? 15.397 42.856 -18.567 1.00 83.88 337 SER A CA 1
ATOM 2570 C C . SER A 1 337 ? 16.753 42.162 -18.385 1.00 83.88 337 SER A C 1
ATOM 2572 O O . SER A 1 337 ? 17.776 42.838 -18.372 1.00 83.88 337 SER A O 1
ATOM 2574 N N . ALA A 1 338 ? 16.777 40.825 -18.291 1.00 74.38 338 ALA A N 1
ATOM 2575 C CA . ALA A 1 338 ? 18.000 40.048 -18.061 1.00 74.38 338 ALA A CA 1
ATOM 2576 C C . ALA A 1 338 ? 17.969 38.654 -18.722 1.00 74.38 338 ALA A C 1
ATOM 2578 O O . ALA A 1 338 ? 18.068 37.625 -18.045 1.00 74.38 338 ALA A O 1
ATOM 2579 N N . PRO A 1 339 ? 17.867 38.579 -20.062 1.00 72.00 339 PRO A N 1
ATOM 2580 C CA . PRO A 1 339 ? 17.665 37.320 -20.787 1.00 72.00 339 PRO A CA 1
ATOM 2581 C C . PRO A 1 339 ? 18.869 36.366 -20.728 1.00 72.00 339 PRO A C 1
ATOM 2583 O O . PRO A 1 339 ? 18.749 35.189 -21.067 1.00 72.00 339 PRO A O 1
ATOM 2586 N N . ARG A 1 340 ? 20.049 36.859 -20.329 1.00 71.31 340 ARG A N 1
ATOM 2587 C CA . ARG A 1 340 ? 21.293 36.076 -20.238 1.00 71.31 340 ARG A CA 1
ATOM 2588 C C . ARG A 1 340 ? 21.578 35.563 -18.827 1.00 71.31 340 ARG A C 1
ATOM 2590 O O . ARG A 1 340 ? 22.473 34.733 -18.651 1.00 71.31 340 ARG A O 1
ATOM 2597 N N . GLU A 1 341 ? 20.801 35.993 -17.835 1.00 76.31 341 GLU A N 1
ATOM 2598 C CA . GLU A 1 341 ? 20.976 35.584 -16.448 1.00 76.31 341 GLU A CA 1
ATOM 2599 C C . GLU A 1 341 ? 20.120 34.368 -16.092 1.00 76.31 341 GLU A C 1
ATOM 2601 O O . GLU A 1 341 ? 18.893 34.424 -16.007 1.00 76.31 341 GLU A O 1
ATOM 2606 N N . ARG A 1 342 ? 20.789 33.246 -15.803 1.00 78.25 342 ARG A N 1
ATOM 2607 C CA . ARG A 1 342 ? 20.127 31.969 -15.483 1.00 78.25 342 ARG A CA 1
ATOM 2608 C C . ARG A 1 342 ? 19.146 32.070 -14.307 1.00 78.25 342 ARG A C 1
ATOM 2610 O O . ARG A 1 342 ? 18.098 31.436 -14.347 1.00 78.25 342 ARG A O 1
ATOM 2617 N N . HIS A 1 343 ? 19.472 32.861 -13.283 1.00 77.62 343 HIS A N 1
ATOM 2618 C CA . HIS A 1 343 ? 18.642 33.015 -12.082 1.00 77.62 343 HIS A CA 1
ATOM 2619 C C . HIS A 1 343 ? 17.416 33.902 -12.329 1.00 77.62 343 HIS A C 1
ATOM 2621 O O . HIS A 1 343 ? 16.343 33.598 -11.814 1.00 77.62 343 HIS A O 1
ATOM 2627 N N . ALA A 1 344 ? 17.539 34.940 -13.165 1.00 79.38 344 ALA A N 1
ATOM 2628 C CA . ALA A 1 344 ? 16.409 35.770 -13.577 1.00 79.38 344 ALA A CA 1
ATOM 2629 C C . ALA A 1 344 ? 15.401 34.956 -14.403 1.00 79.38 344 ALA A C 1
ATOM 2631 O O . ALA A 1 344 ? 14.210 34.964 -14.106 1.00 79.38 344 ALA A O 1
ATOM 2632 N N . VAL A 1 345 ? 15.881 34.150 -15.358 1.00 81.94 345 VAL A N 1
ATOM 2633 C CA . VAL A 1 345 ? 15.027 33.237 -16.139 1.00 81.94 345 VAL A CA 1
ATOM 2634 C C . VAL A 1 345 ? 14.343 32.198 -15.241 1.00 81.94 345 VAL A C 1
ATOM 2636 O O . VAL A 1 345 ? 13.157 31.926 -15.408 1.00 81.94 345 VAL A O 1
ATOM 2639 N N . ALA A 1 346 ? 15.055 31.642 -14.255 1.00 81.38 346 ALA A N 1
ATOM 2640 C CA . ALA A 1 346 ? 14.483 30.674 -13.319 1.00 81.38 346 ALA A CA 1
ATOM 2641 C C . ALA A 1 346 ? 13.428 31.293 -12.382 1.00 81.38 346 ALA A C 1
ATOM 2643 O O . ALA A 1 346 ? 12.408 30.660 -12.111 1.00 81.38 346 ALA A O 1
ATOM 2644 N N . LEU A 1 347 ? 13.644 32.524 -11.904 1.00 85.56 347 LEU A N 1
ATOM 2645 C CA . LEU A 1 347 ? 12.666 33.262 -11.097 1.00 85.56 347 LEU A CA 1
ATOM 2646 C C . LEU A 1 347 ? 11.428 33.647 -11.912 1.00 85.56 347 LEU A C 1
ATOM 2648 O O . LEU A 1 347 ? 10.315 33.481 -11.418 1.00 85.56 347 LEU A O 1
ATOM 2652 N N . ALA A 1 348 ? 11.614 34.098 -13.156 1.00 86.88 348 ALA A N 1
ATOM 2653 C CA . ALA A 1 348 ? 10.524 34.390 -14.082 1.00 86.88 348 ALA A CA 1
ATOM 2654 C C . ALA A 1 348 ? 9.678 33.137 -14.353 1.00 86.88 348 ALA A C 1
ATOM 2656 O O . ALA A 1 348 ? 8.461 33.183 -14.222 1.00 86.88 348 ALA A O 1
ATOM 2657 N N . ALA A 1 349 ? 10.321 31.999 -14.637 1.00 82.88 349 ALA A N 1
ATOM 2658 C CA . ALA A 1 349 ? 9.630 30.729 -14.851 1.00 82.88 349 ALA A CA 1
ATOM 2659 C C . ALA A 1 349 ? 8.856 30.265 -13.606 1.00 82.88 349 ALA A C 1
ATOM 2661 O O . ALA A 1 349 ? 7.716 29.831 -13.723 1.00 82.88 349 ALA A O 1
ATOM 2662 N N . ALA A 1 350 ? 9.437 30.398 -12.410 1.00 84.38 350 ALA A N 1
ATOM 2663 C CA . ALA A 1 350 ? 8.766 30.011 -11.171 1.00 84.38 350 ALA A CA 1
ATOM 2664 C C . ALA A 1 350 ? 7.574 30.925 -10.822 1.00 84.38 350 ALA A C 1
ATOM 2666 O O . ALA A 1 350 ? 6.593 30.456 -10.248 1.00 84.38 350 ALA A O 1
ATOM 2667 N N . LEU A 1 351 ? 7.645 32.215 -11.165 1.00 89.38 351 LEU A N 1
ATOM 2668 C CA . LEU A 1 351 ? 6.518 33.146 -11.055 1.00 89.38 351 LEU A CA 1
ATOM 2669 C C . LEU A 1 351 ? 5.415 32.838 -12.065 1.00 89.38 351 LEU A C 1
ATOM 2671 O O . LEU A 1 351 ? 4.243 32.849 -11.700 1.00 89.38 351 LEU A O 1
ATOM 2675 N N . ASP A 1 352 ? 5.787 32.543 -13.307 1.00 85.38 352 ASP A N 1
ATOM 2676 C CA . ASP A 1 352 ? 4.845 32.152 -14.353 1.00 85.38 352 ASP A CA 1
ATOM 2677 C C . ASP A 1 352 ? 4.111 30.859 -13.971 1.00 85.38 352 ASP A C 1
ATOM 2679 O O . ASP A 1 352 ? 2.884 30.798 -14.009 1.00 85.38 352 ASP A O 1
ATOM 2683 N N . ASP A 1 353 ? 4.847 29.857 -13.479 1.00 78.06 353 ASP A N 1
ATOM 2684 C CA . ASP A 1 353 ? 4.266 28.623 -12.952 1.00 78.06 353 ASP A CA 1
ATOM 2685 C C . ASP A 1 353 ? 3.332 28.900 -11.764 1.00 78.06 353 ASP A C 1
ATOM 2687 O O . ASP A 1 353 ? 2.252 28.319 -11.706 1.00 78.06 353 ASP A O 1
ATOM 2691 N N . LEU A 1 354 ? 3.678 29.826 -10.856 1.00 88.50 354 LEU A N 1
ATOM 2692 C CA . LEU A 1 354 ? 2.806 30.215 -9.740 1.00 88.50 354 LEU A CA 1
ATOM 2693 C C . LEU A 1 354 ? 1.498 30.860 -10.226 1.00 88.50 354 LEU A C 1
ATOM 2695 O O . LEU A 1 354 ? 0.430 30.565 -9.691 1.00 88.50 354 LEU A O 1
ATOM 2699 N N . LEU A 1 355 ? 1.559 31.742 -11.222 1.00 90.69 355 LEU A N 1
ATOM 2700 C CA . LEU A 1 355 ? 0.381 32.411 -11.782 1.00 90.69 355 LEU A CA 1
ATOM 2701 C C . LEU A 1 355 ? -0.531 31.420 -12.514 1.00 90.69 355 LEU A C 1
ATOM 2703 O O . LEU A 1 355 ? -1.747 31.430 -12.297 1.00 90.69 355 LEU A O 1
ATOM 2707 N N . ARG A 1 356 ? 0.051 30.499 -13.292 1.00 85.38 356 ARG A N 1
ATOM 2708 C CA . ARG A 1 356 ? -0.682 29.377 -13.898 1.00 85.38 356 ARG A CA 1
ATOM 2709 C C . ARG A 1 356 ? -1.295 28.463 -12.844 1.00 85.38 356 ARG A C 1
ATOM 2711 O O . ARG A 1 356 ? -2.444 28.062 -12.991 1.00 85.38 356 ARG A O 1
ATOM 2718 N N . ASP A 1 357 ? -0.562 28.165 -11.777 1.00 81.31 357 ASP A N 1
ATOM 2719 C CA . ASP A 1 357 ? -1.019 27.362 -10.644 1.00 81.31 357 ASP A CA 1
ATOM 2720 C C . ASP A 1 357 ? -2.230 28.002 -9.947 1.00 81.31 357 ASP A C 1
ATOM 2722 O O . ASP A 1 357 ? -3.198 27.314 -9.622 1.00 81.31 357 ASP A O 1
ATOM 2726 N N . ILE A 1 358 ? -2.216 29.324 -9.752 1.00 87.00 358 ILE A N 1
ATOM 2727 C CA . ILE A 1 358 ? -3.340 30.067 -9.167 1.00 87.00 358 ILE A CA 1
ATOM 2728 C C . ILE A 1 358 ? -4.547 30.066 -10.115 1.00 87.00 358 ILE A C 1
ATOM 2730 O O . ILE A 1 358 ? -5.676 29.860 -9.659 1.00 87.00 358 ILE A O 1
ATOM 2734 N N . ALA A 1 359 ? -4.335 30.269 -11.418 1.00 84.00 359 ALA A N 1
ATOM 2735 C CA . ALA A 1 359 ? -5.387 30.306 -12.440 1.00 84.00 359 ALA A CA 1
ATOM 2736 C C . ALA A 1 359 ? -6.005 28.926 -12.724 1.00 84.00 359 ALA A C 1
ATOM 2738 O O . ALA A 1 359 ? -7.213 28.810 -12.926 1.00 84.00 359 ALA A O 1
ATOM 2739 N N . GLY A 1 360 ? -5.186 27.879 -12.691 1.00 75.31 360 GLY A N 1
ATOM 2740 C CA . GLY A 1 360 ? -5.562 26.501 -12.991 1.00 75.31 360 GLY A CA 1
ATOM 2741 C C . GLY A 1 360 ? -5.939 25.667 -11.769 1.00 75.31 360 GLY A C 1
ATOM 2742 O O . GLY A 1 360 ? -6.247 24.483 -11.926 1.00 75.31 360 GLY A O 1
ATOM 2743 N N . TRP A 1 361 ? -5.912 26.236 -10.558 1.00 71.69 361 TRP A N 1
ATOM 2744 C CA . TRP A 1 361 ? -6.296 25.496 -9.361 1.00 71.69 361 TRP A CA 1
ATOM 2745 C C . TRP A 1 361 ? -7.770 25.094 -9.395 1.00 71.69 361 TRP A C 1
ATOM 2747 O O . TRP A 1 361 ? -8.659 25.941 -9.466 1.00 71.69 361 TRP A O 1
ATOM 2757 N N . HIS A 1 362 ? -7.997 23.794 -9.238 1.00 57.94 362 HIS A N 1
ATOM 2758 C CA . HIS A 1 362 ? -9.297 23.200 -8.967 1.00 57.94 362 HIS A CA 1
ATOM 2759 C C . HIS A 1 362 ? -9.177 22.413 -7.664 1.00 57.94 362 HIS A C 1
ATOM 2761 O O . HIS A 1 362 ? -8.170 21.732 -7.435 1.00 57.94 362 HIS A O 1
ATOM 2767 N N . ALA A 1 363 ? -10.185 22.501 -6.796 1.00 48.88 363 ALA A N 1
ATOM 2768 C CA . ALA A 1 363 ? -10.214 21.691 -5.588 1.00 48.88 363 ALA A CA 1
ATOM 2769 C C . ALA A 1 363 ? -10.068 20.206 -5.971 1.00 48.88 363 ALA A C 1
ATOM 2771 O O . ALA A 1 363 ? -10.800 19.746 -6.849 1.00 48.88 363 ALA A O 1
ATOM 2772 N N . PRO A 1 364 ? -9.218 19.411 -5.293 1.00 42.84 364 PRO A N 1
ATOM 2773 C CA . PRO A 1 364 ? -9.062 17.984 -5.589 1.00 42.84 364 PRO A CA 1
ATOM 2774 C C . PRO A 1 364 ? -10.339 17.129 -5.445 1.00 42.84 364 PRO A C 1
ATOM 2776 O O . PRO A 1 364 ? -10.246 15.919 -5.583 1.00 42.84 364 PRO A O 1
ATOM 2779 N N . ASN A 1 365 ? -11.500 17.726 -5.135 1.00 39.59 365 ASN A N 1
ATOM 2780 C CA . ASN A 1 365 ? -12.783 17.073 -4.868 1.00 39.59 365 ASN A CA 1
ATOM 2781 C C . ASN A 1 365 ? -14.016 17.935 -5.242 1.00 39.59 365 ASN A C 1
ATOM 2783 O O . ASN A 1 365 ? -15.088 17.721 -4.672 1.00 39.59 365 ASN A O 1
ATOM 2787 N N . GLU A 1 366 ? -13.921 18.904 -6.164 1.00 35.00 366 GLU A N 1
ATOM 2788 C CA . GLU A 1 366 ? -15.127 19.575 -6.688 1.00 35.00 366 GLU A CA 1
ATOM 2789 C C . GLU A 1 366 ? -15.929 18.612 -7.582 1.00 35.00 366 GLU A C 1
ATOM 2791 O O . GLU A 1 366 ? -15.822 18.571 -8.805 1.00 35.00 366 GLU A O 1
ATOM 2796 N N . VAL A 1 367 ? -16.731 17.776 -6.925 1.00 36.25 367 VAL A N 1
ATOM 2797 C CA . VAL A 1 367 ? -17.834 17.038 -7.532 1.00 36.25 367 VAL A CA 1
ATOM 2798 C C . VAL A 1 367 ? -19.035 17.978 -7.538 1.00 36.25 367 VAL A C 1
ATOM 2800 O O . VAL A 1 367 ? -19.597 18.295 -6.490 1.00 36.25 367 VAL A O 1
ATOM 2803 N N . ASP A 1 368 ? -19.383 18.423 -8.740 1.00 32.34 368 ASP A N 1
ATOM 2804 C CA . ASP A 1 368 ? -20.536 19.245 -9.105 1.00 32.34 368 ASP A CA 1
ATOM 2805 C C . ASP A 1 368 ? -21.801 18.919 -8.263 1.00 32.34 368 ASP A C 1
ATOM 2807 O O . ASP A 1 368 ? -22.203 17.753 -8.169 1.00 32.34 368 ASP A O 1
ATOM 2811 N N . PRO A 1 369 ? -22.453 19.906 -7.615 1.00 35.78 369 PRO A N 1
ATOM 2812 C CA . PRO A 1 369 ? -23.659 19.682 -6.815 1.00 35.78 369 PRO A CA 1
ATOM 2813 C C . PRO A 1 369 ? -24.825 19.075 -7.615 1.00 35.78 369 PRO A C 1
ATOM 2815 O O . PRO A 1 369 ? -25.646 18.360 -7.025 1.00 35.78 369 PRO A O 1
ATOM 2818 N N . GLU A 1 370 ? -24.878 19.244 -8.943 1.00 33.41 370 GLU A N 1
ATOM 2819 C CA . GLU A 1 370 ? -25.838 18.511 -9.778 1.00 33.41 370 GLU A CA 1
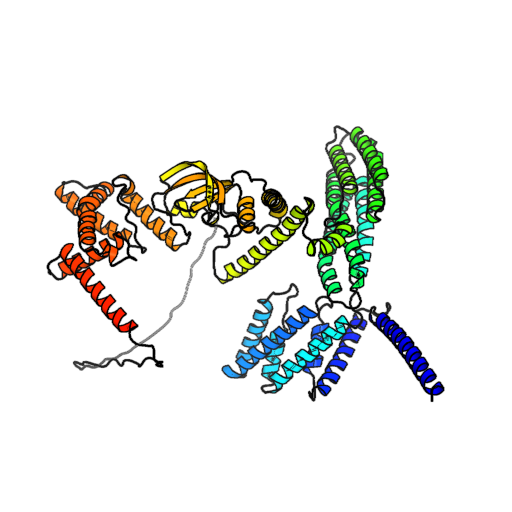ATOM 2820 C C . GLU A 1 370 ? -25.549 17.001 -9.782 1.00 33.41 370 GLU A C 1
ATOM 2822 O O . GLU A 1 370 ? -26.479 16.190 -9.766 1.00 33.41 370 GLU A O 1
ATOM 2827 N N . GLN A 1 371 ? -24.287 16.585 -9.628 1.00 34.03 371 GLN A N 1
ATOM 2828 C CA . GLN A 1 371 ? -23.904 15.177 -9.492 1.00 34.03 371 GLN A CA 1
ATOM 2829 C C . GLN A 1 371 ? -24.333 14.551 -8.153 1.00 34.03 371 GLN A C 1
ATOM 2831 O O . GLN A 1 371 ? -24.486 13.329 -8.074 1.00 34.03 371 GLN A O 1
ATOM 2836 N N . GLN A 1 372 ? -24.636 15.330 -7.104 1.00 38.69 372 GLN A N 1
ATOM 2837 C CA . GLN A 1 372 ? -25.281 14.793 -5.891 1.00 38.69 372 GLN A CA 1
ATOM 2838 C C . GLN A 1 372 ? -26.782 14.532 -6.070 1.00 38.69 372 GLN A C 1
ATOM 2840 O O . GLN A 1 372 ? -27.326 13.606 -5.458 1.00 38.69 372 GLN A O 1
ATOM 2845 N N . LEU A 1 373 ? -27.465 15.309 -6.913 1.00 36.94 373 LEU A N 1
ATOM 2846 C CA . LEU A 1 373 ? -28.859 15.038 -7.260 1.00 36.94 373 LEU A CA 1
ATOM 2847 C C . LEU A 1 373 ? -28.939 13.860 -8.241 1.00 36.94 373 LEU A C 1
ATOM 2849 O O . LEU A 1 373 ? -29.731 12.934 -8.050 1.00 36.94 373 LEU A O 1
ATOM 2853 N N . VAL A 1 374 ? -28.032 13.845 -9.220 1.00 34.41 374 VAL A N 1
ATOM 2854 C CA . VAL A 1 374 ? -27.883 12.777 -10.209 1.00 34.41 374 VAL A CA 1
ATOM 2855 C C . VAL A 1 374 ? -27.425 11.477 -9.546 1.00 34.41 374 VAL A C 1
ATOM 2857 O O . VAL A 1 374 ? -27.999 10.447 -9.852 1.00 34.41 374 VAL A O 1
ATOM 2860 N N . SER A 1 375 ? -26.528 11.460 -8.554 1.00 36.84 375 SER A N 1
ATOM 2861 C CA . SER A 1 375 ? -26.155 10.209 -7.853 1.00 36.84 375 SER A CA 1
ATOM 2862 C C . SER A 1 375 ? -27.285 9.615 -7.000 1.00 36.84 375 SER A C 1
ATOM 2864 O O . SER A 1 375 ? -27.368 8.392 -6.858 1.00 36.84 375 SER A O 1
ATOM 2866 N N . ARG A 1 376 ? -28.225 10.432 -6.495 1.00 39.00 376 ARG A N 1
ATOM 2867 C CA . ARG A 1 376 ? -29.451 9.918 -5.850 1.00 39.00 376 ARG A CA 1
ATOM 2868 C C . ARG A 1 376 ? -30.466 9.376 -6.858 1.00 39.00 376 ARG A C 1
ATOM 2870 O O . ARG A 1 376 ? -31.170 8.420 -6.537 1.00 39.00 376 ARG A O 1
ATOM 2877 N N . ILE A 1 377 ? -30.542 9.962 -8.054 1.00 37.62 377 ILE A N 1
ATOM 2878 C CA . ILE A 1 377 ? -31.498 9.575 -9.106 1.00 37.62 377 ILE A CA 1
ATOM 2879 C C . ILE A 1 377 ? -30.968 8.403 -9.953 1.00 37.62 377 ILE A C 1
ATOM 2881 O O . ILE A 1 377 ? -31.719 7.479 -10.250 1.00 37.62 377 ILE A O 1
ATOM 2885 N N . VAL A 1 378 ? -29.670 8.359 -10.249 1.00 38.38 378 VAL A N 1
ATOM 2886 C CA . VAL A 1 378 ? -28.984 7.302 -11.018 1.00 38.38 378 VAL A CA 1
ATOM 2887 C C . VAL A 1 378 ? -28.844 6.011 -10.212 1.00 38.38 378 VAL A C 1
ATOM 2889 O O . VAL A 1 378 ? -28.863 4.924 -10.782 1.00 38.38 378 VAL A O 1
ATOM 2892 N N . ARG A 1 379 ? -28.857 6.083 -8.873 1.00 43.06 379 ARG A N 1
ATOM 2893 C CA . ARG A 1 379 ? -29.066 4.896 -8.026 1.00 43.06 379 ARG A CA 1
ATOM 2894 C C . ARG A 1 379 ? -30.495 4.329 -8.138 1.00 43.06 379 ARG A C 1
ATOM 2896 O O . ARG A 1 379 ? -30.754 3.235 -7.643 1.00 43.06 379 ARG A O 1
ATOM 2903 N N . ARG A 1 380 ? -31.422 5.046 -8.786 1.00 38.59 380 ARG A N 1
ATOM 2904 C CA . ARG A 1 380 ? -32.812 4.618 -9.009 1.00 38.59 380 ARG A CA 1
ATOM 2905 C C . ARG A 1 380 ? -33.151 4.308 -10.464 1.00 38.59 380 ARG A C 1
ATOM 2907 O O . ARG A 1 380 ? -34.033 3.487 -10.683 1.00 38.59 380 ARG A O 1
ATOM 2914 N N . LEU A 1 381 ? -32.484 4.913 -11.440 1.00 32.88 381 LEU A N 1
ATOM 2915 C CA . LEU A 1 381 ? -32.727 4.655 -12.859 1.00 32.88 381 LEU A CA 1
ATOM 2916 C C . LEU A 1 381 ? -31.392 4.683 -13.605 1.00 32.88 381 LEU A C 1
ATOM 2918 O O . LEU A 1 381 ? -30.755 5.727 -13.722 1.00 32.88 381 LEU A O 1
ATOM 2922 N N . GLY A 1 382 ? -30.953 3.508 -14.058 1.00 43.66 382 GLY A N 1
ATOM 2923 C CA . GLY A 1 382 ? -29.701 3.339 -14.785 1.00 43.66 382 GLY A CA 1
ATOM 2924 C C . GLY A 1 382 ? -29.667 4.148 -16.083 1.00 43.66 382 GLY A C 1
ATOM 2925 O O . GLY A 1 382 ? -30.607 4.111 -16.873 1.00 43.66 382 GLY A O 1
ATOM 2926 N N . GLY A 1 383 ? -28.554 4.847 -16.315 1.00 30.56 383 GLY A N 1
ATOM 2927 C CA . GLY A 1 383 ? -28.286 5.551 -17.567 1.00 30.56 383 GLY A CA 1
ATOM 2928 C C . GLY A 1 383 ? -26.935 6.276 -17.573 1.00 30.56 383 GLY A C 1
ATOM 2929 O O . GLY A 1 383 ? -26.793 7.282 -16.898 1.00 30.56 383 GLY A O 1
ATOM 2930 N N . ARG A 1 384 ? -25.980 5.704 -18.329 1.00 34.00 384 ARG A N 1
ATOM 2931 C CA . ARG A 1 384 ? -24.692 6.193 -18.901 1.00 34.00 384 ARG A CA 1
ATOM 2932 C C . ARG A 1 384 ? -23.827 7.244 -18.156 1.00 34.00 384 ARG A C 1
ATOM 2934 O O . ARG A 1 384 ? -24.261 8.343 -17.845 1.00 34.00 384 ARG A O 1
ATOM 2941 N N . ARG A 1 385 ? -22.536 6.896 -17.986 1.00 31.94 385 ARG A N 1
ATOM 2942 C CA . ARG A 1 385 ? -21.468 7.630 -17.266 1.00 31.94 385 ARG A CA 1
ATOM 2943 C C . ARG A 1 385 ? -20.690 8.634 -18.152 1.00 31.94 385 ARG A C 1
ATOM 2945 O O . ARG A 1 385 ? -20.321 8.258 -19.263 1.00 31.94 385 ARG A O 1
ATOM 2952 N N . PRO A 1 386 ? -20.332 9.834 -17.645 1.00 36.56 386 PRO A N 1
ATOM 2953 C CA . PRO A 1 386 ? -19.266 10.679 -18.197 1.00 36.56 386 PRO A CA 1
ATOM 2954 C C . PRO A 1 386 ? -17.861 10.273 -17.686 1.00 36.56 386 PRO A C 1
ATOM 2956 O O . PRO A 1 386 ? -17.713 9.733 -16.583 1.00 36.56 386 PRO A O 1
ATOM 2959 N N . GLN A 1 387 ? -16.824 10.542 -18.494 1.00 38.19 387 GLN A N 1
ATOM 2960 C CA . GLN A 1 387 ? -15.424 10.093 -18.321 1.00 38.19 387 GLN A CA 1
ATOM 2961 C C . GLN A 1 387 ? -14.741 10.525 -17.004 1.00 38.19 387 GLN A C 1
ATOM 2963 O O . GLN A 1 387 ? -13.829 9.837 -16.552 1.00 38.19 387 GLN A O 1
ATOM 2968 N N . SER A 1 388 ? -15.205 11.588 -16.337 1.00 44.34 388 SER A N 1
ATOM 2969 C CA . SER A 1 388 ? -14.670 12.053 -15.042 1.00 44.34 388 SER A CA 1
ATOM 2970 C C . SER A 1 388 ? -14.951 11.100 -13.868 1.00 44.34 388 SER A C 1
ATOM 2972 O O . SER A 1 388 ? -14.238 11.127 -12.867 1.00 44.34 388 SER A O 1
ATOM 2974 N N . SER A 1 389 ? -15.938 10.206 -13.996 1.00 57.38 389 SER A N 1
ATOM 2975 C CA . SER A 1 389 ? -16.276 9.226 -12.951 1.00 57.38 389 SER A CA 1
ATOM 2976 C C . SER A 1 389 ? -15.282 8.064 -12.839 1.00 57.38 389 SER A C 1
ATOM 2978 O O . SER A 1 389 ? -15.102 7.526 -11.751 1.00 57.38 389 SER A O 1
ATOM 2980 N N . VAL A 1 390 ? -14.620 7.679 -13.937 1.00 57.50 390 VAL A N 1
ATOM 2981 C CA . VAL A 1 390 ? -13.735 6.500 -13.960 1.00 57.50 390 VAL A CA 1
ATOM 2982 C C . VAL A 1 390 ? -12.388 6.798 -13.300 1.00 57.50 390 VAL A C 1
ATOM 2984 O O . VAL A 1 390 ? -11.873 5.956 -12.576 1.00 57.50 390 VAL A O 1
ATOM 2987 N N . ALA A 1 391 ? -11.851 8.009 -13.469 1.00 63.62 391 ALA A N 1
ATOM 2988 C CA . ALA A 1 391 ? -10.619 8.414 -12.789 1.00 63.62 391 ALA A CA 1
ATOM 2989 C C . ALA A 1 391 ? -10.820 8.535 -11.268 1.00 63.62 391 ALA A C 1
ATOM 2991 O O . ALA A 1 391 ? -9.990 8.064 -10.494 1.00 63.62 391 ALA A O 1
ATOM 2992 N N . ALA A 1 392 ? -11.956 9.096 -10.834 1.00 63.47 392 ALA A N 1
ATOM 2993 C CA . ALA A 1 392 ? -12.321 9.158 -9.419 1.00 63.47 392 ALA A CA 1
ATOM 2994 C C . ALA A 1 392 ? -12.564 7.762 -8.817 1.00 63.47 392 ALA A C 1
ATOM 2996 O O . ALA A 1 392 ? -12.160 7.504 -7.685 1.00 63.47 392 ALA A O 1
ATOM 2997 N N . LEU A 1 393 ? -13.175 6.847 -9.583 1.00 67.44 393 LEU A N 1
ATOM 2998 C CA . LEU A 1 393 ? -13.263 5.435 -9.210 1.00 67.44 393 LEU A CA 1
ATOM 2999 C C . LEU A 1 393 ? -11.861 4.827 -9.081 1.00 67.44 393 LEU A C 1
ATOM 3001 O O . LEU A 1 393 ? -11.558 4.236 -8.056 1.00 67.44 393 LEU A O 1
ATOM 3005 N N . GLY A 1 394 ? -10.974 5.068 -10.048 1.00 71.19 394 GLY A N 1
ATOM 3006 C CA . GLY A 1 394 ? -9.595 4.581 -10.009 1.00 71.19 394 GLY A CA 1
ATOM 3007 C C . GLY A 1 394 ? -8.817 5.038 -8.772 1.00 71.19 394 GLY A C 1
ATOM 3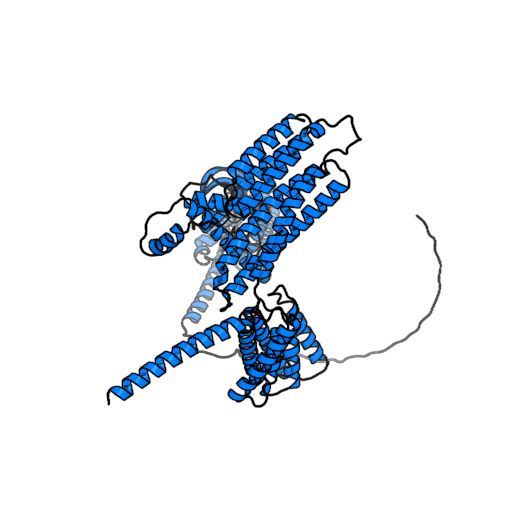008 O O . GLY A 1 394 ? -8.027 4.268 -8.236 1.00 71.19 394 GLY A O 1
ATOM 3009 N N . GLU A 1 395 ? -9.047 6.258 -8.279 1.00 78.75 395 GLU A N 1
ATOM 3010 C CA . GLU A 1 395 ? -8.427 6.757 -7.040 1.00 78.75 395 GLU A CA 1
ATOM 3011 C C . GLU A 1 395 ? -8.903 6.009 -5.785 1.00 78.75 395 GLU A C 1
ATOM 3013 O O . GLU A 1 395 ? -8.104 5.745 -4.877 1.00 78.75 395 GLU A O 1
ATOM 3018 N N . LEU A 1 396 ? -10.193 5.660 -5.734 1.00 74.62 396 LEU A N 1
ATOM 3019 C CA . LEU A 1 396 ? -10.769 4.852 -4.658 1.00 74.62 396 LEU A CA 1
ATOM 3020 C C . LEU A 1 396 ? -10.243 3.416 -4.722 1.00 74.62 396 LEU A C 1
ATOM 3022 O O . LEU A 1 396 ? -9.705 2.930 -3.728 1.00 74.62 396 LEU A O 1
ATOM 3026 N N . GLU A 1 397 ? -10.312 2.788 -5.896 1.00 77.38 397 GLU A N 1
ATOM 3027 C CA . GLU A 1 397 ? -9.866 1.407 -6.116 1.00 77.38 397 GLU A CA 1
ATOM 3028 C C . GLU A 1 397 ? -8.359 1.247 -5.849 1.00 77.38 397 GLU A C 1
ATOM 3030 O O . GLU A 1 397 ? -7.931 0.292 -5.202 1.00 77.38 397 GLU A O 1
ATOM 3035 N N . PHE A 1 398 ? -7.535 2.234 -6.230 1.00 84.88 398 PHE A N 1
ATOM 3036 C CA . PHE A 1 398 ? -6.109 2.244 -5.891 1.00 84.88 398 PHE A CA 1
ATOM 3037 C C . PHE A 1 398 ? -5.872 2.245 -4.374 1.00 84.88 398 PHE A C 1
ATOM 3039 O O . PHE A 1 398 ? -4.970 1.567 -3.869 1.00 84.88 398 PHE A O 1
ATOM 3046 N N . GLU A 1 399 ? -6.642 3.039 -3.624 1.00 82.50 399 GLU A N 1
ATOM 3047 C CA . GLU A 1 399 ? -6.509 3.082 -2.171 1.00 82.50 399 GLU A CA 1
ATOM 3048 C C . GLU A 1 399 ? -6.992 1.770 -1.539 1.00 82.50 399 GLU A C 1
ATOM 3050 O O . GLU A 1 399 ? -6.334 1.291 -0.614 1.00 82.50 399 GLU A O 1
ATOM 3055 N N . GLU A 1 400 ? -8.059 1.150 -2.052 1.00 79.62 400 GLU A N 1
ATOM 3056 C CA . GLU A 1 400 ? -8.525 -0.169 -1.605 1.00 79.62 400 GLU A CA 1
ATOM 3057 C C . GLU A 1 400 ? -7.474 -1.263 -1.832 1.00 79.62 400 GLU A C 1
ATOM 3059 O O . GLU A 1 400 ? -7.088 -1.944 -0.872 1.00 79.62 400 GLU A O 1
ATOM 3064 N N . GLU A 1 401 ? -6.926 -1.365 -3.045 1.00 81.75 401 GLU A N 1
ATOM 3065 C CA . GLU A 1 401 ? -5.856 -2.307 -3.391 1.00 81.75 401 GLU A CA 1
ATOM 3066 C C . GLU A 1 401 ? -4.614 -2.102 -2.510 1.00 81.75 401 GLU A C 1
ATOM 3068 O O . GLU A 1 401 ? -4.047 -3.059 -1.972 1.00 81.75 401 GLU A O 1
ATOM 3073 N N . ARG A 1 402 ? -4.226 -0.845 -2.242 1.00 86.88 402 ARG A N 1
ATOM 3074 C CA . ARG A 1 402 ? -3.105 -0.551 -1.333 1.00 86.88 402 ARG A CA 1
ATOM 3075 C C . ARG A 1 402 ? -3.404 -0.960 0.109 1.00 86.88 402 ARG A C 1
ATOM 3077 O O . ARG A 1 402 ? -2.522 -1.459 0.812 1.00 86.88 402 ARG A O 1
ATOM 3084 N N . GLN A 1 403 ? -4.620 -0.721 0.601 1.00 81.62 403 GLN A N 1
ATOM 3085 C CA . GLN A 1 403 ? -5.018 -1.141 1.949 1.00 81.62 403 GLN A CA 1
ATOM 3086 C C . GLN A 1 403 ? -5.028 -2.667 2.067 1.00 81.62 403 GLN A C 1
ATOM 3088 O O . GLN A 1 403 ? -4.622 -3.204 3.103 1.00 81.62 403 GLN A O 1
ATOM 3093 N N . GLN A 1 404 ? -5.437 -3.375 1.014 1.00 81.88 404 GLN A N 1
ATOM 3094 C CA . GLN A 1 404 ? -5.376 -4.830 0.964 1.00 81.88 404 GLN A CA 1
ATOM 3095 C C . GLN A 1 404 ? -3.928 -5.330 0.991 1.00 81.88 404 GLN A C 1
ATOM 3097 O O . GLN A 1 404 ? -3.621 -6.176 1.835 1.00 81.88 404 GLN A O 1
ATOM 3102 N N . ALA A 1 405 ? -3.027 -4.720 0.215 1.00 80.81 405 ALA A N 1
ATOM 3103 C CA . ALA A 1 405 ? -1.596 -5.021 0.247 1.00 80.81 405 ALA A CA 1
ATOM 3104 C C . ALA A 1 405 ? -1.008 -4.840 1.661 1.00 80.81 405 ALA A C 1
ATOM 3106 O O . ALA A 1 405 ? -0.267 -5.688 2.156 1.00 80.81 405 ALA A O 1
ATOM 3107 N N . ILE A 1 406 ? -1.384 -3.767 2.373 1.00 80.81 406 ILE A N 1
ATOM 3108 C CA . ILE A 1 406 ? -0.946 -3.516 3.761 1.00 80.81 406 ILE A CA 1
ATOM 3109 C C . ILE A 1 406 ? -1.458 -4.603 4.717 1.00 80.81 406 ILE A C 1
ATOM 3111 O O . ILE A 1 406 ? -0.701 -5.082 5.566 1.00 80.81 406 ILE A O 1
ATOM 3115 N N . ARG A 1 407 ? -2.727 -5.016 4.596 1.00 79.00 407 ARG A N 1
ATOM 3116 C CA . ARG A 1 407 ? -3.288 -6.106 5.415 1.00 79.00 407 ARG A CA 1
ATOM 3117 C C . ARG A 1 407 ? -2.554 -7.418 5.148 1.00 79.00 407 ARG A C 1
ATOM 3119 O O . ARG A 1 407 ? -2.162 -8.095 6.101 1.00 79.00 407 ARG A O 1
ATOM 3126 N N . GLN A 1 408 ? -2.319 -7.746 3.878 1.00 76.81 408 GLN A N 1
ATOM 3127 C CA . GLN A 1 408 ? -1.559 -8.933 3.489 1.00 76.81 408 GLN A CA 1
ATOM 3128 C C . GLN A 1 408 ? -0.128 -8.880 4.041 1.00 76.81 408 GLN A C 1
ATOM 3130 O O . GLN A 1 408 ? 0.351 -9.871 4.592 1.00 76.81 408 GLN A O 1
ATOM 3135 N N . ASP A 1 409 ? 0.513 -7.711 4.030 1.00 73.75 409 ASP A N 1
ATOM 3136 C CA . ASP A 1 409 ? 1.862 -7.499 4.562 1.00 73.75 409 ASP A CA 1
ATOM 3137 C C . ASP A 1 409 ? 1.961 -7.705 6.086 1.00 73.75 409 ASP A C 1
ATOM 3139 O O . ASP A 1 409 ? 2.987 -8.149 6.605 1.00 73.75 409 ASP A O 1
ATOM 3143 N N . ILE A 1 410 ? 0.888 -7.424 6.830 1.00 75.06 410 ILE A N 1
ATOM 3144 C CA . ILE A 1 410 ? 0.806 -7.743 8.263 1.00 75.06 410 ILE A CA 1
ATOM 3145 C C . ILE A 1 410 ? 0.673 -9.259 8.454 1.00 75.06 410 ILE A C 1
ATOM 3147 O O . ILE A 1 410 ? 1.386 -9.846 9.272 1.00 75.06 410 ILE A O 1
ATOM 3151 N N . THR A 1 411 ? -0.199 -9.913 7.680 1.00 70.56 411 THR A N 1
ATOM 3152 C CA . THR A 1 411 ? -0.397 -11.369 7.781 1.00 70.56 411 THR A CA 1
ATOM 3153 C C . THR A 1 411 ? 0.839 -12.167 7.356 1.00 70.56 411 THR A C 1
ATOM 3155 O O . THR A 1 411 ? 1.157 -13.184 7.979 1.00 70.56 411 THR A O 1
ATOM 3158 N N . SER A 1 412 ? 1.592 -11.700 6.357 1.00 68.31 412 SER A N 1
ATOM 3159 C CA . SER A 1 412 ? 2.813 -12.356 5.878 1.00 68.31 412 SER A CA 1
ATOM 3160 C C . SER A 1 412 ? 3.941 -12.310 6.914 1.00 68.31 412 SER A C 1
ATOM 3162 O O . SER A 1 412 ? 4.666 -13.293 7.058 1.00 68.31 412 SER A O 1
ATOM 3164 N N . ARG A 1 413 ? 4.035 -11.244 7.729 1.00 70.00 413 ARG A N 1
ATOM 3165 C CA . ARG A 1 413 ? 4.984 -11.162 8.862 1.00 70.00 413 ARG A CA 1
ATOM 3166 C C . ARG A 1 413 ? 4.718 -12.210 9.935 1.00 70.00 413 ARG A C 1
ATOM 3168 O O . ARG A 1 413 ? 5.662 -12.769 10.485 1.00 70.00 413 ARG A O 1
ATOM 3175 N N . VAL A 1 414 ? 3.447 -12.479 10.221 1.00 69.38 414 VAL A N 1
ATOM 3176 C CA . VAL A 1 414 ? 3.045 -13.484 11.217 1.00 69.38 414 VAL A CA 1
ATOM 3177 C C . VAL A 1 414 ? 3.239 -14.901 10.671 1.00 69.38 414 VAL A C 1
ATOM 3179 O O . VAL A 1 414 ? 3.658 -15.793 11.401 1.00 69.38 414 VAL A O 1
ATOM 3182 N N . THR A 1 415 ? 2.985 -15.104 9.377 1.00 68.19 415 THR A N 1
ATOM 3183 C CA . THR A 1 415 ? 3.021 -16.425 8.723 1.00 68.19 415 THR A CA 1
ATOM 3184 C C . THR A 1 415 ? 4.357 -16.768 8.048 1.00 68.19 415 THR A C 1
ATOM 3186 O O . THR A 1 415 ? 4.482 -17.852 7.487 1.00 68.19 415 THR A O 1
ATOM 3189 N N . ARG A 1 416 ? 5.357 -15.871 8.098 1.00 59.91 416 ARG A N 1
ATOM 3190 C CA . ARG A 1 416 ? 6.654 -15.968 7.390 1.00 59.91 416 ARG A CA 1
ATOM 3191 C C . ARG A 1 416 ? 6.537 -16.212 5.876 1.00 59.91 416 ARG A C 1
ATOM 3193 O O . ARG A 1 416 ? 7.440 -16.782 5.269 1.00 59.91 416 ARG A O 1
ATOM 3200 N N . ARG A 1 417 ? 5.442 -15.775 5.250 1.00 62.84 417 ARG A N 1
ATOM 3201 C CA . ARG A 1 417 ? 5.277 -15.857 3.790 1.00 62.84 417 ARG A CA 1
ATOM 3202 C C . ARG A 1 417 ? 6.095 -14.764 3.082 1.00 62.84 417 ARG A C 1
ATOM 3204 O O . ARG A 1 417 ? 6.269 -13.683 3.654 1.00 62.84 417 ARG A O 1
ATOM 3211 N N . PRO A 1 418 ? 6.599 -15.015 1.859 1.00 62.84 418 PRO A N 1
ATOM 3212 C CA . PRO A 1 418 ? 7.336 -14.012 1.090 1.00 62.84 418 PRO A CA 1
ATOM 3213 C C . PRO A 1 418 ? 6.469 -12.769 0.821 1.00 62.84 418 PRO A C 1
ATOM 3215 O O . PRO A 1 418 ? 5.281 -12.879 0.527 1.00 62.84 418 PRO A O 1
ATOM 3218 N N . ARG A 1 419 ? 7.061 -11.575 0.979 1.00 68.94 419 ARG A N 1
ATOM 3219 C CA . ARG A 1 419 ? 6.364 -10.266 0.936 1.00 68.94 419 ARG A CA 1
ATOM 3220 C C . ARG A 1 419 ? 6.303 -9.641 -0.457 1.00 68.94 419 ARG A C 1
ATOM 3222 O O . ARG A 1 419 ? 5.544 -8.703 -0.673 1.00 68.94 419 ARG A O 1
ATOM 3229 N N . THR A 1 420 ? 7.153 -10.105 -1.358 1.00 69.31 420 THR A N 1
ATOM 3230 C CA . THR A 1 420 ? 7.311 -9.592 -2.718 1.00 69.31 420 THR A CA 1
ATOM 3231 C C . THR A 1 420 ? 7.187 -10.749 -3.688 1.00 69.31 420 THR A C 1
ATOM 3233 O O . THR A 1 420 ? 7.432 -11.900 -3.313 1.00 69.31 420 THR A O 1
ATOM 3236 N N . ALA A 1 421 ? 6.829 -10.431 -4.926 1.00 69.88 421 ALA A N 1
ATOM 3237 C CA . ALA A 1 421 ? 6.837 -11.396 -6.009 1.00 69.88 421 ALA A CA 1
ATOM 3238 C C . ALA A 1 421 ? 8.224 -12.081 -6.097 1.00 69.88 421 ALA A C 1
ATOM 3240 O O . ALA A 1 421 ? 9.246 -11.402 -5.926 1.00 69.88 421 ALA A O 1
ATOM 3241 N N . PRO A 1 422 ? 8.286 -13.413 -6.276 1.00 72.19 422 PRO A N 1
ATOM 3242 C CA . PRO A 1 422 ? 9.548 -14.128 -6.412 1.00 72.19 422 PRO A CA 1
ATOM 3243 C C . PRO A 1 422 ? 10.324 -13.610 -7.636 1.00 72.19 422 PRO A C 1
ATOM 3245 O O . PRO A 1 422 ? 9.724 -13.443 -8.705 1.00 72.19 422 PRO A O 1
ATOM 3248 N N . PRO A 1 423 ? 11.637 -13.338 -7.498 1.00 82.06 423 PRO A N 1
ATOM 3249 C CA . PRO A 1 423 ? 12.461 -12.910 -8.619 1.00 82.06 423 PRO A CA 1
ATOM 3250 C C . PRO A 1 423 ? 12.708 -14.080 -9.573 1.00 82.06 423 PRO A C 1
ATOM 3252 O O . PRO A 1 423 ? 13.023 -15.185 -9.120 1.00 82.06 423 PRO A O 1
ATOM 3255 N N . MET A 1 424 ? 12.635 -13.823 -10.879 1.00 86.44 424 MET A N 1
ATOM 3256 C CA . MET A 1 424 ? 12.911 -14.817 -11.922 1.00 86.44 424 MET A CA 1
ATOM 3257 C C . MET A 1 424 ? 14.276 -15.487 -11.739 1.00 86.44 424 MET A C 1
ATOM 3259 O O . MET A 1 424 ? 14.380 -16.702 -11.883 1.00 86.44 424 MET A O 1
ATOM 3263 N N . GLU A 1 425 ? 15.292 -14.709 -11.361 1.00 85.12 425 GLU A N 1
ATOM 3264 C CA . GLU A 1 425 ? 16.665 -15.178 -11.149 1.00 85.12 425 GLU A CA 1
ATOM 3265 C C . GLU A 1 425 ? 16.725 -16.422 -10.253 1.00 85.12 425 GLU A C 1
ATOM 3267 O O . GLU A 1 425 ? 17.346 -17.403 -10.630 1.00 85.12 425 GLU A O 1
ATOM 3272 N N . SER A 1 426 ? 15.982 -16.445 -9.140 1.00 82.19 426 SER A N 1
ATOM 3273 C CA . SER A 1 426 ? 15.953 -17.595 -8.220 1.00 82.19 426 SER A CA 1
ATOM 3274 C C . SER A 1 426 ? 15.382 -18.877 -8.833 1.00 82.19 426 SER A C 1
ATOM 3276 O O . SER A 1 426 ? 15.770 -19.978 -8.449 1.00 82.19 426 SER A O 1
ATOM 3278 N N . VAL A 1 427 ? 14.456 -18.745 -9.782 1.00 85.06 427 VAL A N 1
ATOM 3279 C CA . VAL A 1 427 ? 13.831 -19.884 -10.467 1.00 85.06 427 VAL A CA 1
ATOM 3280 C C . VAL A 1 427 ? 14.728 -20.390 -11.582 1.00 85.06 427 VAL A C 1
ATOM 3282 O O . VAL A 1 427 ? 14.901 -21.592 -11.756 1.00 85.06 427 VAL A O 1
ATOM 3285 N N . VAL A 1 428 ? 15.329 -19.459 -12.311 1.00 87.69 428 VAL A N 1
ATOM 3286 C CA . VAL A 1 428 ? 16.237 -19.744 -13.414 1.00 87.69 428 VAL A CA 1
ATOM 3287 C C . VAL A 1 428 ? 17.568 -20.322 -12.916 1.00 87.69 428 VAL A C 1
ATOM 3289 O O . VAL A 1 428 ? 18.084 -21.255 -13.525 1.00 87.69 428 VAL A O 1
ATOM 3292 N N . GLU A 1 429 ? 18.090 -19.828 -11.791 1.00 86.94 429 GLU A N 1
ATOM 3293 C CA . GLU A 1 429 ? 19.268 -20.373 -11.105 1.00 86.94 429 GLU A CA 1
ATOM 3294 C C . GLU A 1 429 ? 19.014 -21.809 -10.636 1.00 86.94 429 GLU A C 1
ATOM 3296 O O . GLU A 1 429 ? 19.850 -22.682 -10.849 1.00 86.94 429 GLU A O 1
ATOM 3301 N N . ALA A 1 430 ? 17.838 -22.077 -10.060 1.00 85.88 430 ALA A N 1
ATOM 3302 C CA . ALA A 1 430 ? 17.465 -23.425 -9.649 1.00 85.88 430 ALA A CA 1
ATOM 3303 C C . ALA A 1 430 ? 17.292 -24.374 -10.848 1.00 85.88 430 ALA A C 1
ATOM 3305 O O . ALA A 1 430 ? 17.758 -25.503 -10.814 1.00 85.88 430 ALA A O 1
ATOM 3306 N N . ALA A 1 431 ? 16.620 -23.948 -11.916 1.00 85.88 431 ALA A N 1
ATOM 3307 C CA . ALA A 1 431 ? 16.276 -24.843 -13.021 1.00 85.88 431 ALA A CA 1
ATOM 3308 C C . ALA A 1 431 ? 17.374 -24.999 -14.094 1.00 85.88 431 ALA A C 1
ATOM 3310 O O . ALA A 1 431 ? 17.264 -25.887 -14.943 1.00 85.88 431 ALA A O 1
ATOM 3311 N N . GLY A 1 432 ? 18.394 -24.134 -14.075 1.00 85.94 432 GLY A N 1
ATOM 3312 C CA . GLY A 1 432 ? 19.511 -24.104 -15.022 1.00 85.94 432 GLY A CA 1
ATOM 3313 C C . GLY A 1 432 ? 19.117 -23.583 -16.408 1.00 85.94 432 GLY A C 1
ATOM 3314 O O . GLY A 1 432 ? 18.247 -24.143 -17.072 1.00 85.94 432 GLY A O 1
ATOM 3315 N N . ILE A 1 433 ? 19.772 -22.523 -16.897 1.00 87.38 433 ILE A N 1
ATOM 3316 C CA . ILE A 1 433 ? 19.492 -21.948 -18.229 1.00 87.38 433 ILE A CA 1
ATOM 3317 C C . ILE A 1 433 ? 20.023 -22.868 -19.334 1.00 87.38 433 ILE A C 1
ATOM 3319 O O . ILE A 1 433 ? 21.202 -23.222 -19.346 1.00 87.38 433 ILE A O 1
ATOM 3323 N N . ALA A 1 434 ? 19.170 -23.178 -20.311 1.00 83.94 434 ALA A N 1
ATOM 3324 C CA . ALA A 1 434 ? 19.552 -23.833 -21.562 1.00 83.94 434 ALA A CA 1
ATOM 3325 C C . ALA A 1 434 ? 19.530 -22.874 -22.771 1.00 83.94 434 ALA A C 1
ATOM 3327 O O . ALA A 1 434 ? 20.274 -23.078 -23.727 1.00 83.94 434 ALA A O 1
ATOM 3328 N N . GLY A 1 435 ? 18.711 -21.814 -22.739 1.00 86.88 435 GLY A N 1
ATOM 3329 C CA . GLY A 1 435 ? 18.555 -20.894 -23.871 1.00 86.88 435 GLY A CA 1
ATOM 3330 C C . GLY A 1 435 ? 17.387 -19.916 -23.727 1.00 86.88 435 GLY A C 1
ATOM 3331 O O . GLY A 1 435 ? 16.692 -19.908 -22.710 1.00 86.88 435 GLY A O 1
ATOM 3332 N N . GLN A 1 436 ? 17.186 -19.078 -24.749 1.00 91.62 436 GLN A N 1
ATOM 3333 C CA . GLN A 1 436 ? 16.077 -18.124 -24.839 1.00 91.62 436 GLN A CA 1
ATOM 3334 C C . GLN A 1 436 ? 15.495 -18.097 -26.255 1.00 91.62 436 GLN A C 1
ATOM 3336 O O . GLN A 1 436 ? 16.241 -18.139 -27.234 1.00 91.62 436 GLN A O 1
ATOM 3341 N N . VAL A 1 437 ? 14.171 -18.009 -26.363 1.00 93.44 437 VAL A N 1
ATOM 3342 C CA . VAL A 1 437 ? 13.439 -17.961 -27.634 1.00 93.44 437 VAL A CA 1
ATOM 3343 C C . VAL A 1 437 ? 12.378 -16.869 -27.564 1.00 93.44 437 VAL A C 1
ATOM 3345 O O . VAL A 1 437 ? 11.533 -16.877 -26.672 1.00 93.44 437 VAL A O 1
ATOM 3348 N N . ASP A 1 438 ? 12.388 -15.946 -28.522 1.00 93.69 438 ASP A N 1
ATOM 3349 C CA . ASP A 1 438 ? 11.314 -14.962 -28.662 1.00 93.69 438 ASP A CA 1
ATOM 3350 C C . ASP A 1 438 ? 10.057 -15.636 -29.234 1.00 93.69 438 ASP A C 1
ATOM 3352 O O . ASP A 1 438 ? 10.091 -16.291 -30.280 1.00 93.69 438 ASP A O 1
ATOM 3356 N N . ARG A 1 439 ? 8.943 -15.513 -28.514 1.00 94.00 439 ARG A N 1
ATOM 3357 C CA . ARG A 1 439 ? 7.636 -16.074 -28.867 1.00 94.00 439 ARG A CA 1
ATOM 3358 C C . ARG A 1 439 ? 6.658 -15.007 -29.370 1.00 94.00 439 ARG A C 1
ATOM 3360 O O . ARG A 1 439 ? 5.534 -15.361 -29.739 1.00 94.00 439 ARG A O 1
ATOM 3367 N N . GLY A 1 440 ? 7.077 -13.742 -29.428 1.00 92.56 440 GLY A N 1
ATOM 3368 C CA . GLY A 1 440 ? 6.277 -12.617 -29.902 1.00 92.56 440 GLY A CA 1
ATOM 3369 C C . GLY A 1 440 ? 5.106 -12.263 -28.980 1.00 92.56 440 GLY A C 1
ATOM 3370 O O . GLY A 1 440 ? 5.074 -12.631 -27.803 1.00 92.56 440 GLY A O 1
ATOM 3371 N N . VAL A 1 441 ? 4.131 -11.526 -29.523 1.00 94.81 441 VAL A N 1
ATOM 3372 C CA . VAL A 1 441 ? 2.934 -11.081 -28.791 1.00 94.81 441 VAL A CA 1
ATOM 3373 C C . VAL A 1 441 ? 1.932 -12.227 -28.657 1.00 94.81 441 VAL A C 1
ATOM 3375 O O . VAL A 1 441 ? 1.475 -12.772 -29.662 1.00 94.81 441 VAL A O 1
ATOM 3378 N N . GLN A 1 442 ? 1.531 -12.554 -27.430 1.00 94.56 442 GLN A N 1
ATOM 3379 C CA . GLN A 1 442 ? 0.541 -13.591 -27.125 1.00 94.56 442 GLN A CA 1
ATOM 3380 C C . GLN A 1 442 ? -0.401 -13.145 -26.000 1.00 94.56 442 GLN A C 1
ATOM 3382 O O . GLN A 1 442 ? -0.040 -12.303 -25.179 1.00 94.56 442 GLN A O 1
ATOM 3387 N N . HIS A 1 443 ? -1.604 -13.721 -25.934 1.00 92.50 443 HIS A N 1
ATOM 3388 C CA . HIS A 1 443 ? -2.450 -13.615 -24.743 1.00 92.50 443 HIS A CA 1
ATOM 3389 C C . HIS A 1 443 ? -2.012 -14.666 -23.728 1.00 92.50 443 HIS A C 1
ATOM 3391 O O . HIS A 1 443 ? -2.021 -15.857 -24.035 1.00 92.50 443 HIS A O 1
ATOM 3397 N N . ILE A 1 444 ? -1.644 -14.228 -22.527 1.00 95.50 444 ILE A N 1
ATOM 3398 C CA . ILE A 1 444 ? -1.175 -15.108 -21.457 1.00 95.50 444 ILE A CA 1
ATOM 3399 C C . ILE A 1 444 ? -2.151 -15.099 -20.272 1.00 95.50 444 ILE A C 1
ATOM 3401 O O . ILE A 1 444 ? -2.729 -14.047 -19.976 1.00 95.50 444 ILE A O 1
ATOM 3405 N N . PRO A 1 445 ? -2.341 -16.227 -19.563 1.00 94.56 445 PRO A N 1
ATOM 3406 C CA . PRO A 1 445 ? -3.183 -16.275 -18.371 1.00 94.56 445 PRO A CA 1
ATOM 3407 C C . PRO A 1 445 ? -2.600 -15.463 -17.210 1.00 94.56 445 PRO A C 1
ATOM 3409 O O . PRO A 1 445 ? -1.467 -15.688 -16.779 1.00 94.56 445 PRO A O 1
ATOM 3412 N N . LEU A 1 446 ? -3.403 -14.575 -16.616 1.00 91.81 446 LEU A N 1
ATOM 3413 C CA . LEU A 1 446 ? -2.984 -13.754 -15.469 1.00 91.81 446 LEU A CA 1
ATOM 3414 C C . LEU A 1 446 ? -2.646 -14.596 -14.229 1.00 91.81 446 LEU A C 1
ATOM 3416 O O . LEU A 1 446 ? -1.796 -14.201 -13.424 1.00 91.81 446 LEU A O 1
ATOM 3420 N N . ALA A 1 447 ? -3.267 -15.772 -14.098 1.00 89.81 447 ALA A N 1
ATOM 3421 C CA . ALA A 1 447 ? -2.999 -16.739 -13.034 1.00 89.81 447 ALA A CA 1
ATOM 3422 C C . ALA A 1 447 ? -1.603 -17.387 -13.131 1.00 89.81 447 ALA A C 1
ATOM 3424 O O . ALA A 1 447 ? -1.061 -17.819 -12.113 1.00 89.81 447 ALA A O 1
ATOM 3425 N N . GLN A 1 448 ? -1.011 -17.433 -14.330 1.00 92.94 448 GLN A N 1
ATOM 3426 C CA . GLN A 1 448 ? 0.332 -17.977 -14.563 1.00 92.94 448 GLN A CA 1
ATOM 3427 C C . GLN A 1 448 ? 1.432 -16.917 -14.396 1.00 92.94 448 GLN A C 1
ATOM 3429 O O . GLN A 1 448 ? 2.612 -17.257 -14.396 1.00 92.94 448 GLN A O 1
ATOM 3434 N N . ILE A 1 449 ? 1.080 -15.641 -14.194 1.00 92.56 449 ILE A N 1
ATOM 3435 C CA . ILE A 1 449 ? 2.046 -14.593 -13.846 1.00 92.56 449 ILE A CA 1
ATOM 3436 C C . ILE A 1 449 ? 2.389 -14.710 -12.358 1.00 92.56 449 ILE A C 1
ATOM 3438 O O . ILE A 1 449 ? 1.605 -14.323 -11.489 1.00 92.56 449 ILE A O 1
ATOM 3442 N N . LYS A 1 450 ? 3.555 -15.271 -12.044 1.00 88.00 450 LYS A N 1
ATOM 3443 C CA . LYS A 1 450 ? 3.917 -15.626 -10.663 1.00 88.00 450 LYS A CA 1
ATOM 3444 C C . LYS A 1 450 ? 5.004 -14.743 -10.063 1.00 88.00 450 LYS A C 1
ATOM 3446 O O . LYS A 1 450 ? 5.166 -14.767 -8.848 1.00 88.00 450 LYS A O 1
ATOM 3451 N N . GLY A 1 451 ? 5.725 -13.964 -10.867 1.00 87.00 451 GLY A N 1
ATOM 3452 C CA . GLY A 1 451 ? 6.893 -13.227 -10.388 1.00 87.00 451 GLY A CA 1
ATOM 3453 C C . GLY A 1 451 ? 7.294 -12.032 -11.246 1.00 87.00 451 GLY A C 1
ATOM 3454 O O . GLY A 1 451 ? 6.632 -11.689 -12.225 1.00 87.00 451 GLY A O 1
ATOM 3455 N N . THR A 1 452 ? 8.409 -11.406 -10.886 1.00 85.44 452 THR A N 1
ATOM 3456 C CA . THR A 1 452 ? 9.016 -10.300 -11.640 1.00 85.44 452 THR A CA 1
ATOM 3457 C C . THR A 1 452 ? 10.460 -10.634 -11.999 1.00 85.44 452 THR A C 1
ATOM 3459 O O . THR A 1 452 ? 11.108 -11.411 -11.302 1.00 85.44 452 THR A O 1
ATOM 3462 N N . ASP A 1 453 ? 10.974 -10.055 -13.083 1.00 80.69 453 ASP A N 1
ATOM 3463 C CA . ASP A 1 453 ? 12.386 -10.197 -13.469 1.00 80.69 453 ASP A CA 1
ATOM 3464 C C . ASP A 1 453 ? 13.311 -9.585 -12.398 1.00 80.69 453 ASP A C 1
ATOM 3466 O O . ASP A 1 453 ? 14.245 -10.214 -11.908 1.00 80.69 453 ASP A O 1
ATOM 3470 N N . ILE A 1 454 ? 12.958 -8.383 -11.924 1.00 71.25 454 ILE A N 1
ATOM 3471 C CA . ILE A 1 454 ? 13.712 -7.623 -10.919 1.00 71.25 454 ILE A CA 1
ATOM 3472 C C . ILE A 1 454 ? 12.963 -7.623 -9.583 1.00 71.25 454 ILE A C 1
ATOM 3474 O O . ILE A 1 454 ? 11.732 -7.546 -9.544 1.00 71.25 454 ILE A O 1
ATOM 3478 N N . ARG A 1 455 ? 13.699 -7.644 -8.462 1.00 64.44 455 ARG A N 1
ATOM 3479 C CA . ARG A 1 455 ? 13.128 -7.434 -7.121 1.00 64.44 455 ARG A CA 1
ATOM 3480 C C . ARG A 1 455 ? 12.534 -6.026 -7.012 1.00 64.44 455 ARG A C 1
ATOM 3482 O O . ARG A 1 455 ? 13.262 -5.057 -6.819 1.00 64.44 455 ARG A O 1
ATOM 3489 N N . SER A 1 456 ? 11.210 -5.928 -7.085 1.00 68.06 456 SER A N 1
ATOM 3490 C CA . SER A 1 456 ? 10.467 -4.682 -6.883 1.00 68.06 456 SER A CA 1
ATOM 3491 C C . SER A 1 456 ? 9.847 -4.647 -5.483 1.00 68.06 456 SER A C 1
ATOM 3493 O O . SER A 1 456 ? 9.230 -5.617 -5.043 1.00 68.06 456 SER A O 1
ATOM 3495 N N . GLN A 1 457 ? 10.023 -3.535 -4.762 1.00 72.81 457 GLN A N 1
ATOM 3496 C CA . GLN A 1 457 ? 9.352 -3.291 -3.472 1.00 72.81 457 GLN A CA 1
ATOM 3497 C C . GLN A 1 457 ? 8.011 -2.568 -3.641 1.00 72.81 457 GLN A C 1
ATOM 3499 O O . GLN A 1 457 ? 7.261 -2.424 -2.673 1.00 72.81 457 GLN A O 1
ATOM 3504 N N . ASP A 1 458 ? 7.720 -2.127 -4.863 1.00 82.62 458 ASP A N 1
ATOM 3505 C CA . ASP A 1 458 ? 6.554 -1.324 -5.200 1.00 82.62 458 ASP A CA 1
ATOM 3506 C C . ASP A 1 458 ? 5.267 -2.152 -5.247 1.00 82.62 458 ASP A C 1
ATOM 3508 O O . ASP A 1 458 ? 4.188 -1.608 -5.009 1.00 82.62 458 ASP A O 1
ATOM 3512 N N . PHE A 1 459 ? 5.384 -3.469 -5.439 1.00 84.94 459 PHE A N 1
ATOM 3513 C CA . PHE A 1 459 ? 4.275 -4.420 -5.449 1.00 84.94 459 PHE A CA 1
ATOM 3514 C C . PHE A 1 459 ? 4.499 -5.570 -4.457 1.00 84.94 459 PHE A C 1
ATOM 3516 O O . PHE A 1 459 ? 5.631 -5.884 -4.075 1.00 84.94 459 PHE A O 1
ATOM 3523 N N . ASP A 1 460 ? 3.412 -6.185 -3.997 1.00 83.31 460 ASP A N 1
ATOM 3524 C CA . ASP A 1 460 ? 3.467 -7.428 -3.222 1.00 83.31 460 ASP A CA 1
ATOM 3525 C C . ASP A 1 460 ? 3.486 -8.682 -4.124 1.00 83.31 460 ASP A C 1
ATOM 3527 O O . ASP A 1 460 ? 3.549 -8.590 -5.351 1.00 83.31 460 ASP A O 1
ATOM 3531 N N . ALA A 1 461 ? 3.460 -9.878 -3.524 1.00 79.50 461 ALA A N 1
ATOM 3532 C CA . ALA A 1 461 ? 3.460 -11.145 -4.267 1.00 79.50 461 ALA A CA 1
ATOM 3533 C C . ALA A 1 461 ? 2.206 -11.366 -5.139 1.00 79.50 461 ALA A C 1
ATOM 3535 O O . ALA A 1 461 ? 2.240 -12.161 -6.077 1.00 79.50 461 ALA A O 1
ATOM 3536 N N . SER A 1 462 ? 1.117 -10.652 -4.856 1.00 83.50 462 SER A N 1
ATOM 3537 C CA . SER A 1 462 ? -0.140 -10.703 -5.604 1.00 83.50 462 SER A CA 1
ATOM 3538 C C . SER A 1 462 ? -0.231 -9.603 -6.671 1.00 83.50 462 SER A C 1
ATOM 3540 O O . SER A 1 462 ? -1.236 -9.545 -7.379 1.00 83.50 462 SER A O 1
ATOM 3542 N N . PHE A 1 463 ? 0.825 -8.796 -6.848 1.00 87.94 463 PHE A N 1
ATOM 3543 C CA . PHE A 1 463 ? 0.869 -7.597 -7.693 1.00 87.94 463 PHE A CA 1
ATOM 3544 C C . PHE A 1 463 ? -0.040 -6.456 -7.201 1.00 87.94 463 PHE A C 1
ATOM 3546 O O . PHE A 1 463 ? -0.454 -5.609 -7.992 1.00 87.94 463 PHE A O 1
ATOM 3553 N N . GLN A 1 464 ? -0.330 -6.378 -5.899 1.00 88.50 464 GLN A N 1
ATOM 3554 C CA . GLN A 1 464 ? -1.022 -5.224 -5.317 1.00 88.50 464 GLN A CA 1
ATOM 3555 C C . GLN A 1 464 ? -0.026 -4.080 -5.060 1.00 88.50 464 GLN A C 1
ATOM 3557 O O . GLN A 1 464 ? 1.090 -4.332 -4.585 1.00 88.50 464 GLN A O 1
ATOM 3562 N N . PRO A 1 465 ? -0.385 -2.820 -5.371 1.00 89.62 465 PRO A N 1
ATOM 3563 C CA . PRO A 1 465 ? 0.498 -1.675 -5.200 1.00 89.62 465 PRO A CA 1
ATOM 3564 C C . PRO A 1 465 ? 0.750 -1.388 -3.715 1.00 89.62 465 PRO A C 1
ATOM 3566 O O . PRO A 1 465 ? -0.163 -1.352 -2.893 1.00 89.62 465 PRO A O 1
ATOM 3569 N N . ARG A 1 466 ? 2.008 -1.122 -3.360 1.00 85.25 466 ARG A N 1
ATOM 3570 C CA . ARG A 1 466 ? 2.443 -0.806 -1.987 1.00 85.25 466 ARG A CA 1
ATOM 3571 C C . ARG A 1 466 ? 2.820 0.658 -1.820 1.00 85.25 466 ARG A C 1
ATOM 3573 O O . ARG A 1 466 ? 2.583 1.250 -0.765 1.00 85.25 466 ARG A O 1
ATOM 3580 N N . SER A 1 467 ? 3.416 1.240 -2.857 1.00 83.69 467 SER A N 1
ATOM 3581 C CA . SER A 1 467 ? 3.910 2.614 -2.847 1.00 83.69 467 SER A CA 1
ATOM 3582 C C . SER A 1 467 ? 2.834 3.602 -3.290 1.00 83.69 467 SER A C 1
ATOM 3584 O O . SER A 1 467 ? 2.157 3.405 -4.296 1.00 83.69 467 SER A O 1
ATOM 3586 N N . ARG A 1 468 ? 2.718 4.729 -2.574 1.00 83.44 468 ARG A N 1
ATOM 3587 C CA . ARG A 1 468 ? 1.860 5.852 -2.994 1.00 83.44 468 ARG A CA 1
ATOM 3588 C C . ARG A 1 468 ? 2.333 6.505 -4.293 1.00 83.44 468 ARG A C 1
ATOM 3590 O O . ARG A 1 468 ? 1.514 7.129 -4.957 1.00 83.44 468 ARG A O 1
ATOM 3597 N N . GLY A 1 469 ? 3.610 6.357 -4.652 1.00 83.19 469 GLY A N 1
ATOM 3598 C CA . GLY A 1 469 ? 4.170 6.910 -5.889 1.00 83.19 469 GLY A CA 1
ATOM 3599 C C . GLY A 1 469 ? 3.573 6.299 -7.160 1.00 83.19 469 GLY A C 1
ATOM 3600 O O . GLY A 1 469 ? 3.572 6.948 -8.197 1.00 83.19 469 GLY A O 1
ATOM 3601 N N . LEU A 1 470 ? 2.990 5.099 -7.071 1.00 86.44 470 LEU A N 1
ATOM 3602 C CA . LEU A 1 470 ? 2.350 4.420 -8.203 1.00 86.44 470 LEU A CA 1
ATOM 3603 C C . LEU A 1 470 ? 0.958 4.965 -8.536 1.00 86.44 470 LEU A C 1
ATOM 3605 O O . LEU A 1 470 ? 0.416 4.602 -9.576 1.00 86.44 470 LEU A O 1
ATOM 3609 N N . ARG A 1 471 ? 0.374 5.804 -7.666 1.00 86.25 471 ARG A N 1
ATOM 3610 C CA . ARG A 1 471 ? -1.027 6.252 -7.750 1.00 86.25 471 ARG A CA 1
ATOM 3611 C C . ARG A 1 471 ? -1.378 6.754 -9.145 1.00 86.25 471 ARG A C 1
ATOM 3613 O O . ARG A 1 471 ? -2.278 6.219 -9.774 1.00 86.25 471 ARG A O 1
ATOM 3620 N N . GLN A 1 472 ? -0.624 7.728 -9.648 1.00 85.88 472 GLN A N 1
ATOM 3621 C CA . GLN A 1 472 ? -0.912 8.360 -10.934 1.00 85.88 472 GLN A CA 1
ATOM 3622 C C . GLN A 1 472 ? -0.876 7.351 -12.092 1.00 85.88 472 GLN A C 1
ATOM 3624 O O . GLN A 1 472 ? -1.801 7.301 -12.898 1.00 85.88 472 GLN A O 1
ATOM 3629 N N . GLN A 1 473 ? 0.162 6.510 -12.149 1.00 87.56 473 GLN A N 1
ATOM 3630 C CA . GLN A 1 473 ? 0.320 5.503 -13.200 1.00 87.56 473 GLN A CA 1
ATOM 3631 C C . GLN A 1 473 ? -0.761 4.412 -13.117 1.00 87.56 473 GLN A C 1
ATOM 3633 O O . GLN A 1 473 ? -1.253 3.951 -14.146 1.00 87.56 473 GLN A O 1
ATOM 3638 N N . TRP A 1 474 ? -1.136 4.003 -11.902 1.00 92.38 474 TRP A N 1
ATOM 3639 C CA . TRP A 1 474 ? -2.160 2.986 -11.664 1.00 92.38 474 TRP A CA 1
ATOM 3640 C C . TRP A 1 474 ? -3.549 3.495 -12.039 1.00 92.38 474 TRP A C 1
ATOM 3642 O O . TRP A 1 474 ? -4.241 2.837 -12.809 1.00 92.38 474 TRP A O 1
ATOM 3652 N N . VAL A 1 475 ? -3.918 4.700 -11.594 1.00 87.81 475 VAL A N 1
ATOM 3653 C CA . VAL A 1 475 ? -5.199 5.342 -11.929 1.00 87.81 475 VAL A CA 1
ATOM 3654 C C . VAL A 1 475 ? -5.318 5.564 -13.434 1.00 87.81 475 VAL A C 1
ATOM 3656 O O . VAL A 1 475 ? -6.379 5.322 -14.008 1.00 87.81 475 VAL A O 1
ATOM 3659 N N . GLN A 1 476 ? -4.234 5.966 -14.101 1.00 87.19 476 GLN A N 1
ATOM 3660 C CA . GLN A 1 476 ? -4.225 6.129 -15.554 1.00 87.19 476 GLN A CA 1
ATOM 3661 C C . GLN A 1 476 ? -4.436 4.794 -16.283 1.00 87.19 476 GLN A C 1
ATOM 3663 O O . GLN A 1 476 ? -5.266 4.720 -17.188 1.00 87.19 476 GLN A O 1
ATOM 3668 N N . ALA A 1 477 ? -3.727 3.735 -15.877 1.00 86.44 477 ALA A N 1
ATOM 3669 C CA . ALA A 1 477 ? -3.891 2.401 -16.455 1.00 86.44 477 ALA A CA 1
ATOM 3670 C C . ALA A 1 477 ? -5.305 1.845 -16.214 1.00 86.44 477 ALA A C 1
ATOM 3672 O O . ALA A 1 477 ? -5.943 1.388 -17.160 1.00 86.44 477 ALA A O 1
ATOM 3673 N N . PHE A 1 478 ? -5.821 1.962 -14.987 1.00 88.94 478 PHE A N 1
ATOM 3674 C CA . PHE A 1 478 ? -7.193 1.605 -14.626 1.00 88.94 478 PHE A CA 1
ATOM 3675 C C . PHE A 1 478 ? -8.209 2.341 -15.489 1.00 88.94 478 PHE A C 1
ATOM 3677 O O . PHE A 1 478 ? -9.070 1.713 -16.091 1.00 88.94 478 PHE A O 1
ATOM 3684 N N . THR A 1 479 ? -8.064 3.660 -15.622 1.00 84.38 479 THR A N 1
ATOM 3685 C CA . THR A 1 479 ? -9.015 4.478 -16.379 1.00 84.38 479 THR A CA 1
ATOM 3686 C C . THR A 1 479 ? -9.096 4.047 -17.838 1.00 84.38 479 THR A C 1
ATOM 3688 O O . THR A 1 479 ? -10.194 3.916 -18.371 1.00 84.38 479 THR A O 1
ATOM 3691 N N . LEU A 1 480 ? -7.952 3.796 -18.479 1.00 83.19 480 LEU A N 1
ATOM 3692 C CA . LEU A 1 480 ? -7.908 3.349 -19.871 1.00 83.19 480 LEU A CA 1
ATOM 3693 C C . LEU A 1 480 ? -8.501 1.941 -20.032 1.00 83.19 480 LEU A C 1
ATOM 3695 O O . LEU A 1 480 ? -9.342 1.724 -20.903 1.00 83.19 480 LEU A O 1
ATOM 3699 N N . MET A 1 481 ? -8.111 1.003 -19.168 1.00 85.75 481 MET A N 1
ATOM 3700 C CA . MET A 1 481 ? -8.536 -0.397 -19.257 1.00 85.75 481 MET A CA 1
ATOM 3701 C C . MET A 1 481 ? -10.025 -0.582 -18.928 1.00 85.75 481 MET A C 1
ATOM 3703 O O . MET A 1 481 ? -10.714 -1.318 -19.630 1.00 85.75 481 MET A O 1
ATOM 3707 N N . GLU A 1 482 ? -10.548 0.141 -17.935 1.00 81.44 482 GLU A N 1
ATOM 3708 C CA . GLU A 1 482 ? -11.974 0.159 -17.568 1.00 81.44 482 GLU A CA 1
ATOM 3709 C C . GLU A 1 482 ? -12.843 0.785 -18.674 1.00 81.44 482 GLU A C 1
ATOM 3711 O O . GLU A 1 482 ? -13.998 0.413 -18.876 1.00 81.44 482 GLU A O 1
ATOM 3716 N N . GLN A 1 483 ? -12.280 1.719 -19.448 1.00 79.50 483 GLN A N 1
ATOM 3717 C CA . GLN A 1 483 ? -12.926 2.295 -20.633 1.00 79.50 483 GLN A CA 1
ATOM 3718 C C . GLN A 1 483 ? -12.854 1.382 -21.869 1.00 79.50 483 GLN A C 1
ATOM 3720 O O . GLN A 1 483 ? -13.343 1.761 -22.935 1.00 79.50 483 GLN A O 1
ATOM 3725 N N . GLY A 1 484 ? -12.267 0.188 -21.745 1.00 75.88 484 GLY A N 1
ATOM 3726 C CA . GLY A 1 484 ? -12.115 -0.769 -22.839 1.00 75.88 484 GLY A CA 1
ATOM 3727 C C . GLY A 1 484 ? -10.995 -0.419 -23.820 1.00 75.88 484 GLY A C 1
ATOM 3728 O O . GLY A 1 484 ? -10.930 -1.012 -24.897 1.00 75.88 484 GLY A O 1
ATOM 3729 N N . VAL A 1 485 ? -10.112 0.528 -23.479 1.00 80.00 485 VAL A N 1
ATOM 3730 C CA . VAL A 1 485 ? -8.893 0.779 -24.255 1.00 80.00 485 VAL A CA 1
ATOM 3731 C C . VAL A 1 485 ? -7.922 -0.358 -23.972 1.00 80.00 485 VAL A C 1
ATOM 3733 O O . VAL A 1 485 ? -7.466 -0.541 -22.842 1.00 80.00 485 VAL A O 1
ATOM 3736 N N . GLU A 1 486 ? -7.607 -1.133 -25.006 1.00 75.38 486 GLU A N 1
ATOM 3737 C CA . GLU A 1 486 ? -6.691 -2.257 -24.870 1.00 75.38 486 GLU A CA 1
ATOM 3738 C C . GLU A 1 486 ? -5.277 -1.745 -24.534 1.00 75.38 486 GLU A C 1
ATOM 3740 O O . GLU A 1 486 ? -4.729 -0.909 -25.264 1.00 75.38 486 GLU A O 1
ATOM 3745 N N . PRO A 1 487 ? -4.670 -2.198 -23.424 1.00 86.00 487 PRO A N 1
ATOM 3746 C CA . PRO A 1 487 ? -3.360 -1.717 -23.023 1.00 86.00 487 PRO A CA 1
ATOM 3747 C C . PRO A 1 487 ? -2.261 -2.244 -23.964 1.00 86.00 487 PRO A C 1
ATOM 3749 O O . PRO A 1 487 ? -2.409 -3.318 -24.557 1.00 86.00 487 PRO A O 1
ATOM 3752 N N . PRO A 1 488 ? -1.116 -1.541 -24.076 1.00 89.31 488 PRO A N 1
ATOM 3753 C CA . PRO A 1 488 ? 0.040 -2.080 -24.783 1.00 89.31 488 PRO A CA 1
ATOM 3754 C C . PRO A 1 488 ? 0.487 -3.406 -24.145 1.00 89.31 488 PRO A C 1
ATOM 3756 O O . PRO A 1 488 ? 0.332 -3.577 -22.926 1.00 89.31 488 PRO A O 1
ATOM 3759 N N . PRO A 1 489 ? 1.048 -4.336 -24.944 1.00 93.19 489 PRO A N 1
ATOM 3760 C CA . PRO A 1 489 ? 1.493 -5.620 -24.428 1.00 93.19 489 PRO A CA 1
ATOM 3761 C C . PRO A 1 489 ? 2.531 -5.410 -23.322 1.00 93.19 489 PRO A C 1
ATOM 3763 O O . PRO A 1 489 ? 3.372 -4.515 -23.400 1.00 93.19 489 PRO A O 1
ATOM 3766 N N . ILE A 1 490 ? 2.433 -6.205 -22.262 1.00 95.94 490 ILE A N 1
ATOM 3767 C CA . ILE A 1 490 ? 3.455 -6.251 -21.210 1.00 95.94 490 ILE A CA 1
ATOM 3768 C C . ILE A 1 490 ? 4.669 -7.046 -21.698 1.00 95.94 490 ILE A C 1
ATOM 3770 O O . ILE A 1 490 ? 4.523 -7.900 -22.564 1.00 95.94 490 ILE A O 1
ATOM 3774 N N . ASP A 1 491 ? 5.848 -6.827 -21.129 1.00 96.25 491 ASP A N 1
ATOM 3775 C CA . ASP A 1 491 ? 7.013 -7.658 -21.447 1.00 96.25 491 ASP A CA 1
ATOM 3776 C C . ASP A 1 491 ? 7.182 -8.713 -20.359 1.00 96.25 491 ASP A C 1
ATOM 3778 O O . ASP A 1 491 ? 7.229 -8.381 -19.168 1.00 96.25 491 ASP A O 1
ATOM 3782 N N . VAL A 1 492 ? 7.276 -9.985 -20.746 1.00 96.38 492 VAL A N 1
ATOM 3783 C CA . VAL A 1 492 ? 7.422 -11.096 -19.800 1.00 96.38 492 VAL A CA 1
ATOM 3784 C C . VAL A 1 492 ? 8.463 -12.107 -20.255 1.00 96.38 492 VAL A C 1
ATOM 3786 O O . VAL A 1 492 ? 8.648 -12.354 -21.447 1.00 96.38 492 VAL A O 1
ATOM 3789 N N . TYR A 1 493 ? 9.073 -12.766 -19.277 1.00 94.62 493 TYR A N 1
ATOM 3790 C CA . TYR A 1 493 ? 9.771 -14.023 -19.491 1.00 94.62 493 TYR A CA 1
ATOM 3791 C C . TYR A 1 493 ? 8.857 -15.194 -19.148 1.00 94.62 493 TYR A C 1
ATOM 3793 O O . TYR A 1 493 ? 8.176 -15.165 -18.124 1.00 94.62 493 TYR A O 1
ATOM 3801 N N . LYS A 1 494 ? 8.854 -16.236 -19.977 1.00 94.81 494 LYS A N 1
ATOM 3802 C CA . LYS A 1 494 ? 8.207 -17.518 -19.677 1.00 94.81 494 LYS A CA 1
ATOM 3803 C C . LYS A 1 494 ? 9.272 -18.515 -19.232 1.00 94.81 494 LYS A C 1
ATOM 3805 O O . LYS A 1 494 ? 10.231 -18.724 -19.964 1.00 94.81 494 LYS A O 1
ATOM 3810 N N . VAL A 1 495 ? 9.102 -19.128 -18.064 1.00 91.88 495 VAL A N 1
ATOM 3811 C CA . VAL A 1 495 ? 9.991 -20.178 -17.541 1.00 91.88 495 VAL A CA 1
ATOM 3812 C C . VAL A 1 495 ? 9.120 -21.374 -17.174 1.00 91.88 495 VAL A C 1
ATOM 3814 O O . VAL A 1 495 ? 8.302 -21.281 -16.260 1.00 91.88 495 VAL A O 1
ATOM 3817 N N . GLY A 1 496 ? 9.247 -22.483 -17.904 1.00 88.56 496 GLY A N 1
ATOM 3818 C CA . GLY A 1 496 ? 8.316 -23.610 -17.770 1.00 88.56 496 GLY A CA 1
ATOM 3819 C C . GLY A 1 496 ? 6.867 -23.176 -18.025 1.00 88.56 496 GLY A C 1
ATOM 3820 O O . GLY A 1 496 ? 6.561 -22.631 -19.084 1.00 88.56 496 GLY A O 1
ATOM 3821 N N . GLU A 1 497 ? 5.991 -23.378 -17.040 1.00 88.69 497 GLU A N 1
ATOM 3822 C CA . GLU A 1 497 ? 4.551 -23.067 -17.122 1.00 88.69 497 GLU A CA 1
ATOM 3823 C C . GLU A 1 497 ? 4.162 -21.695 -16.533 1.00 88.69 497 GLU A C 1
ATOM 3825 O O . GLU A 1 497 ? 2.976 -21.376 -16.411 1.00 88.69 497 GLU A O 1
ATOM 3830 N N . VAL A 1 498 ? 5.140 -20.881 -16.122 1.00 92.00 498 VAL A N 1
ATOM 3831 C CA . VAL A 1 498 ? 4.904 -19.616 -15.408 1.00 92.00 498 VAL A CA 1
ATOM 3832 C C . VAL A 1 498 ? 5.574 -18.426 -16.090 1.00 92.00 498 VAL A C 1
ATOM 3834 O O . VAL A 1 498 ? 6.559 -18.562 -16.817 1.00 92.00 498 VAL A O 1
ATOM 3837 N N . TYR A 1 499 ? 5.039 -17.235 -15.828 1.00 93.81 499 TYR A N 1
ATOM 3838 C CA . TYR A 1 499 ? 5.493 -15.974 -16.406 1.00 93.81 499 TYR A CA 1
ATOM 3839 C C . TYR A 1 499 ? 6.026 -15.015 -15.338 1.00 93.81 499 TYR A C 1
ATOM 3841 O O . TYR A 1 499 ? 5.472 -14.901 -14.237 1.00 93.81 499 TYR A O 1
ATOM 3849 N N . PHE A 1 500 ? 7.070 -14.276 -15.706 1.00 93.00 500 PHE A N 1
ATOM 3850 C CA . PHE A 1 500 ? 7.711 -13.250 -14.893 1.00 93.00 500 PHE A CA 1
ATOM 3851 C C . PHE A 1 500 ? 7.678 -11.912 -15.617 1.00 93.00 500 PHE A C 1
ATOM 3853 O O . PHE A 1 500 ? 8.132 -11.802 -16.753 1.00 93.00 500 PHE A O 1
ATOM 3860 N N . VAL A 1 501 ? 7.147 -10.883 -14.961 1.00 93.88 501 VAL A N 1
ATOM 3861 C CA . VAL A 1 501 ? 6.993 -9.556 -15.567 1.00 93.88 501 VAL A CA 1
ATOM 3862 C C . VAL A 1 501 ? 8.334 -8.832 -15.612 1.00 93.88 501 VAL A C 1
ATOM 3864 O O . VAL A 1 501 ? 8.940 -8.582 -14.566 1.00 93.88 501 VAL A O 1
ATOM 3867 N N . LYS A 1 502 ? 8.754 -8.457 -16.821 1.00 91.31 502 LYS A N 1
ATOM 3868 C CA . LYS A 1 502 ? 9.884 -7.564 -17.089 1.00 91.31 502 LYS A CA 1
ATOM 3869 C C . LYS A 1 502 ? 9.429 -6.103 -17.090 1.00 91.31 502 LYS A C 1
ATOM 3871 O O . LYS A 1 502 ? 9.988 -5.303 -16.349 1.00 91.31 502 LYS A O 1
ATOM 3876 N N . ASP A 1 503 ? 8.369 -5.785 -17.837 1.00 90.00 503 ASP A N 1
ATOM 3877 C CA . ASP A 1 503 ? 7.714 -4.467 -17.848 1.00 90.00 503 ASP A CA 1
ATOM 3878 C C . ASP A 1 503 ? 6.185 -4.595 -17.800 1.00 90.00 503 ASP A C 1
ATOM 3880 O O . ASP A 1 503 ? 5.610 -5.534 -18.346 1.00 90.00 503 ASP A O 1
ATOM 3884 N N . GLY A 1 504 ? 5.513 -3.625 -17.169 1.00 90.75 504 GLY A N 1
ATOM 3885 C CA . GLY A 1 504 ? 4.048 -3.552 -17.147 1.00 90.75 504 GLY A CA 1
ATOM 3886 C C . GLY A 1 504 ? 3.373 -4.080 -15.880 1.00 90.75 504 GLY A C 1
ATOM 3887 O O . GLY A 1 504 ? 2.202 -4.451 -15.919 1.00 90.75 504 GLY A O 1
ATOM 3888 N N . GLN A 1 505 ? 4.070 -4.065 -14.741 1.00 91.88 505 GLN A N 1
ATOM 3889 C CA . GLN A 1 505 ? 3.545 -4.505 -13.434 1.00 91.88 505 GLN A CA 1
ATOM 3890 C C . GLN A 1 505 ? 2.229 -3.801 -13.060 1.00 91.88 505 GLN A C 1
ATOM 3892 O O . GLN A 1 505 ? 1.278 -4.449 -12.629 1.00 91.88 505 GLN A O 1
ATOM 3897 N N . THR A 1 506 ? 2.134 -2.493 -13.312 1.00 91.75 506 THR A N 1
ATOM 3898 C CA . THR A 1 506 ? 0.912 -1.706 -13.087 1.00 91.75 506 THR A CA 1
ATOM 3899 C C . THR A 1 506 ? -0.265 -2.210 -13.925 1.00 91.75 506 THR A C 1
ATOM 3901 O O . THR A 1 506 ? -1.378 -2.302 -13.419 1.00 91.75 506 THR A O 1
ATOM 3904 N N . ARG A 1 507 ? -0.030 -2.605 -15.185 1.00 93.25 507 ARG A N 1
ATOM 3905 C CA . ARG A 1 507 ? -1.074 -3.153 -16.068 1.00 93.25 507 ARG A CA 1
ATOM 3906 C C . ARG A 1 507 ? -1.539 -4.531 -15.594 1.00 93.25 507 ARG A C 1
ATOM 3908 O O . ARG A 1 507 ? -2.732 -4.799 -15.611 1.00 93.25 507 ARG A O 1
ATOM 3915 N N . VAL A 1 508 ? -0.623 -5.372 -15.107 1.00 93.44 508 VAL A N 1
ATOM 3916 C CA . VAL A 1 508 ? -0.962 -6.669 -14.490 1.00 93.44 508 VAL A CA 1
ATOM 3917 C C . VAL A 1 508 ? -1.796 -6.480 -13.223 1.00 93.44 508 VAL A C 1
ATOM 3919 O O . VAL A 1 508 ? -2.797 -7.169 -13.046 1.00 93.44 508 VAL A O 1
ATOM 3922 N N . SER A 1 509 ? -1.406 -5.531 -12.368 1.00 92.75 509 SER A N 1
ATOM 3923 C CA . SER A 1 509 ? -2.137 -5.172 -11.148 1.00 92.75 509 SER A CA 1
ATOM 3924 C C . SER A 1 509 ? -3.582 -4.768 -11.457 1.00 92.75 509 SER A C 1
ATOM 3926 O O . SER A 1 509 ? -4.520 -5.359 -10.929 1.00 92.75 509 SER A O 1
ATOM 3928 N N . VAL A 1 510 ? -3.759 -3.828 -12.391 1.00 92.81 510 VAL A N 1
ATOM 3929 C CA . VAL A 1 510 ? -5.078 -3.366 -12.837 1.00 92.81 510 VAL A CA 1
ATOM 3930 C C . VAL A 1 510 ? -5.877 -4.495 -13.491 1.00 92.81 510 VAL A C 1
ATOM 3932 O O . VAL A 1 510 ? -7.044 -4.669 -13.166 1.00 92.81 510 VAL A O 1
ATOM 3935 N N . ALA A 1 511 ? -5.275 -5.300 -14.371 1.00 90.69 511 ALA A N 1
ATOM 3936 C CA . ALA A 1 511 ? -5.983 -6.396 -15.036 1.00 90.69 511 ALA A CA 1
ATOM 3937 C C . ALA A 1 511 ? -6.520 -7.434 -14.035 1.00 90.69 511 ALA A C 1
ATOM 3939 O O . ALA A 1 511 ? -7.630 -7.933 -14.201 1.00 90.69 511 ALA A O 1
ATOM 3940 N N . ARG A 1 512 ? -5.759 -7.730 -12.970 1.00 90.50 512 ARG A N 1
ATOM 3941 C CA . ARG A 1 512 ? -6.215 -8.602 -11.875 1.00 90.50 512 ARG A CA 1
ATOM 3942 C C . ARG A 1 512 ? -7.358 -7.986 -11.086 1.00 90.50 512 ARG A C 1
ATOM 3944 O O . ARG A 1 512 ? -8.319 -8.687 -10.791 1.00 90.50 512 ARG A O 1
ATOM 3951 N N . HIS A 1 513 ? -7.249 -6.700 -10.767 1.00 87.25 513 HIS A N 1
ATOM 3952 C CA . HIS A 1 513 ? -8.298 -5.961 -10.074 1.00 87.25 513 HIS A CA 1
ATOM 3953 C C . HIS A 1 513 ? -9.613 -5.958 -10.877 1.00 87.25 513 HIS A C 1
ATOM 3955 O O . HIS A 1 513 ? -10.674 -6.252 -10.336 1.00 87.25 513 HIS A O 1
ATOM 3961 N N . LEU A 1 514 ? -9.528 -5.747 -12.195 1.00 85.81 514 LEU A N 1
ATOM 3962 C CA . LEU A 1 514 ? -10.663 -5.813 -13.125 1.00 85.81 514 LEU A CA 1
ATOM 3963 C C . LEU A 1 514 ? -11.165 -7.242 -13.406 1.00 85.81 514 LEU A C 1
ATOM 3965 O O . LEU A 1 514 ? -12.119 -7.420 -14.162 1.00 85.81 514 LEU A O 1
ATOM 3969 N N . GLY A 1 515 ? -10.529 -8.266 -12.831 1.00 84.69 515 GLY A N 1
ATOM 3970 C CA . GLY A 1 515 ? -10.934 -9.661 -12.989 1.00 84.69 515 GLY A CA 1
ATOM 3971 C C . GLY A 1 515 ? -10.731 -10.217 -14.398 1.00 84.69 515 GLY A C 1
ATOM 3972 O O . GLY A 1 515 ? -11.476 -11.100 -14.813 1.00 84.69 515 GLY A O 1
ATOM 3973 N N . TRP A 1 516 ? -9.760 -9.703 -15.156 1.00 88.25 516 TRP A N 1
ATOM 3974 C CA . TRP A 1 516 ? -9.423 -10.270 -16.461 1.00 88.25 516 TRP A CA 1
ATOM 3975 C C . TRP A 1 516 ? -8.790 -11.657 -16.296 1.00 88.25 516 TRP A C 1
ATOM 3977 O O . TRP A 1 516 ? -8.012 -11.897 -15.370 1.00 88.25 516 TRP A O 1
ATOM 3987 N N . ASP A 1 517 ? -9.065 -12.557 -17.240 1.00 88.00 517 ASP A N 1
ATOM 3988 C CA . ASP A 1 517 ? -8.463 -13.897 -17.259 1.00 88.00 517 ASP A CA 1
ATOM 3989 C C . ASP A 1 517 ? -7.091 -13.907 -17.946 1.00 88.00 517 ASP A C 1
ATOM 3991 O O . ASP A 1 517 ? -6.176 -14.640 -17.554 1.00 88.00 517 ASP A O 1
ATOM 3995 N N . THR A 1 518 ? -6.931 -13.078 -18.982 1.00 92.31 518 THR A N 1
ATOM 3996 C CA . THR A 1 518 ? -5.720 -13.014 -19.810 1.00 92.31 518 THR A CA 1
ATOM 3997 C C . THR A 1 518 ? -5.283 -11.578 -20.078 1.00 92.31 518 THR A C 1
ATOM 3999 O O . THR A 1 518 ? -6.082 -10.645 -20.016 1.00 92.31 518 THR A O 1
ATOM 4002 N N . ILE A 1 519 ? -4.000 -11.400 -20.391 1.00 94.00 519 ILE A N 1
ATOM 4003 C CA . ILE A 1 519 ? -3.417 -10.119 -20.803 1.00 94.00 519 ILE A CA 1
ATOM 4004 C C . ILE A 1 519 ? -2.463 -10.340 -21.978 1.00 94.00 519 ILE A C 1
ATOM 4006 O O . ILE A 1 519 ? -1.830 -11.389 -22.083 1.00 94.00 519 ILE A O 1
ATOM 4010 N N . ARG A 1 520 ? -2.355 -9.362 -22.880 1.00 95.06 520 ARG A N 1
ATOM 4011 C CA . ARG A 1 520 ? -1.382 -9.410 -23.976 1.00 95.06 520 ARG A CA 1
ATOM 4012 C C . ARG A 1 520 ? 0.030 -9.174 -23.469 1.00 95.06 520 ARG A C 1
ATOM 4014 O O . ARG A 1 520 ? 0.262 -8.210 -22.743 1.00 95.06 520 ARG A O 1
ATOM 4021 N N . ALA A 1 521 ? 0.973 -9.987 -23.927 1.00 97.06 521 ALA A N 1
ATOM 4022 C CA . ALA A 1 521 ? 2.371 -9.882 -23.555 1.00 97.06 521 ALA A CA 1
ATOM 4023 C C . ALA A 1 521 ? 3.314 -10.195 -24.722 1.00 97.06 521 ALA A C 1
ATOM 4025 O O . ALA A 1 521 ? 3.029 -11.098 -25.504 1.00 97.06 521 ALA A O 1
ATOM 4026 N N . ASN A 1 522 ? 4.443 -9.491 -24.809 1.00 97.62 522 ASN A N 1
ATOM 4027 C CA . ASN A 1 522 ? 5.621 -9.936 -25.547 1.00 97.62 522 ASN A CA 1
ATOM 4028 C C . ASN A 1 522 ? 6.325 -10.997 -24.700 1.00 97.62 522 ASN A C 1
ATOM 4030 O O . ASN A 1 522 ? 6.766 -10.710 -23.583 1.00 97.62 522 ASN A O 1
ATOM 4034 N N . VAL A 1 523 ? 6.395 -12.225 -25.207 1.00 97.44 523 VAL A N 1
ATOM 4035 C CA . VAL A 1 523 ? 6.878 -13.376 -24.442 1.00 97.44 523 VAL A CA 1
ATOM 4036 C C . VAL A 1 523 ? 8.268 -13.779 -24.916 1.00 97.44 523 VAL A C 1
ATOM 4038 O O . VAL A 1 523 ? 8.436 -14.220 -26.049 1.00 97.44 523 VAL A O 1
ATOM 4041 N N . VAL A 1 524 ? 9.249 -13.723 -24.016 1.00 96.00 524 VAL A N 1
ATOM 4042 C CA . VAL A 1 524 ? 10.559 -14.359 -24.214 1.00 96.00 524 VAL A CA 1
ATOM 4043 C C . VAL A 1 524 ? 10.604 -15.636 -23.381 1.00 96.00 524 VAL A C 1
ATOM 4045 O O . VAL A 1 524 ? 10.594 -15.594 -22.154 1.00 96.00 524 VAL A O 1
ATOM 4048 N N . GLU A 1 525 ? 10.621 -16.797 -24.025 1.00 95.44 525 GLU A N 1
ATOM 4049 C CA . GLU A 1 525 ? 10.695 -18.080 -23.330 1.00 95.44 525 GLU A CA 1
ATOM 4050 C C . GLU A 1 525 ? 12.142 -18.413 -22.973 1.00 95.44 525 GLU A C 1
ATOM 4052 O O . GLU A 1 525 ? 12.991 -18.553 -23.850 1.00 95.44 525 GLU A O 1
ATOM 4057 N N . VAL A 1 526 ? 12.415 -18.553 -21.679 1.00 92.81 526 VAL A N 1
ATOM 4058 C CA . VAL A 1 526 ? 13.679 -19.050 -21.143 1.00 92.81 526 VAL A CA 1
ATOM 4059 C C . VAL A 1 526 ? 13.550 -20.560 -21.001 1.00 92.81 526 VAL A C 1
ATOM 4061 O O . VAL A 1 526 ? 12.798 -21.064 -20.165 1.00 92.81 526 VAL A O 1
ATOM 4064 N N . THR A 1 527 ? 14.278 -21.296 -21.832 1.00 90.38 527 THR A N 1
ATOM 4065 C CA . THR A 1 527 ? 14.315 -22.757 -21.759 1.00 90.38 527 THR A CA 1
ATOM 4066 C C . THR A 1 527 ? 15.244 -23.180 -20.630 1.00 90.38 527 THR A C 1
ATOM 4068 O O . THR A 1 527 ? 16.395 -22.732 -20.586 1.00 90.38 527 THR A O 1
ATOM 4071 N N . THR A 1 528 ? 14.760 -24.042 -19.738 1.00 90.56 528 THR A N 1
ATOM 4072 C CA . THR A 1 528 ? 15.506 -24.561 -18.585 1.00 90.56 528 THR A CA 1
ATOM 4073 C C . THR A 1 528 ? 15.864 -26.033 -18.759 1.00 90.56 528 THR A C 1
ATOM 4075 O O . THR A 1 528 ? 15.200 -26.745 -19.514 1.00 90.56 528 THR A O 1
ATOM 4078 N N . ARG A 1 529 ? 16.915 -26.495 -18.071 1.00 88.81 529 ARG A N 1
ATOM 4079 C CA . ARG A 1 529 ? 17.328 -27.909 -18.075 1.00 88.81 529 ARG A CA 1
ATOM 4080 C C . ARG A 1 529 ? 16.349 -28.769 -17.285 1.00 88.81 529 ARG A C 1
ATOM 4082 O O . ARG A 1 529 ? 15.860 -29.776 -17.790 1.00 88.81 529 ARG A O 1
ATOM 4089 N N . ALA A 1 530 ? 16.029 -28.344 -16.064 1.00 88.50 530 ALA A N 1
ATOM 4090 C CA . ALA A 1 530 ? 14.998 -28.971 -15.249 1.00 88.50 530 ALA A CA 1
ATOM 4091 C C . ALA A 1 530 ? 13.617 -28.339 -15.526 1.00 88.50 530 ALA A C 1
ATOM 4093 O O . ALA A 1 530 ? 13.525 -27.121 -15.735 1.00 88.50 530 ALA A O 1
ATOM 4094 N N . PRO A 1 531 ? 12.528 -29.131 -15.525 1.00 84.88 531 PRO A N 1
ATOM 4095 C CA . PRO A 1 531 ? 11.178 -28.604 -15.655 1.00 84.88 531 PRO A CA 1
ATOM 4096 C C . PRO A 1 531 ? 10.812 -27.736 -14.445 1.00 84.88 531 PRO A C 1
ATOM 4098 O O . PRO A 1 531 ? 11.118 -28.068 -13.301 1.00 84.88 531 PRO A O 1
ATOM 4101 N N . VAL A 1 532 ? 10.117 -26.630 -14.711 1.00 84.44 532 VAL A N 1
ATOM 4102 C CA . VAL A 1 532 ? 9.567 -25.736 -13.686 1.00 84.44 532 VAL A CA 1
ATOM 4103 C C . VAL A 1 532 ? 8.049 -25.853 -13.706 1.00 84.44 532 VAL A C 1
ATOM 4105 O O . VAL A 1 532 ? 7.411 -25.565 -14.721 1.00 84.44 532 VAL A O 1
ATOM 4108 N N . GLY A 1 533 ? 7.481 -26.297 -12.583 1.00 80.38 533 GLY A N 1
ATOM 4109 C CA . GLY A 1 533 ? 6.038 -26.453 -12.413 1.00 80.38 533 GLY A CA 1
ATOM 4110 C C . GLY A 1 533 ? 5.275 -25.126 -12.325 1.00 80.38 533 GLY A C 1
ATOM 4111 O O . GLY A 1 533 ? 5.844 -24.036 -12.339 1.00 80.38 533 GLY A O 1
ATOM 4112 N N . SER A 1 534 ? 3.950 -25.219 -12.191 1.00 80.06 534 SER A N 1
ATOM 4113 C CA . SER A 1 534 ? 3.050 -24.056 -12.139 1.00 80.06 534 SER A CA 1
ATOM 4114 C C . SER A 1 534 ? 3.081 -23.283 -10.813 1.00 80.06 534 SER A C 1
ATOM 4116 O O . SER A 1 534 ? 2.556 -22.173 -10.734 1.00 80.06 534 SER A O 1
ATOM 4118 N N . GLU A 1 535 ? 3.652 -23.861 -9.755 1.00 78.56 535 GLU A N 1
ATOM 4119 C CA . GLU A 1 535 ? 3.745 -23.250 -8.428 1.00 78.56 535 GLU A CA 1
ATOM 4120 C C . GLU A 1 535 ? 5.204 -22.991 -8.051 1.00 78.56 535 GLU A C 1
ATOM 4122 O O . GLU A 1 535 ? 6.044 -23.883 -8.115 1.00 78.56 535 GLU A O 1
ATOM 4127 N N . ILE A 1 536 ? 5.496 -21.764 -7.613 1.00 80.00 536 ILE A N 1
ATOM 4128 C CA . ILE A 1 536 ? 6.840 -21.359 -7.191 1.00 80.00 536 ILE A CA 1
ATOM 4129 C C . ILE A 1 536 ? 6.890 -21.402 -5.666 1.00 80.00 536 ILE A C 1
ATOM 4131 O O . ILE A 1 536 ? 6.426 -20.484 -4.986 1.00 80.00 536 ILE A O 1
ATOM 4135 N N . ASN A 1 537 ? 7.451 -22.476 -5.118 1.00 79.75 537 ASN A N 1
ATOM 4136 C CA . ASN A 1 537 ? 7.691 -22.619 -3.686 1.00 79.75 537 ASN A CA 1
ATOM 4137 C C . ASN A 1 537 ? 9.110 -23.166 -3.421 1.00 79.75 537 ASN A C 1
ATOM 4139 O O . ASN A 1 537 ? 9.726 -23.726 -4.328 1.00 79.75 537 ASN A O 1
ATOM 4143 N N . PRO A 1 538 ? 9.655 -23.008 -2.199 1.00 80.06 538 PRO A N 1
ATOM 4144 C CA . PRO A 1 538 ? 11.025 -23.427 -1.904 1.00 80.06 538 PRO A CA 1
ATOM 4145 C C . PRO A 1 538 ? 11.300 -24.918 -2.133 1.00 80.06 538 PRO A C 1
ATOM 4147 O O . PRO A 1 538 ? 12.412 -25.271 -2.501 1.00 80.06 538 PRO A O 1
ATOM 4150 N N . GLU A 1 539 ? 10.312 -25.790 -1.919 1.00 82.19 539 GLU A N 1
ATOM 4151 C CA . GLU A 1 539 ? 10.474 -27.236 -2.101 1.00 82.19 539 GLU A CA 1
ATOM 4152 C C . GLU A 1 539 ? 10.625 -27.594 -3.586 1.00 82.19 539 GLU A C 1
ATOM 4154 O O . GLU A 1 539 ? 11.549 -28.315 -3.951 1.00 82.19 539 GLU A O 1
ATOM 4159 N N . GLU A 1 540 ? 9.772 -27.037 -4.448 1.00 82.75 540 GLU A N 1
ATOM 4160 C CA . GLU A 1 540 ? 9.828 -27.245 -5.899 1.00 82.75 540 GLU A CA 1
ATOM 4161 C C . GLU A 1 540 ? 11.114 -26.670 -6.508 1.00 82.75 540 GLU A C 1
ATOM 4163 O O . GLU A 1 540 ? 11.732 -27.306 -7.359 1.00 82.75 540 GLU A O 1
ATOM 4168 N N . LEU A 1 541 ? 11.582 -25.516 -6.017 1.00 86.50 541 LEU A N 1
ATOM 4169 C CA . LEU A 1 541 ? 12.867 -24.953 -6.446 1.00 86.50 541 LEU A CA 1
ATOM 4170 C C . LEU A 1 541 ? 14.055 -25.825 -6.027 1.00 86.50 541 LEU A C 1
ATOM 4172 O O . LEU A 1 541 ? 14.988 -25.992 -6.806 1.00 86.50 541 LEU A O 1
ATOM 4176 N N . LEU A 1 542 ? 14.023 -26.422 -4.831 1.00 85.94 542 LEU A N 1
ATOM 4177 C CA . LEU A 1 542 ? 15.060 -27.369 -4.412 1.00 85.94 542 LEU A CA 1
ATOM 4178 C C . LEU A 1 542 ? 15.060 -28.631 -5.287 1.00 85.94 542 LEU A C 1
ATOM 4180 O O . LEU A 1 542 ? 16.136 -29.093 -5.661 1.00 85.94 542 LEU A O 1
ATOM 4184 N N . LYS A 1 543 ? 13.882 -29.154 -5.656 1.00 86.44 543 LYS A N 1
ATOM 4185 C CA . LYS A 1 543 ? 13.765 -30.313 -6.561 1.00 86.44 543 LYS A CA 1
ATOM 4186 C C . LYS A 1 543 ? 14.318 -29.995 -7.949 1.00 86.44 543 LYS A C 1
ATOM 4188 O O . LYS A 1 543 ? 15.076 -30.792 -8.499 1.00 86.44 543 LYS A O 1
ATOM 4193 N N . ALA A 1 544 ? 13.978 -28.824 -8.491 1.00 88.44 544 ALA A N 1
ATOM 4194 C CA . ALA A 1 544 ? 14.503 -28.356 -9.771 1.00 88.44 544 ALA A CA 1
ATOM 4195 C C . ALA A 1 544 ? 16.032 -28.186 -9.730 1.00 88.44 544 ALA A C 1
ATOM 4197 O O . ALA A 1 544 ? 16.708 -28.641 -10.648 1.00 88.44 544 ALA A O 1
ATOM 4198 N N . ALA A 1 545 ? 16.578 -27.627 -8.642 1.00 89.31 545 ALA A N 1
ATOM 4199 C CA . ALA A 1 545 ? 18.021 -27.470 -8.436 1.00 89.31 545 ALA A CA 1
ATOM 4200 C C . ALA A 1 545 ? 18.771 -28.800 -8.345 1.00 89.31 545 ALA A C 1
ATOM 4202 O O . ALA A 1 545 ? 19.842 -28.951 -8.935 1.00 89.31 545 ALA A O 1
ATOM 4203 N N . GLU A 1 546 ? 18.216 -29.776 -7.626 1.00 90.69 546 GLU A N 1
ATOM 4204 C CA . GLU A 1 546 ? 18.790 -31.119 -7.554 1.00 90.69 546 GLU A CA 1
ATOM 4205 C C . GLU A 1 546 ? 18.800 -31.786 -8.936 1.00 90.69 546 GLU A C 1
ATOM 4207 O O . GLU A 1 546 ? 19.829 -32.317 -9.356 1.00 90.69 546 GLU A O 1
ATOM 4212 N N . TYR A 1 547 ? 17.694 -31.683 -9.683 1.00 92.38 547 TYR A N 1
ATOM 4213 C CA . TYR A 1 547 ? 17.608 -32.279 -11.013 1.00 92.38 547 TYR A CA 1
ATOM 4214 C C . TYR A 1 547 ? 18.507 -31.572 -12.038 1.00 92.38 547 TYR A C 1
ATOM 4216 O O . TYR A 1 547 ? 19.184 -32.241 -12.815 1.00 92.38 547 TYR A O 1
ATOM 4224 N N . SER A 1 548 ? 18.578 -30.236 -12.021 1.00 92.56 548 SER A N 1
ATOM 4225 C CA . SER A 1 548 ? 19.463 -29.473 -12.912 1.00 92.56 548 SER A CA 1
ATOM 4226 C C . SER A 1 548 ? 20.922 -29.877 -12.714 1.00 92.56 548 SER A C 1
ATOM 4228 O O . SER A 1 548 ? 21.613 -30.149 -13.692 1.00 92.56 548 SER A O 1
ATOM 4230 N N . ARG A 1 549 ? 21.376 -30.011 -11.460 1.00 91.31 549 ARG A N 1
ATOM 4231 C CA . ARG A 1 549 ? 22.738 -30.475 -11.149 1.00 91.31 549 ARG A CA 1
ATOM 4232 C C . ARG A 1 549 ? 22.990 -31.891 -11.668 1.00 91.31 549 ARG A C 1
ATOM 4234 O O . ARG A 1 549 ? 24.032 -32.155 -12.261 1.00 91.31 549 ARG A O 1
ATOM 4241 N N . PHE A 1 550 ? 22.025 -32.790 -11.486 1.00 94.06 550 PHE A N 1
ATOM 4242 C CA . PHE A 1 550 ? 22.104 -34.143 -12.030 1.00 94.06 550 PHE A CA 1
ATOM 4243 C C . PHE A 1 550 ? 22.221 -34.138 -13.565 1.00 94.06 550 PHE A C 1
ATOM 4245 O O . PHE A 1 550 ? 23.025 -34.883 -14.127 1.00 94.06 550 PHE A O 1
ATOM 4252 N N . LEU A 1 551 ? 21.468 -33.282 -14.261 1.00 93.50 551 LEU A N 1
ATOM 4253 C CA . LEU A 1 551 ? 21.551 -33.133 -15.719 1.00 93.50 551 LEU A CA 1
ATOM 4254 C C . LEU A 1 551 ? 22.856 -32.463 -16.172 1.00 93.50 551 LEU A C 1
ATOM 4256 O O . LEU A 1 551 ? 23.402 -32.834 -17.204 1.00 93.50 551 LEU A O 1
ATOM 4260 N N . GLU A 1 552 ? 23.403 -31.521 -15.406 1.00 91.94 552 GLU A N 1
ATOM 4261 C CA . GLU A 1 552 ? 24.718 -30.927 -15.680 1.00 91.94 552 GLU A CA 1
ATOM 4262 C C . GLU A 1 552 ? 25.840 -31.971 -15.671 1.00 91.94 552 GLU A C 1
ATOM 4264 O O . GLU A 1 552 ? 26.702 -31.948 -16.552 1.00 91.94 552 GLU A O 1
ATOM 4269 N N . GLU A 1 553 ? 25.801 -32.906 -14.722 1.00 93.50 553 GLU A N 1
ATOM 4270 C CA . GLU A 1 553 ? 26.806 -33.963 -14.595 1.00 93.50 553 GLU A CA 1
ATOM 4271 C C . GLU A 1 553 ? 26.600 -35.103 -15.608 1.00 93.50 553 GLU A C 1
ATOM 4273 O O . GLU A 1 553 ? 27.559 -35.599 -16.205 1.00 93.50 553 GLU A O 1
ATOM 4278 N N . THR A 1 554 ? 25.350 -35.513 -15.839 1.00 95.06 554 THR A N 1
ATOM 4279 C CA . THR A 1 554 ? 25.024 -36.682 -16.677 1.00 95.06 554 THR A CA 1
ATOM 4280 C C . THR A 1 554 ? 24.751 -36.354 -18.143 1.00 95.06 554 THR A C 1
ATOM 4282 O O . THR A 1 554 ? 24.831 -37.242 -18.990 1.00 95.06 554 THR A O 1
ATOM 4285 N N . GLN A 1 555 ? 24.405 -35.107 -18.466 1.00 93.62 555 GLN A N 1
ATOM 4286 C CA . GLN A 1 555 ? 23.983 -34.650 -19.799 1.00 93.62 555 GLN A CA 1
ATOM 4287 C C . GLN A 1 555 ? 22.920 -35.552 -20.454 1.00 93.62 555 GLN A C 1
ATOM 4289 O O . GLN A 1 555 ? 22.896 -35.732 -21.677 1.00 93.62 555 GLN A O 1
ATOM 4294 N N . LEU A 1 556 ? 22.057 -36.178 -19.647 1.00 93.38 556 LEU A N 1
ATOM 4295 C CA . LEU A 1 556 ? 21.004 -37.062 -20.149 1.00 93.38 556 LEU A CA 1
ATOM 4296 C C . LEU A 1 556 ? 19.964 -36.302 -20.975 1.00 93.38 556 LEU A C 1
ATOM 4298 O O . LEU A 1 556 ? 19.456 -36.847 -21.949 1.00 93.38 556 LEU A O 1
ATOM 4302 N N . ASP A 1 557 ? 19.712 -35.038 -20.652 1.00 90.56 557 ASP A N 1
ATOM 4303 C CA . ASP A 1 557 ? 18.871 -34.114 -21.416 1.00 90.56 557 ASP A CA 1
ATOM 4304 C C . ASP A 1 557 ? 19.377 -33.892 -22.851 1.00 90.56 557 ASP A C 1
ATOM 4306 O O . ASP A 1 557 ? 18.576 -33.753 -23.776 1.00 90.56 557 ASP A O 1
ATOM 4310 N N . VAL A 1 558 ? 20.696 -33.930 -23.053 1.00 90.31 558 VAL A N 1
ATOM 4311 C CA . VAL A 1 558 ? 21.333 -33.786 -24.370 1.00 90.31 558 VAL A CA 1
ATOM 4312 C C . VAL A 1 558 ? 21.433 -35.133 -25.086 1.00 90.31 558 VAL A C 1
ATOM 4314 O O . VAL A 1 558 ? 21.028 -35.270 -26.240 1.00 90.31 558 VAL A O 1
ATOM 4317 N N . ASN A 1 559 ? 21.969 -36.146 -24.403 1.00 93.00 559 ASN A N 1
ATOM 4318 C CA . ASN A 1 559 ? 22.304 -37.431 -25.015 1.00 93.00 559 ASN A CA 1
ATOM 4319 C C . ASN A 1 559 ? 21.080 -38.337 -25.196 1.00 93.00 559 ASN A C 1
ATOM 4321 O O . ASN A 1 559 ? 21.064 -39.188 -26.090 1.00 93.00 559 ASN A O 1
ATOM 4325 N N . ARG A 1 560 ? 20.054 -38.188 -24.352 1.00 92.81 560 ARG A N 1
ATOM 4326 C CA . ARG A 1 560 ? 18.792 -38.938 -24.390 1.00 92.81 560 ARG A CA 1
ATOM 4327 C C . ARG A 1 560 ? 17.614 -37.998 -24.075 1.00 92.81 560 ARG A C 1
ATOM 4329 O O . ARG A 1 560 ? 17.015 -38.119 -23.014 1.00 92.81 560 ARG A O 1
ATOM 4336 N N . PRO A 1 561 ? 17.180 -37.132 -25.009 1.00 86.25 561 PRO A N 1
ATOM 4337 C CA . PRO A 1 561 ? 16.126 -36.135 -24.751 1.00 86.25 561 PRO A CA 1
ATOM 4338 C C . PRO A 1 561 ? 14.770 -36.701 -24.273 1.00 86.25 561 PRO A C 1
ATOM 4340 O O . PRO A 1 561 ? 13.944 -35.973 -23.727 1.00 86.25 561 PRO A O 1
ATOM 4343 N N . GLY A 1 562 ? 14.517 -38.001 -24.481 1.00 84.81 562 GLY A N 1
ATOM 4344 C CA . GLY A 1 562 ? 13.342 -38.706 -23.952 1.00 84.81 562 GLY A CA 1
ATOM 4345 C C . GLY A 1 562 ? 13.445 -39.129 -22.476 1.00 84.81 562 GLY A C 1
ATOM 4346 O O . GLY A 1 562 ? 12.448 -39.563 -21.904 1.00 84.81 562 GLY A O 1
ATOM 4347 N N . ALA A 1 563 ? 14.617 -39.006 -21.847 1.00 86.31 563 ALA A N 1
ATOM 4348 C CA . ALA A 1 563 ? 14.895 -39.430 -20.475 1.00 86.31 563 ALA A CA 1
ATOM 4349 C C . ALA A 1 563 ? 14.448 -38.382 -19.438 1.00 86.31 563 ALA A C 1
ATOM 4351 O O . ALA A 1 563 ? 15.266 -37.728 -18.793 1.00 86.31 563 ALA A O 1
ATOM 4352 N N . ARG A 1 564 ? 13.130 -38.225 -19.259 1.00 83.81 564 ARG A N 1
ATOM 4353 C CA . ARG A 1 564 ? 12.553 -37.352 -18.219 1.00 83.81 564 ARG A CA 1
ATOM 4354 C C . ARG A 1 564 ? 12.461 -38.090 -16.881 1.00 83.81 564 ARG A C 1
ATOM 4356 O O . ARG A 1 564 ? 11.491 -38.795 -16.623 1.00 83.81 564 ARG A O 1
ATOM 4363 N N . LEU A 1 565 ? 13.491 -37.943 -16.052 1.00 90.00 565 LEU A N 1
ATOM 4364 C CA . LEU A 1 565 ? 13.680 -38.682 -14.797 1.00 90.00 565 LEU A CA 1
ATOM 4365 C C . LEU A 1 565 ? 13.191 -37.900 -13.571 1.00 90.00 565 LEU A C 1
ATOM 4367 O O . LEU A 1 565 ? 13.934 -37.709 -12.619 1.00 90.00 565 LEU A O 1
ATOM 4371 N N . GLU A 1 566 ? 11.943 -37.440 -13.570 1.00 86.94 566 GLU A N 1
ATOM 4372 C CA . GLU A 1 566 ? 11.405 -36.656 -12.449 1.00 86.94 566 GLU A CA 1
ATOM 4373 C C . GLU A 1 566 ? 11.265 -37.511 -11.179 1.00 86.94 566 GLU A C 1
ATOM 4375 O O . GLU A 1 566 ? 10.812 -38.652 -11.259 1.00 86.94 566 GLU A O 1
ATOM 4380 N N . CYS A 1 567 ? 11.636 -36.965 -10.016 1.00 86.12 567 CYS A N 1
ATOM 4381 C CA . CYS A 1 567 ? 11.503 -37.602 -8.699 1.00 86.12 567 CYS A CA 1
ATOM 4382 C C . CYS A 1 567 ? 10.533 -36.817 -7.805 1.00 86.12 567 CYS A C 1
ATOM 4384 O O . CYS A 1 567 ? 10.550 -35.586 -7.796 1.00 86.12 567 CYS A O 1
ATOM 4386 N N . SER A 1 568 ? 9.721 -37.507 -6.992 1.00 82.31 568 SER A N 1
ATOM 4387 C CA . SER A 1 568 ? 8.758 -36.827 -6.103 1.00 82.31 568 SER A CA 1
ATOM 4388 C C . SER A 1 568 ? 9.378 -36.264 -4.818 1.00 82.31 568 SER A C 1
ATOM 4390 O O . SER A 1 568 ? 8.780 -35.401 -4.170 1.00 82.31 568 SER A O 1
ATOM 4392 N N . GLN A 1 569 ? 10.568 -36.742 -4.436 1.00 79.75 569 GLN A N 1
ATOM 4393 C CA . GLN A 1 569 ? 11.261 -36.410 -3.187 1.00 79.75 569 GLN A CA 1
ATOM 4394 C C . GLN A 1 569 ? 12.697 -35.942 -3.439 1.00 79.75 569 GLN A C 1
ATOM 4396 O O . GLN A 1 569 ? 13.342 -36.397 -4.380 1.00 79.75 569 GLN A O 1
ATOM 4401 N N . LEU A 1 570 ? 13.197 -35.083 -2.547 1.00 80.56 570 LEU A N 1
ATOM 4402 C CA . LEU A 1 570 ? 14.592 -34.632 -2.528 1.00 80.56 570 LEU A CA 1
ATOM 4403 C C . LEU A 1 570 ? 15.558 -35.766 -2.135 1.00 80.56 570 LEU A C 1
ATOM 4405 O O . LEU A 1 570 ? 15.189 -36.677 -1.389 1.00 80.56 570 LEU A O 1
ATOM 4409 N N . GLY A 1 571 ? 16.804 -35.676 -2.601 1.00 76.31 571 GLY A N 1
ATOM 4410 C CA . GLY A 1 571 ? 17.904 -36.618 -2.348 1.00 76.31 571 GLY A CA 1
ATOM 4411 C C . GLY A 1 571 ? 17.839 -37.905 -3.175 1.00 76.31 571 GLY A C 1
ATOM 4412 O O . GLY A 1 571 ? 18.566 -38.862 -2.906 1.00 76.31 571 GLY A O 1
ATOM 4413 N N . ARG A 1 572 ? 16.927 -37.984 -4.149 1.00 83.44 572 ARG A N 1
ATOM 4414 C CA . ARG A 1 572 ? 16.725 -39.178 -4.983 1.00 83.44 572 ARG A CA 1
ATOM 4415 C C . ARG A 1 572 ? 17.702 -39.227 -6.153 1.00 83.44 572 ARG A C 1
ATOM 4417 O O . ARG A 1 572 ? 18.094 -40.327 -6.543 1.00 83.44 572 ARG A O 1
ATOM 4424 N N . TYR A 1 573 ? 18.139 -38.077 -6.665 1.00 89.31 573 TYR A N 1
ATOM 4425 C CA . TYR A 1 573 ? 19.080 -38.036 -7.785 1.00 89.31 573 TYR A CA 1
ATOM 4426 C C . TYR A 1 573 ? 20.477 -38.504 -7.380 1.00 89.31 573 TYR A C 1
ATOM 4428 O O . TYR A 1 573 ? 21.135 -39.160 -8.181 1.00 89.31 573 TYR A O 1
ATOM 4436 N N . ASP A 1 574 ? 20.879 -38.298 -6.122 1.00 85.31 574 ASP A N 1
ATOM 4437 C CA . ASP A 1 574 ? 22.132 -38.842 -5.580 1.00 85.31 574 ASP A CA 1
ATOM 4438 C C . ASP A 1 574 ? 22.164 -40.377 -5.677 1.00 85.31 574 ASP A C 1
ATOM 4440 O O . ASP A 1 574 ? 23.168 -40.968 -6.067 1.00 85.31 574 ASP A O 1
ATOM 4444 N N . LYS A 1 575 ? 21.031 -41.042 -5.406 1.00 85.19 575 LYS A N 1
ATOM 4445 C CA . LYS A 1 575 ? 20.907 -42.505 -5.537 1.00 85.19 575 LYS A CA 1
ATOM 4446 C C . LYS A 1 575 ? 20.939 -42.979 -6.981 1.00 85.19 575 LYS A C 1
ATOM 4448 O O . LYS A 1 575 ? 21.532 -44.012 -7.280 1.00 85.19 575 LYS A O 1
ATOM 4453 N N . ILE A 1 576 ? 20.337 -42.223 -7.890 1.00 92.88 576 ILE A N 1
ATOM 4454 C CA . ILE A 1 576 ? 20.420 -42.525 -9.322 1.00 92.88 576 ILE A CA 1
ATOM 4455 C C . ILE A 1 576 ? 21.862 -42.357 -9.809 1.00 92.88 576 ILE A C 1
ATOM 4457 O O . ILE A 1 576 ? 22.357 -43.205 -10.549 1.00 92.88 576 ILE A O 1
ATOM 4461 N N . LEU A 1 577 ? 22.555 -41.310 -9.359 1.00 91.00 577 LEU A N 1
ATOM 4462 C CA . LEU A 1 577 ? 23.959 -41.088 -9.677 1.00 91.00 577 LEU A CA 1
ATOM 4463 C C . LEU A 1 577 ? 24.843 -42.215 -9.125 1.00 91.00 577 LEU A C 1
ATOM 4465 O O . LEU A 1 577 ? 25.689 -42.711 -9.860 1.00 91.00 577 LEU A O 1
ATOM 4469 N N . GLU A 1 578 ? 24.604 -42.702 -7.901 1.00 86.69 578 GLU A N 1
ATOM 4470 C CA . GLU A 1 578 ? 25.267 -43.906 -7.368 1.00 86.69 578 GLU A CA 1
ATOM 4471 C C . GLU A 1 578 ? 25.079 -45.117 -8.303 1.00 86.69 578 GLU A C 1
ATOM 4473 O O . GLU A 1 578 ? 26.049 -45.809 -8.617 1.00 86.69 578 GLU A O 1
ATOM 4478 N N . HIS A 1 579 ? 23.862 -45.348 -8.812 1.00 90.75 579 HIS A N 1
ATOM 4479 C CA . HIS A 1 579 ? 23.597 -46.429 -9.770 1.00 90.75 579 HIS A CA 1
ATOM 4480 C C . HIS A 1 579 ? 24.345 -46.225 -11.100 1.00 90.75 579 HIS A C 1
ATOM 4482 O O . HIS A 1 579 ? 24.914 -47.177 -11.636 1.00 90.75 579 HIS A O 1
ATOM 4488 N N . ILE A 1 580 ? 24.385 -44.994 -11.622 1.00 94.38 580 ILE A N 1
ATOM 4489 C CA . ILE A 1 580 ? 25.125 -44.648 -12.846 1.00 94.38 580 ILE A CA 1
ATOM 4490 C C . ILE A 1 580 ? 26.629 -44.845 -12.646 1.00 94.38 580 ILE A C 1
ATOM 4492 O O . ILE A 1 580 ? 27.291 -45.376 -13.532 1.00 94.38 580 ILE A O 1
ATOM 4496 N N . LEU A 1 581 ? 27.182 -44.449 -11.499 1.00 90.00 581 LEU A N 1
ATOM 4497 C CA . LEU A 1 581 ? 28.601 -44.619 -11.185 1.00 90.00 581 LEU A CA 1
ATOM 4498 C C . LEU A 1 581 ? 28.966 -46.097 -10.983 1.00 90.00 581 LEU A C 1
ATOM 4500 O O . LEU A 1 581 ? 30.027 -46.527 -11.436 1.00 90.00 581 LEU A O 1
ATOM 4504 N N . GLY A 1 582 ? 28.075 -46.891 -10.384 1.00 86.06 582 GLY A N 1
ATOM 4505 C CA . GLY A 1 582 ? 28.206 -48.348 -10.340 1.00 86.06 582 GLY A CA 1
ATOM 4506 C C . GLY A 1 582 ? 28.222 -48.960 -11.743 1.00 86.06 582 GLY A C 1
ATOM 4507 O O . GLY A 1 582 ? 29.123 -49.728 -12.076 1.00 86.06 582 GLY A O 1
ATOM 4508 N N . HIS A 1 583 ? 27.288 -48.553 -12.610 1.00 90.31 583 HIS A N 1
ATOM 4509 C CA . HIS A 1 583 ? 27.254 -48.976 -14.017 1.00 90.31 583 HIS A CA 1
ATOM 4510 C C . HIS A 1 583 ? 28.513 -48.551 -14.779 1.00 90.31 583 HIS A C 1
ATOM 4512 O O . HIS A 1 583 ? 29.101 -49.350 -15.500 1.00 90.31 583 HIS A O 1
ATOM 4518 N N . ARG A 1 584 ? 28.969 -47.310 -14.579 1.00 92.25 584 ARG A N 1
ATOM 4519 C CA . ARG A 1 584 ? 30.198 -46.745 -15.155 1.00 92.25 584 ARG A CA 1
ATOM 4520 C C . ARG A 1 584 ? 31.418 -47.594 -14.817 1.00 92.25 584 ARG A C 1
ATOM 4522 O O . ARG A 1 584 ? 32.252 -47.806 -15.692 1.00 92.25 584 ARG A O 1
ATOM 4529 N N . TYR A 1 585 ? 31.520 -48.062 -13.573 1.00 87.94 585 TYR A N 1
ATOM 4530 C CA . TYR A 1 585 ? 32.623 -48.909 -13.126 1.00 87.94 585 TYR A CA 1
ATOM 4531 C C . TYR A 1 585 ? 32.680 -50.218 -13.924 1.00 87.94 585 TYR A C 1
ATOM 4533 O O . TYR A 1 585 ? 33.703 -50.506 -14.544 1.00 87.94 585 TYR A O 1
ATOM 4541 N N . PHE A 1 586 ? 31.574 -50.967 -13.984 1.00 84.38 586 PHE A N 1
ATOM 4542 C CA . PHE A 1 586 ? 31.523 -52.225 -14.739 1.00 84.38 586 PHE A CA 1
ATOM 4543 C C . PHE A 1 586 ? 31.686 -52.004 -16.248 1.00 84.38 586 PHE A C 1
ATOM 4545 O O . PHE A 1 586 ? 32.465 -52.700 -16.892 1.00 84.38 586 PHE A O 1
ATOM 4552 N N . LEU A 1 587 ? 31.051 -50.967 -16.801 1.00 90.25 587 LEU A N 1
ATOM 4553 C CA . LEU A 1 587 ? 31.191 -50.603 -18.210 1.00 90.25 587 LEU A CA 1
ATOM 4554 C C . LEU A 1 587 ? 32.639 -50.239 -18.578 1.00 90.25 587 LEU A C 1
ATOM 4556 O O . LEU A 1 587 ? 33.089 -50.535 -19.684 1.00 90.25 587 LEU A O 1
ATOM 4560 N N . GLY A 1 588 ? 33.374 -49.600 -17.664 1.00 86.38 588 GLY A N 1
ATOM 4561 C CA . GLY A 1 588 ? 34.793 -49.295 -17.838 1.00 86.38 588 GLY A CA 1
ATOM 4562 C C . GLY A 1 588 ? 35.678 -50.542 -17.833 1.00 86.38 588 GLY A C 1
ATOM 4563 O O . GLY A 1 588 ? 36.601 -50.625 -18.645 1.00 86.38 588 GLY A O 1
ATOM 4564 N N . LEU A 1 589 ? 35.374 -51.533 -16.984 1.00 87.00 589 LEU A N 1
ATOM 4565 C CA . LEU A 1 589 ? 36.060 -52.832 -16.993 1.00 87.00 589 LEU A CA 1
ATOM 4566 C C . LEU A 1 589 ? 35.861 -53.560 -18.327 1.00 87.00 589 LEU A C 1
ATOM 4568 O O . LEU A 1 589 ? 36.835 -54.042 -18.902 1.00 87.00 589 LEU A O 1
ATOM 4572 N N . ASP A 1 590 ? 34.631 -53.573 -18.846 1.00 87.31 590 ASP A N 1
ATOM 4573 C CA . ASP A 1 590 ? 34.300 -54.239 -20.111 1.00 87.31 590 ASP A CA 1
ATOM 4574 C C . ASP A 1 590 ? 34.971 -53.577 -21.323 1.00 87.31 590 ASP A C 1
ATOM 4576 O O . ASP A 1 590 ? 35.364 -54.251 -22.276 1.00 87.31 590 ASP A O 1
ATOM 4580 N N . ARG A 1 591 ? 35.107 -52.245 -21.306 1.00 89.06 591 ARG A N 1
ATOM 4581 C CA . ARG A 1 591 ? 35.671 -51.473 -22.425 1.00 89.06 591 ARG A CA 1
ATOM 4582 C C . ARG A 1 591 ? 37.179 -51.246 -22.339 1.00 89.06 591 ARG A C 1
ATOM 4584 O O . ARG A 1 591 ? 37.785 -50.855 -23.335 1.00 89.06 591 ARG A O 1
ATOM 4591 N N . GLY A 1 592 ? 37.781 -51.465 -21.172 1.00 87.50 592 GLY A N 1
ATOM 4592 C CA . GLY A 1 592 ? 39.215 -51.288 -20.942 1.00 87.50 592 GLY A CA 1
ATOM 4593 C C . GLY A 1 592 ? 39.680 -49.830 -20.855 1.00 87.50 592 GLY A C 1
ATOM 4594 O O . GLY A 1 592 ? 40.877 -49.571 -20.966 1.00 87.50 592 GLY A O 1
ATOM 4595 N N . TYR A 1 593 ? 38.768 -48.872 -20.667 1.00 87.25 593 TYR A N 1
ATOM 4596 C CA . TYR A 1 593 ? 39.096 -47.461 -20.445 1.00 87.25 593 TYR A CA 1
ATOM 4597 C C . TYR A 1 593 ? 38.101 -46.800 -19.486 1.00 87.25 593 TYR A C 1
ATOM 4599 O O . TYR A 1 593 ? 36.984 -47.280 -19.287 1.00 87.25 593 TYR A O 1
ATOM 4607 N N . GLU A 1 594 ? 38.499 -45.676 -18.887 1.00 85.94 594 GLU A N 1
ATOM 4608 C CA . GLU A 1 594 ? 37.616 -44.910 -18.009 1.00 85.94 594 GLU A CA 1
ATOM 4609 C C . GLU A 1 594 ? 36.532 -44.189 -18.825 1.00 85.94 594 GLU A C 1
ATOM 4611 O O . GLU A 1 594 ? 36.800 -43.235 -19.554 1.00 85.94 594 GLU A O 1
ATOM 4616 N N . VAL A 1 595 ? 35.288 -44.649 -18.696 1.00 92.94 595 VAL A N 1
ATOM 4617 C CA . VAL A 1 595 ? 34.137 -44.091 -19.418 1.00 92.94 595 VAL A CA 1
ATOM 4618 C C . VAL A 1 595 ? 33.723 -42.754 -18.789 1.00 92.94 595 VAL A C 1
ATOM 4620 O O . VAL A 1 595 ? 33.574 -42.701 -17.568 1.00 92.94 595 VAL A O 1
ATOM 4623 N N . PRO A 1 596 ? 33.507 -41.664 -19.546 1.00 94.31 596 PRO A N 1
ATOM 4624 C CA . PRO A 1 596 ? 32.973 -40.413 -19.005 1.00 94.31 596 PRO A CA 1
ATOM 4625 C C . PRO A 1 596 ? 31.562 -40.574 -18.421 1.00 94.31 596 PRO A C 1
ATOM 4627 O O . PRO A 1 596 ? 30.760 -41.359 -18.928 1.00 94.31 596 PRO A O 1
ATOM 4630 N N . VAL A 1 597 ? 31.222 -39.794 -17.387 1.00 95.12 597 VAL A N 1
ATOM 4631 C CA . VAL A 1 597 ? 29.899 -39.868 -16.730 1.00 95.12 597 VAL A CA 1
ATOM 4632 C C . VAL A 1 597 ? 28.733 -39.701 -17.720 1.00 95.12 597 VAL A C 1
ATOM 4634 O O . VAL A 1 597 ? 27.825 -40.531 -17.661 1.00 95.12 597 VAL A O 1
ATOM 4637 N N . PRO A 1 598 ? 28.757 -38.759 -18.688 1.00 96.75 598 PRO A N 1
ATOM 4638 C CA . PRO A 1 598 ? 27.671 -38.642 -19.662 1.00 96.75 598 PRO A CA 1
ATOM 4639 C C . PRO A 1 598 ? 27.457 -39.877 -20.542 1.00 96.75 598 PRO A C 1
ATOM 4641 O O . PRO A 1 598 ? 26.324 -40.251 -20.852 1.00 96.75 598 PRO A O 1
ATOM 4644 N N . GLU A 1 599 ? 28.547 -40.543 -20.925 1.00 95.00 599 GLU A N 1
ATOM 4645 C CA . GLU A 1 599 ? 28.490 -41.771 -21.717 1.00 95.00 599 GLU A CA 1
ATOM 4646 C C . GLU A 1 599 ? 27.947 -42.940 -20.883 1.00 95.00 599 GLU A C 1
ATOM 4648 O O . GLU A 1 599 ? 27.086 -43.697 -21.343 1.00 95.00 599 GLU A O 1
ATOM 4653 N N . ALA A 1 600 ? 28.404 -43.062 -19.635 1.00 95.75 600 ALA A N 1
ATOM 4654 C CA . ALA A 1 600 ? 27.911 -44.076 -18.716 1.00 95.75 600 ALA A CA 1
ATOM 4655 C C . ALA A 1 600 ? 26.428 -43.876 -18.377 1.00 95.75 600 ALA A C 1
ATOM 4657 O O . ALA A 1 600 ? 25.683 -44.852 -18.357 1.00 95.75 600 ALA A O 1
ATOM 4658 N N . ALA A 1 601 ? 25.985 -42.632 -18.178 1.00 96.69 601 ALA A N 1
ATOM 4659 C CA . ALA A 1 601 ? 24.589 -42.297 -17.918 1.00 96.69 601 ALA A CA 1
ATOM 4660 C C . ALA A 1 601 ? 23.682 -42.684 -19.096 1.00 96.69 601 ALA A C 1
ATOM 4662 O O . ALA A 1 601 ? 22.648 -43.319 -18.891 1.00 96.69 601 ALA A O 1
ATOM 4663 N N . ALA A 1 602 ? 24.090 -42.377 -20.333 1.00 96.50 602 ALA A N 1
ATOM 4664 C CA . ALA A 1 602 ? 23.348 -42.774 -21.530 1.00 96.50 602 ALA A CA 1
ATOM 4665 C C . ALA A 1 602 ? 23.256 -44.305 -21.673 1.00 96.50 602 ALA A C 1
ATOM 4667 O O . ALA A 1 602 ? 22.181 -44.840 -21.944 1.00 96.50 602 ALA A O 1
ATOM 4668 N N . SER A 1 603 ? 24.365 -45.015 -21.435 1.00 95.56 603 SER A N 1
ATOM 4669 C CA . SER A 1 603 ? 24.404 -46.483 -21.435 1.00 95.56 603 SER A CA 1
ATOM 4670 C C . SER A 1 603 ? 23.503 -47.082 -20.349 1.00 95.56 603 SER A C 1
ATOM 4672 O O . SER A 1 603 ? 22.704 -47.976 -20.631 1.00 95.56 603 SER A O 1
ATOM 4674 N N . TRP A 1 604 ? 23.581 -46.567 -19.121 1.00 96.31 604 TRP A N 1
ATOM 4675 C CA . TRP A 1 604 ? 22.752 -46.989 -17.990 1.00 96.31 604 TRP A CA 1
ATOM 4676 C C . TRP A 1 604 ? 21.260 -46.785 -18.277 1.00 96.31 604 TRP A C 1
ATOM 4678 O O . TRP A 1 604 ? 20.450 -47.675 -18.017 1.00 96.31 604 TRP A O 1
ATOM 4688 N N . TYR A 1 605 ? 20.888 -45.649 -18.871 1.00 96.44 605 TYR A N 1
ATOM 4689 C CA . TYR A 1 605 ? 19.496 -45.375 -19.211 1.00 96.44 605 TYR A CA 1
ATOM 4690 C C . TYR A 1 605 ? 18.935 -46.427 -20.183 1.00 96.44 605 TYR A C 1
ATOM 4692 O O . TYR A 1 605 ? 17.850 -46.968 -19.961 1.00 96.44 605 TYR A O 1
ATOM 4700 N N . ASP A 1 606 ? 19.700 -46.766 -21.224 1.00 95.25 606 ASP A N 1
ATOM 4701 C CA . ASP A 1 606 ? 19.270 -47.700 -22.269 1.00 95.25 606 ASP A CA 1
ATOM 4702 C C . ASP A 1 606 ? 19.270 -49.170 -21.821 1.00 95.25 606 ASP A C 1
ATOM 4704 O O . ASP A 1 606 ? 18.433 -49.950 -22.287 1.00 95.25 606 ASP A O 1
ATOM 4708 N N . SER A 1 607 ? 20.215 -49.551 -20.955 1.00 93.06 607 SER A N 1
ATOM 4709 C CA . SER A 1 607 ? 20.479 -50.949 -20.577 1.00 93.06 607 SER A CA 1
ATOM 4710 C C . SER A 1 607 ? 19.946 -51.355 -19.203 1.00 93.06 607 SER A C 1
ATOM 4712 O O . SER A 1 607 ? 19.755 -52.544 -18.967 1.00 93.06 607 SER A O 1
ATOM 4714 N N . VAL A 1 608 ? 19.669 -50.396 -18.316 1.00 92.12 608 VAL A N 1
ATOM 4715 C CA . VAL A 1 608 ? 19.218 -50.662 -16.941 1.00 92.12 608 VAL A CA 1
ATOM 4716 C C . VAL A 1 608 ? 17.879 -49.991 -16.665 1.00 92.12 608 VAL A C 1
ATOM 4718 O O . VAL A 1 608 ? 16.897 -50.681 -16.394 1.00 92.12 608 VAL A O 1
ATOM 4721 N N . TYR A 1 609 ? 17.809 -48.659 -16.773 1.00 94.38 609 TYR A N 1
ATOM 4722 C CA . TYR A 1 609 ? 16.602 -47.913 -16.402 1.00 94.38 609 TYR A CA 1
ATOM 4723 C C . TYR A 1 609 ? 15.404 -48.293 -17.277 1.00 94.38 609 TYR A C 1
ATOM 4725 O O . TYR A 1 609 ? 14.362 -48.695 -16.759 1.00 94.38 609 TYR A O 1
ATOM 4733 N N . ARG A 1 610 ? 15.546 -48.205 -18.608 1.00 94.25 610 ARG A N 1
ATOM 4734 C CA . ARG A 1 610 ? 14.445 -48.493 -19.537 1.00 94.25 610 ARG A CA 1
ATOM 4735 C C . ARG A 1 610 ? 13.949 -49.944 -19.415 1.00 94.25 610 ARG A C 1
ATOM 4737 O O . ARG A 1 610 ? 12.746 -50.097 -19.221 1.00 94.25 610 ARG A O 1
ATOM 4744 N N . PRO A 1 611 ? 14.808 -50.987 -19.425 1.00 93.88 611 PRO A N 1
ATOM 4745 C CA . PRO A 1 611 ? 14.348 -52.362 -19.217 1.00 93.88 611 PRO A CA 1
ATOM 4746 C C . PRO A 1 611 ? 13.629 -52.577 -17.878 1.00 93.88 611 PRO A C 1
ATOM 4748 O O . PRO A 1 611 ? 12.568 -53.197 -17.851 1.00 93.88 611 PRO A O 1
ATOM 4751 N N . ALA A 1 612 ? 14.141 -52.017 -16.775 1.00 91.25 612 ALA A N 1
ATOM 4752 C CA . ALA A 1 612 ? 13.475 -52.112 -15.474 1.00 91.25 612 ALA A CA 1
ATOM 4753 C C . ALA A 1 612 ? 12.086 -51.447 -15.488 1.00 91.25 612 ALA A C 1
ATOM 4755 O O . ALA A 1 612 ? 11.123 -51.979 -14.929 1.00 91.25 612 ALA A O 1
ATOM 4756 N N . MET A 1 613 ? 11.955 -50.308 -16.171 1.00 93.00 613 MET A N 1
ATOM 4757 C CA . MET A 1 613 ? 10.671 -49.627 -16.325 1.00 93.00 613 MET A CA 1
ATOM 4758 C C . MET A 1 613 ? 9.711 -50.349 -17.271 1.00 93.00 613 MET A C 1
ATOM 4760 O O . MET A 1 613 ? 8.503 -50.315 -17.038 1.00 93.00 613 MET A O 1
ATOM 4764 N N . ASP A 1 614 ? 10.203 -51.050 -18.289 1.00 93.00 614 ASP A N 1
ATOM 4765 C CA . ASP A 1 614 ? 9.363 -51.883 -19.155 1.00 93.00 614 ASP A CA 1
ATOM 4766 C C . ASP A 1 614 ? 8.745 -53.047 -18.367 1.00 93.00 614 ASP A C 1
ATOM 4768 O O . ASP A 1 614 ? 7.538 -53.298 -18.476 1.00 93.00 614 ASP A O 1
ATOM 4772 N N . VAL A 1 615 ? 9.517 -53.669 -17.466 1.00 92.31 615 VAL A N 1
ATOM 4773 C CA . VAL A 1 615 ? 8.982 -54.632 -16.491 1.00 92.31 615 VAL A CA 1
ATOM 4774 C C . VAL A 1 615 ? 7.929 -53.957 -15.610 1.00 92.31 615 VAL A C 1
ATOM 4776 O O . VAL A 1 615 ? 6.803 -54.447 -15.511 1.00 92.31 615 VAL A O 1
ATOM 4779 N N . ALA A 1 616 ? 8.215 -52.781 -15.047 1.00 89.44 616 ALA A N 1
ATOM 4780 C CA . ALA A 1 616 ? 7.257 -52.068 -14.203 1.00 89.44 616 ALA A CA 1
ATOM 4781 C C . ALA A 1 616 ? 5.922 -51.764 -14.913 1.00 89.44 616 ALA A C 1
ATOM 4783 O O . ALA A 1 616 ? 4.842 -51.917 -14.328 1.00 89.44 616 ALA A O 1
ATOM 4784 N N . ARG A 1 617 ? 5.984 -51.361 -16.189 1.00 91.25 617 ARG A N 1
ATOM 4785 C CA . ARG A 1 617 ? 4.813 -51.085 -17.033 1.00 91.25 617 ARG A CA 1
ATOM 4786 C C . ARG A 1 617 ? 4.033 -52.355 -17.357 1.00 91.25 617 ARG A C 1
ATOM 4788 O O . ARG A 1 617 ? 2.806 -52.325 -17.265 1.00 91.25 617 ARG A O 1
ATOM 4795 N N . SER A 1 618 ? 4.710 -53.466 -17.656 1.00 91.69 618 SER A N 1
ATOM 4796 C CA . SER A 1 618 ? 4.057 -54.765 -17.897 1.00 91.69 618 SER A CA 1
ATOM 4797 C C . SER A 1 618 ? 3.294 -55.279 -16.666 1.00 91.69 618 SER A C 1
ATOM 4799 O O . SER A 1 618 ? 2.216 -55.854 -16.791 1.00 91.69 618 SER A O 1
ATOM 4801 N N . HIS A 1 619 ? 3.783 -54.963 -15.462 1.00 89.44 619 HIS A N 1
ATOM 4802 C CA . HIS A 1 619 ? 3.107 -55.239 -14.192 1.00 89.44 619 HIS A CA 1
ATOM 4803 C C . HIS A 1 619 ? 2.098 -54.148 -13.783 1.00 89.44 619 HIS A C 1
ATOM 4805 O O . HIS A 1 619 ? 1.566 -54.177 -12.669 1.00 89.44 619 HIS A O 1
ATOM 4811 N N . HIS A 1 620 ? 1.799 -53.187 -14.664 1.00 88.50 620 HIS A N 1
ATOM 4812 C CA . HIS A 1 620 ? 0.878 -52.069 -14.434 1.00 88.50 620 HIS A CA 1
ATOM 4813 C C . HIS A 1 620 ? 1.177 -51.265 -13.153 1.00 88.50 620 HIS A C 1
ATOM 4815 O O . HIS A 1 620 ? 0.266 -50.703 -12.538 1.00 88.50 620 HIS A O 1
ATOM 4821 N N . LEU A 1 621 ? 2.442 -51.200 -12.721 1.00 86.00 621 LEU A N 1
ATOM 4822 C CA . LEU A 1 621 ? 2.819 -50.538 -11.467 1.00 86.00 621 LEU A CA 1
ATOM 4823 C C . LEU A 1 621 ? 2.540 -49.034 -11.497 1.00 86.00 621 LEU A C 1
ATOM 4825 O O . LEU A 1 621 ? 2.040 -48.493 -10.516 1.00 86.00 621 LEU A O 1
ATOM 4829 N N . VAL A 1 622 ? 2.749 -48.383 -12.644 1.00 84.44 622 VAL A N 1
ATOM 4830 C CA . VAL A 1 622 ? 2.435 -46.956 -12.847 1.00 84.44 622 VAL A CA 1
ATOM 4831 C C . VAL A 1 622 ? 0.948 -46.664 -12.595 1.00 84.44 622 VAL A C 1
ATOM 4833 O O . VAL A 1 622 ? 0.593 -45.659 -11.989 1.00 84.44 622 VAL A O 1
ATOM 4836 N N . GLN A 1 623 ? 0.061 -47.578 -13.003 1.00 86.12 623 GLN A N 1
ATOM 4837 C CA . GLN A 1 623 ? -1.390 -47.436 -12.821 1.00 86.12 623 GLN A CA 1
ATOM 4838 C C . GLN A 1 623 ? -1.813 -47.724 -11.373 1.00 86.12 623 GLN A C 1
ATOM 4840 O O . GLN A 1 623 ? -2.750 -47.110 -10.866 1.00 86.12 623 GLN A O 1
ATOM 4845 N N . ARG A 1 624 ? -1.115 -48.648 -10.698 1.00 83.06 624 ARG A N 1
ATOM 4846 C CA . ARG A 1 624 ? -1.358 -49.017 -9.293 1.00 83.06 624 ARG A CA 1
ATOM 4847 C C . ARG A 1 624 ? -0.815 -47.990 -8.298 1.00 83.06 624 ARG A C 1
ATOM 4849 O O . ARG A 1 624 ? -1.345 -47.876 -7.195 1.00 83.06 624 ARG A O 1
ATOM 4856 N N . LEU A 1 625 ? 0.214 -47.233 -8.678 1.00 82.56 625 LEU A N 1
ATOM 4857 C CA . LEU A 1 625 ? 0.885 -46.235 -7.843 1.00 82.56 625 LEU A CA 1
ATOM 4858 C C . LEU A 1 625 ? 0.774 -44.824 -8.451 1.00 82.56 625 LEU A C 1
ATOM 4860 O O . LEU A 1 625 ? 1.787 -44.196 -8.741 1.00 82.56 625 LEU A O 1
ATOM 4864 N N . PRO A 1 626 ? -0.439 -44.254 -8.582 1.00 77.44 626 PRO A N 1
ATOM 4865 C CA . PRO A 1 626 ? -0.662 -43.000 -9.314 1.00 77.44 626 PRO A CA 1
ATOM 4866 C C . PRO A 1 626 ? -0.055 -41.751 -8.651 1.00 77.44 626 PRO A C 1
ATOM 4868 O O . PRO A 1 626 ? -0.133 -40.661 -9.204 1.00 77.44 626 PRO A O 1
ATOM 4871 N N . ARG A 1 627 ? 0.496 -41.875 -7.436 1.00 77.56 627 ARG A N 1
ATOM 4872 C CA . ARG A 1 627 ? 1.176 -40.781 -6.719 1.00 77.56 627 ARG A CA 1
ATOM 4873 C C . ARG A 1 627 ? 2.699 -40.831 -6.845 1.00 77.56 627 ARG A C 1
ATOM 4875 O O . ARG A 1 627 ? 3.361 -39.995 -6.243 1.00 77.56 627 ARG A O 1
ATOM 4882 N N . TRP A 1 628 ? 3.238 -41.848 -7.511 1.00 83.56 628 TRP A N 1
ATOM 4883 C CA . TRP A 1 628 ? 4.672 -42.067 -7.653 1.00 83.56 628 TRP A CA 1
ATOM 4884 C C . TRP A 1 628 ? 5.079 -41.761 -9.088 1.00 83.56 628 TRP A C 1
ATOM 4886 O O . TRP A 1 628 ? 4.350 -42.085 -10.026 1.00 83.56 628 TRP A O 1
ATOM 4896 N N . THR A 1 629 ? 6.241 -41.140 -9.253 1.00 88.00 629 THR A N 1
ATOM 4897 C CA . THR A 1 629 ? 6.842 -40.962 -10.579 1.00 88.00 629 THR A CA 1
ATOM 4898 C C . THR A 1 629 ? 7.396 -42.296 -11.090 1.00 88.00 629 THR A C 1
ATOM 4900 O O . THR A 1 629 ? 7.647 -43.216 -10.307 1.00 88.00 629 THR A O 1
ATOM 4903 N N . GLU A 1 630 ? 7.627 -42.414 -12.402 1.00 89.19 630 GLU A N 1
ATOM 4904 C CA . GLU A 1 630 ? 8.315 -43.587 -12.966 1.00 89.19 630 GLU A CA 1
ATOM 4905 C C . GLU A 1 630 ? 9.682 -43.806 -12.297 1.00 89.19 630 GLU A C 1
ATOM 4907 O O . GLU A 1 630 ? 10.052 -44.933 -11.975 1.00 89.19 630 GLU A O 1
ATOM 4912 N N . THR A 1 631 ? 10.390 -42.723 -11.980 1.00 90.38 631 THR A N 1
ATOM 4913 C CA . THR A 1 631 ? 11.688 -42.770 -11.303 1.00 90.38 631 THR A CA 1
ATOM 4914 C C . THR A 1 631 ? 11.590 -43.234 -9.848 1.00 90.38 631 THR A C 1
ATOM 4916 O O . THR A 1 631 ? 12.450 -43.986 -9.391 1.00 90.38 631 THR A O 1
ATOM 4919 N N . ASP A 1 632 ? 10.531 -42.866 -9.119 1.00 89.25 632 ASP A N 1
ATOM 4920 C CA . ASP A 1 632 ? 10.297 -43.389 -7.764 1.00 89.25 632 ASP A CA 1
ATOM 4921 C C . ASP A 1 632 ? 10.046 -44.904 -7.790 1.00 89.25 632 ASP A C 1
ATOM 4923 O O . ASP A 1 632 ? 10.542 -45.636 -6.929 1.00 89.25 632 ASP A O 1
ATOM 4927 N N . ILE A 1 633 ? 9.299 -45.378 -8.795 1.00 90.12 633 ILE A N 1
ATOM 4928 C CA . ILE A 1 633 ? 9.053 -46.808 -9.014 1.00 90.12 633 ILE A CA 1
ATOM 4929 C C . ILE A 1 633 ? 10.369 -47.518 -9.330 1.00 90.12 633 ILE A C 1
ATOM 4931 O O . ILE A 1 633 ? 10.654 -48.542 -8.712 1.00 90.12 633 ILE A O 1
ATOM 4935 N N . TYR A 1 634 ? 11.193 -46.959 -10.221 1.00 92.94 634 TYR A N 1
ATOM 4936 C CA . TYR A 1 634 ? 12.525 -47.487 -10.513 1.00 92.94 634 TYR A CA 1
ATOM 4937 C C . TYR A 1 634 ? 13.360 -47.646 -9.238 1.00 92.94 634 TYR A C 1
ATOM 4939 O O . TYR A 1 634 ? 13.853 -48.737 -8.968 1.00 92.94 634 TYR A O 1
ATOM 4947 N N . LEU A 1 635 ? 13.466 -46.598 -8.413 1.00 89.12 635 LEU A N 1
ATOM 4948 C CA . LEU A 1 635 ? 14.271 -46.636 -7.190 1.00 89.12 635 LEU A CA 1
ATOM 4949 C C . LEU A 1 635 ? 13.769 -47.673 -6.179 1.00 89.12 635 LEU A C 1
ATOM 4951 O O . LEU A 1 635 ? 14.573 -48.331 -5.514 1.00 89.12 635 LEU A O 1
ATOM 4955 N N . ALA A 1 636 ? 12.451 -47.842 -6.060 1.00 87.75 636 ALA A N 1
ATOM 4956 C CA . ALA A 1 636 ? 11.876 -48.879 -5.210 1.00 87.75 636 ALA A CA 1
ATOM 4957 C C . ALA A 1 636 ? 12.127 -50.288 -5.758 1.00 87.75 636 ALA A C 1
ATOM 4959 O O . ALA A 1 636 ? 12.498 -51.173 -4.991 1.00 87.75 636 ALA A O 1
ATOM 4960 N N . LEU A 1 637 ? 11.990 -50.486 -7.072 1.00 88.06 637 LEU A N 1
ATOM 4961 C CA . LEU A 1 637 ? 12.297 -51.758 -7.725 1.00 88.06 637 LEU A CA 1
ATOM 4962 C C . LEU A 1 637 ? 13.762 -52.140 -7.541 1.00 88.06 637 LEU A C 1
ATOM 4964 O O . LEU A 1 637 ? 14.045 -53.264 -7.142 1.00 88.06 637 LEU A O 1
ATOM 4968 N N . THR A 1 638 ? 14.689 -51.209 -7.772 1.00 87.31 638 THR A N 1
ATOM 4969 C CA . THR A 1 638 ? 16.119 -51.475 -7.586 1.00 87.31 638 THR A CA 1
ATOM 4970 C C . THR A 1 638 ? 16.465 -51.755 -6.135 1.00 87.31 638 THR A C 1
ATOM 4972 O O . THR A 1 638 ? 17.297 -52.614 -5.874 1.00 87.31 638 THR A O 1
ATOM 4975 N N . LYS A 1 639 ? 15.802 -51.088 -5.183 1.00 82.38 639 LYS A N 1
ATOM 4976 C CA . LYS A 1 639 ? 16.000 -51.381 -3.764 1.00 82.38 639 LYS A CA 1
ATOM 4977 C C . LYS A 1 639 ? 15.561 -52.807 -3.424 1.00 82.38 639 LYS A C 1
ATOM 4979 O O . LYS A 1 639 ? 16.351 -53.553 -2.870 1.00 82.38 639 LYS A O 1
ATOM 4984 N N . ILE A 1 640 ? 14.341 -53.193 -3.803 1.00 84.31 640 ILE A N 1
ATOM 4985 C CA . ILE A 1 640 ? 13.828 -54.549 -3.550 1.00 84.31 640 ILE A CA 1
ATOM 4986 C C . ILE A 1 640 ? 14.700 -55.593 -4.252 1.00 84.31 640 ILE A C 1
ATOM 4988 O O . ILE A 1 640 ? 14.974 -56.646 -3.690 1.00 84.31 640 ILE A O 1
ATOM 4992 N N . TRP A 1 641 ? 15.155 -55.310 -5.475 1.00 84.38 641 TRP A N 1
ATOM 4993 C CA . TRP A 1 641 ? 16.088 -56.182 -6.182 1.00 84.38 641 TRP A CA 1
ATOM 4994 C C . TRP A 1 641 ? 17.375 -56.389 -5.365 1.00 84.38 641 TRP A C 1
ATOM 4996 O O . TRP A 1 641 ? 17.746 -57.537 -5.118 1.00 84.38 641 TRP A O 1
ATOM 5006 N N . LEU A 1 642 ? 18.019 -55.314 -4.905 1.00 78.38 642 LEU A N 1
ATOM 5007 C CA . LEU A 1 642 ? 19.235 -55.402 -4.090 1.00 78.38 642 LEU A CA 1
ATOM 5008 C C . LEU A 1 642 ? 18.993 -56.152 -2.771 1.00 78.38 642 LEU A C 1
ATOM 5010 O O . LEU A 1 642 ? 19.765 -57.052 -2.453 1.00 78.38 642 LEU A O 1
ATOM 5014 N N . ASP A 1 643 ? 17.893 -55.866 -2.069 1.00 80.00 643 ASP A N 1
ATOM 5015 C CA . ASP A 1 643 ? 17.527 -56.544 -0.817 1.00 80.00 643 ASP A CA 1
ATOM 5016 C C . ASP A 1 643 ? 17.356 -58.068 -1.044 1.00 80.00 643 ASP A C 1
ATOM 5018 O O . ASP A 1 643 ? 17.920 -58.885 -0.318 1.00 80.00 643 ASP A O 1
ATOM 5022 N N . LEU A 1 644 ? 16.664 -58.478 -2.120 1.00 83.50 644 LEU A N 1
ATOM 5023 C CA . LEU A 1 644 ? 16.521 -59.895 -2.494 1.00 83.50 644 LEU A CA 1
ATOM 5024 C C . LEU A 1 644 ? 17.867 -60.552 -2.826 1.00 83.50 644 LEU A C 1
ATOM 5026 O O . LEU A 1 644 ? 18.067 -61.734 -2.545 1.00 83.50 644 LEU A O 1
ATOM 5030 N N . GLN A 1 645 ? 18.779 -59.804 -3.449 1.00 79.88 645 GLN A N 1
ATOM 5031 C CA . GLN A 1 645 ? 20.111 -60.295 -3.784 1.00 79.88 645 GLN A CA 1
ATOM 5032 C C . GLN A 1 645 ? 20.969 -60.503 -2.529 1.00 79.88 645 GLN A C 1
ATOM 5034 O O . GLN A 1 645 ? 21.664 -61.516 -2.447 1.00 79.88 645 GLN A O 1
ATOM 5039 N N . GLU A 1 646 ? 20.902 -59.596 -1.550 1.00 79.12 646 GLU A N 1
ATOM 5040 C CA . GLU A 1 646 ? 21.587 -59.739 -0.257 1.00 79.12 646 GLU A CA 1
ATOM 5041 C C . GLU A 1 646 ? 21.061 -60.940 0.544 1.00 79.12 646 GLU A C 1
ATOM 5043 O O . GLU A 1 646 ? 21.838 -61.654 1.179 1.00 79.12 646 GLU A O 1
ATOM 5048 N N . GLU A 1 647 ? 19.760 -61.218 0.455 1.00 81.81 647 GLU A N 1
ATOM 5049 C CA . GLU A 1 647 ? 19.121 -62.378 1.088 1.00 81.81 647 GLU A CA 1
ATOM 5050 C C . GLU A 1 647 ? 19.340 -63.701 0.324 1.00 81.81 647 GLU A C 1
ATOM 5052 O O . GLU A 1 647 ? 18.919 -64.766 0.784 1.00 81.81 647 GLU A O 1
ATOM 5057 N N . GLY A 1 648 ? 20.003 -63.667 -0.840 1.00 80.31 648 GLY A N 1
ATOM 5058 C CA . GLY A 1 648 ? 20.248 -64.845 -1.679 1.00 80.31 648 GLY A CA 1
ATOM 5059 C C . GLY A 1 648 ? 18.984 -65.430 -2.324 1.00 80.31 648 GLY A C 1
ATOM 5060 O O . GLY A 1 648 ? 18.969 -66.599 -2.715 1.00 80.31 648 GLY A O 1
ATOM 5061 N N . LEU A 1 649 ? 17.914 -64.639 -2.420 1.00 81.44 649 LEU A N 1
ATOM 5062 C CA . LEU A 1 649 ? 16.652 -65.009 -3.057 1.00 81.44 649 LEU A CA 1
ATOM 5063 C C . LEU A 1 649 ? 16.707 -64.763 -4.578 1.00 81.44 649 LEU A C 1
ATOM 5065 O O . LEU A 1 649 ? 17.582 -64.037 -5.053 1.00 81.44 649 LEU A O 1
ATOM 5069 N N . PRO A 1 650 ? 15.780 -65.341 -5.377 1.00 78.38 650 PRO A N 1
ATOM 5070 C CA . PRO A 1 650 ? 15.677 -65.045 -6.805 1.00 78.38 650 PRO A CA 1
ATOM 5071 C C . PRO A 1 650 ? 15.500 -63.541 -7.050 1.00 78.38 650 PRO A C 1
ATOM 5073 O O . PRO A 1 650 ? 14.418 -62.986 -6.847 1.00 78.38 650 PRO A O 1
ATOM 5076 N N . SER A 1 651 ? 16.572 -62.890 -7.486 1.00 78.56 651 SER A N 1
ATOM 5077 C CA . SER A 1 651 ? 16.674 -61.441 -7.611 1.00 78.56 651 SER A CA 1
ATOM 5078 C C . SER A 1 651 ? 16.580 -61.014 -9.082 1.00 78.56 651 SER A C 1
ATOM 5080 O O . SER A 1 651 ? 16.877 -61.788 -9.992 1.00 78.56 651 SER A O 1
ATOM 5082 N N . GLY A 1 652 ? 16.088 -59.801 -9.329 1.00 78.88 652 GLY A N 1
ATOM 5083 C CA . GLY A 1 652 ? 15.863 -59.271 -10.674 1.00 78.88 652 GLY A CA 1
ATOM 5084 C C . GLY A 1 652 ? 14.641 -58.353 -10.743 1.00 78.88 652 GLY A C 1
ATOM 5085 O O . GLY A 1 652 ? 13.848 -58.308 -9.793 1.00 78.88 652 GLY A O 1
ATOM 5086 N N . PRO A 1 653 ? 14.464 -57.626 -11.859 1.00 79.06 653 PRO A N 1
ATOM 5087 C CA . PRO A 1 653 ? 13.380 -56.661 -12.003 1.00 79.06 653 PRO A CA 1
ATOM 5088 C C . PRO A 1 653 ? 11.992 -57.321 -11.945 1.00 79.06 653 PRO A C 1
ATOM 5090 O O . PRO A 1 653 ? 11.089 -56.759 -11.325 1.00 79.06 653 PRO A O 1
ATOM 5093 N N . GLU A 1 654 ? 11.811 -58.530 -12.490 1.00 85.44 654 GLU A N 1
ATOM 5094 C CA . GLU A 1 654 ? 10.542 -59.272 -12.423 1.00 85.44 654 GLU A CA 1
ATOM 5095 C C . GLU A 1 654 ? 10.187 -59.697 -10.992 1.00 85.44 654 GLU A C 1
ATOM 5097 O O . GLU A 1 654 ? 9.050 -59.512 -10.546 1.00 85.44 654 GLU A O 1
ATOM 5102 N N . SER A 1 655 ? 11.145 -60.253 -10.244 1.00 83.06 655 SER A N 1
ATOM 5103 C CA . SER A 1 655 ? 10.933 -60.644 -8.843 1.00 83.06 655 SER A CA 1
ATOM 5104 C C . SER A 1 655 ? 10.584 -59.434 -7.976 1.00 83.06 655 SER A C 1
ATOM 5106 O O . SER A 1 655 ? 9.625 -59.483 -7.201 1.00 83.06 655 SER A O 1
ATOM 5108 N N . ALA A 1 656 ? 11.311 -58.327 -8.154 1.00 85.00 656 ALA A N 1
ATOM 5109 C CA . ALA A 1 656 ? 11.069 -57.085 -7.430 1.00 85.00 656 ALA A CA 1
ATOM 5110 C C . ALA A 1 656 ? 9.692 -56.481 -7.753 1.00 85.00 656 ALA A C 1
ATOM 5112 O O . ALA A 1 656 ? 8.964 -56.072 -6.844 1.00 85.00 656 ALA A O 1
ATOM 5113 N N . ALA A 1 657 ? 9.289 -56.481 -9.028 1.00 86.94 657 ALA A N 1
ATOM 5114 C CA . ALA A 1 657 ? 7.978 -55.987 -9.443 1.00 86.94 657 ALA A CA 1
ATOM 5115 C C . ALA A 1 657 ? 6.833 -56.819 -8.853 1.00 86.94 657 ALA A C 1
ATOM 5117 O O . ALA A 1 657 ? 5.858 -56.255 -8.352 1.00 86.94 657 ALA A O 1
ATOM 5118 N N . ASN A 1 658 ? 6.957 -58.148 -8.850 1.00 84.94 658 ASN A N 1
ATOM 5119 C CA . ASN A 1 658 ? 5.962 -59.038 -8.250 1.00 84.94 658 ASN A CA 1
ATOM 5120 C C . ASN A 1 658 ? 5.780 -58.787 -6.747 1.00 84.94 658 ASN A C 1
ATOM 5122 O O . ASN A 1 658 ? 4.645 -58.737 -6.264 1.00 84.94 658 ASN A O 1
ATOM 5126 N N . LEU A 1 659 ? 6.880 -58.589 -6.018 1.00 83.44 659 LEU A N 1
ATOM 5127 C CA . LEU A 1 659 ? 6.846 -58.306 -4.585 1.00 83.44 659 LEU A CA 1
ATOM 5128 C C . LEU A 1 659 ? 6.194 -56.945 -4.304 1.00 83.44 659 LEU A C 1
ATOM 5130 O O . LEU A 1 659 ? 5.293 -56.851 -3.468 1.00 83.44 659 LEU A O 1
ATOM 5134 N N . LEU A 1 660 ? 6.538 -55.917 -5.084 1.00 82.75 660 LEU A N 1
ATOM 5135 C CA . LEU A 1 660 ? 5.934 -54.589 -4.964 1.00 82.75 660 LEU A CA 1
ATOM 5136 C C . LEU A 1 660 ? 4.416 -54.605 -5.263 1.00 82.75 660 LEU A C 1
ATOM 5138 O O . LEU A 1 660 ? 3.623 -53.939 -4.588 1.00 82.75 660 LEU A O 1
ATOM 5142 N N . VAL A 1 661 ? 3.960 -55.420 -6.224 1.00 83.62 661 VAL A N 1
ATOM 5143 C CA . VAL A 1 661 ? 2.519 -55.658 -6.459 1.00 83.62 661 VAL A CA 1
ATOM 5144 C C . VAL A 1 661 ? 1.860 -56.364 -5.261 1.00 83.62 661 VAL A C 1
ATOM 5146 O O . VAL A 1 661 ? 0.728 -56.043 -4.890 1.00 83.62 661 VAL A O 1
ATOM 5149 N N . ALA A 1 662 ? 2.533 -57.324 -4.626 1.00 78.81 662 ALA A N 1
ATOM 5150 C CA . ALA A 1 662 ? 1.985 -58.040 -3.472 1.00 78.81 662 ALA A CA 1
ATOM 5151 C C . ALA A 1 662 ? 1.808 -57.126 -2.239 1.00 78.81 662 ALA A C 1
ATOM 5153 O O . ALA A 1 662 ? 0.773 -57.185 -1.559 1.00 78.81 662 ALA A O 1
ATOM 5154 N N . GLU A 1 663 ? 2.767 -56.236 -1.976 1.00 74.12 663 GLU A N 1
ATOM 5155 C CA . GLU A 1 663 ? 2.703 -55.267 -0.871 1.00 74.12 663 GLU A CA 1
ATOM 5156 C C . GLU A 1 663 ? 1.585 -54.227 -1.053 1.00 74.12 663 GLU A C 1
ATOM 5158 O O . GLU A 1 663 ? 0.847 -53.908 -0.108 1.00 74.12 663 GLU A O 1
ATOM 5163 N N . THR A 1 664 ? 1.399 -53.736 -2.282 1.00 67.38 664 THR A N 1
ATOM 5164 C CA . THR A 1 664 ? 0.339 -52.765 -2.609 1.00 67.38 664 THR A CA 1
ATOM 5165 C C . THR A 1 664 ? -1.059 -53.364 -2.437 1.00 67.38 664 THR A C 1
ATOM 5167 O O . THR A 1 664 ? -1.910 -52.765 -1.774 1.00 67.38 664 THR A O 1
ATOM 5170 N N . ASN A 1 665 ? -1.278 -54.595 -2.912 1.00 66.00 665 ASN A N 1
ATOM 5171 C CA . ASN A 1 665 ? -2.544 -55.317 -2.733 1.00 66.00 665 ASN A CA 1
ATOM 5172 C C . ASN A 1 665 ? -2.881 -55.575 -1.251 1.00 66.00 665 ASN A C 1
ATOM 5174 O O . ASN A 1 665 ? -4.047 -55.525 -0.843 1.00 66.00 665 ASN A O 1
ATOM 5178 N N . THR A 1 666 ? -1.870 -55.844 -0.422 1.00 57.75 666 THR A N 1
ATOM 5179 C CA . THR A 1 666 ? -2.045 -56.074 1.022 1.00 57.75 666 THR A CA 1
ATOM 5180 C C . THR A 1 666 ? -2.468 -54.789 1.739 1.00 57.75 666 THR A C 1
ATOM 5182 O O . THR A 1 666 ? -3.413 -54.794 2.534 1.00 57.75 666 THR A O 1
ATOM 5185 N N . SER A 1 667 ? -1.843 -53.665 1.387 1.00 55.00 667 SER A N 1
ATOM 5186 C CA . SER A 1 667 ? -2.157 -52.340 1.930 1.00 55.00 667 SER A CA 1
ATOM 5187 C C . SER A 1 667 ? -3.569 -51.866 1.550 1.00 55.00 667 SER A C 1
ATOM 5189 O O . SER A 1 667 ? -4.296 -51.330 2.393 1.00 55.00 667 SER A O 1
ATOM 5191 N N . GLU A 1 668 ? -4.015 -52.118 0.314 1.00 55.81 668 GLU A N 1
ATOM 5192 C CA . GLU A 1 668 ? -5.389 -51.821 -0.117 1.00 55.81 668 GLU A CA 1
ATOM 5193 C C . GLU A 1 668 ? -6.444 -52.673 0.602 1.00 55.81 668 GLU A C 1
ATOM 5195 O O . GLU A 1 668 ? -7.494 -52.152 1.000 1.00 55.81 668 GLU A O 1
ATOM 5200 N N . ARG A 1 669 ? -6.168 -53.968 0.828 1.00 47.09 669 ARG A N 1
ATOM 5201 C CA . ARG A 1 669 ? -7.061 -54.860 1.592 1.00 47.09 669 ARG A CA 1
ATOM 5202 C C . ARG A 1 669 ? -7.268 -54.360 3.020 1.00 47.09 669 ARG A C 1
ATOM 5204 O O . ARG A 1 669 ? -8.409 -54.309 3.476 1.00 47.09 669 ARG A O 1
ATOM 5211 N N . ILE A 1 670 ? -6.205 -53.937 3.704 1.00 46.53 670 ILE A N 1
ATOM 5212 C CA . ILE A 1 670 ? -6.289 -53.388 5.069 1.00 46.53 670 ILE A CA 1
ATOM 5213 C C . ILE A 1 670 ? -7.123 -52.095 5.088 1.00 46.53 670 ILE A C 1
ATOM 5215 O O . ILE A 1 670 ? -7.969 -51.907 5.965 1.00 46.53 670 ILE A O 1
ATOM 5219 N N . ARG A 1 671 ? -6.963 -51.226 4.081 1.00 43.00 671 ARG A N 1
ATOM 5220 C CA . ARG A 1 671 ? -7.686 -49.947 3.984 1.00 43.00 671 ARG A CA 1
ATOM 5221 C C . ARG A 1 671 ? -9.188 -50.120 3.716 1.00 43.00 671 ARG A C 1
ATOM 5223 O O . ARG A 1 671 ? -9.989 -49.416 4.328 1.00 43.00 671 ARG A O 1
ATOM 5230 N N . LYS A 1 672 ? -9.580 -51.083 2.870 1.00 44.12 672 LYS A N 1
ATOM 5231 C CA . LYS A 1 672 ? -10.994 -51.448 2.615 1.00 44.12 672 LYS A CA 1
ATOM 5232 C C . LYS A 1 672 ? -11.687 -52.059 3.840 1.00 44.12 672 LYS A C 1
ATOM 5234 O O . LYS A 1 672 ? -12.876 -51.830 4.057 1.00 44.12 672 LYS A O 1
ATOM 5239 N N . VAL A 1 673 ? -10.954 -52.816 4.657 1.00 46.56 673 VAL A N 1
ATOM 5240 C CA . VAL A 1 673 ? -11.469 -53.363 5.926 1.00 46.56 673 VAL A CA 1
ATOM 5241 C C . VAL A 1 673 ? -11.628 -52.260 6.982 1.00 46.56 673 VAL A C 1
ATOM 5243 O O . VAL A 1 673 ? -12.565 -52.296 7.777 1.00 46.56 673 VAL A O 1
ATOM 5246 N N . ALA A 1 674 ? -10.768 -51.237 6.966 1.00 38.25 674 ALA A N 1
ATOM 5247 C CA . ALA A 1 674 ? -10.874 -50.086 7.863 1.00 38.25 674 ALA A CA 1
ATOM 5248 C C . ALA A 1 674 ? -12.018 -49.117 7.494 1.00 38.25 674 ALA A C 1
ATOM 5250 O O . ALA A 1 674 ? -12.600 -48.504 8.385 1.00 38.25 674 ALA A O 1
ATOM 5251 N N . SER A 1 675 ? -12.374 -48.986 6.209 1.00 37.81 675 SER A N 1
ATOM 5252 C CA . SER A 1 675 ? -13.429 -48.068 5.744 1.00 37.81 675 SER A CA 1
ATOM 5253 C C . SER A 1 675 ? -14.858 -48.627 5.810 1.00 37.81 675 SER A C 1
ATOM 5255 O O . SER A 1 675 ? -15.810 -47.882 5.592 1.00 37.81 675 SER A O 1
ATOM 5257 N N . THR A 1 676 ? -15.036 -49.914 6.127 1.00 42.06 676 THR A N 1
ATOM 5258 C CA . THR A 1 676 ? -16.347 -50.600 6.161 1.00 42.06 676 THR A CA 1
ATOM 5259 C C . THR A 1 676 ? -16.970 -50.716 7.559 1.00 42.06 676 THR A C 1
ATOM 5261 O O . THR A 1 676 ? -18.051 -51.285 7.703 1.00 42.06 676 THR A O 1
ATOM 5264 N N . ARG A 1 677 ? -16.355 -50.138 8.602 1.00 33.00 677 ARG A N 1
ATOM 5265 C CA . ARG A 1 677 ? -16.950 -50.040 9.948 1.00 33.00 677 ARG A CA 1
ATOM 5266 C C . ARG A 1 677 ? -17.386 -48.599 10.252 1.00 33.00 677 ARG A C 1
ATOM 5268 O O . ARG A 1 677 ? -16.552 -47.700 10.160 1.00 33.00 677 ARG A O 1
ATOM 5275 N N . PRO A 1 678 ? -18.646 -48.346 10.658 1.00 35.09 678 PRO A N 1
ATOM 5276 C CA . PRO A 1 678 ? -19.056 -47.015 11.089 1.00 35.09 678 PRO A CA 1
ATOM 5277 C C . PRO A 1 678 ? -18.355 -46.663 12.409 1.00 35.09 678 PRO A C 1
ATOM 5279 O O . PRO A 1 678 ? -18.334 -47.457 13.350 1.00 35.09 678 PRO A O 1
ATOM 5282 N N . LEU A 1 679 ? -17.760 -45.469 12.457 1.00 34.94 679 LEU A N 1
ATOM 5283 C CA . LEU A 1 679 ? -17.048 -44.908 13.607 1.00 34.94 679 LEU A CA 1
ATOM 5284 C C . LEU A 1 679 ? -17.998 -44.715 14.803 1.00 34.94 679 LEU A C 1
ATOM 5286 O O . LEU A 1 679 ? -18.578 -43.647 14.995 1.00 34.94 679 LEU A O 1
ATOM 5290 N N . ALA A 1 680 ? -18.136 -45.742 15.640 1.00 30.89 680 ALA A N 1
ATOM 5291 C CA . ALA A 1 680 ? -18.605 -45.581 17.008 1.00 30.89 680 ALA A CA 1
ATOM 5292 C C . ALA A 1 680 ? -17.467 -44.988 17.854 1.00 30.89 680 ALA A C 1
ATOM 5294 O O . ALA A 1 680 ? -16.346 -45.498 17.859 1.00 30.89 680 ALA A O 1
ATOM 5295 N N . ARG A 1 681 ? -17.772 -43.885 18.548 1.00 37.66 681 ARG A N 1
ATOM 5296 C CA . ARG A 1 681 ? -16.910 -43.190 19.515 1.00 37.66 681 ARG A CA 1
ATOM 5297 C C . ARG A 1 681 ? -16.164 -44.179 20.412 1.00 37.66 681 ARG A C 1
ATOM 5299 O O . ARG A 1 681 ? -16.811 -44.887 21.175 1.00 37.66 681 ARG A O 1
ATOM 5306 N N . PHE A 1 682 ? -14.834 -44.121 20.422 1.00 35.19 682 PHE A N 1
ATOM 5307 C CA . PHE A 1 682 ? -14.055 -44.600 21.559 1.00 35.19 682 PHE A CA 1
ATOM 5308 C C . PHE A 1 682 ? -12.948 -43.620 21.943 1.00 35.19 682 PHE A C 1
ATOM 5310 O O . PHE A 1 682 ? -12.148 -43.153 21.137 1.00 35.19 682 PHE A O 1
ATOM 5317 N N . THR A 1 683 ? -12.998 -43.299 23.226 1.00 32.72 683 THR A N 1
ATOM 5318 C CA . THR A 1 683 ? -12.092 -42.521 24.057 1.00 32.72 683 THR A CA 1
ATOM 5319 C C . THR A 1 683 ? -10.759 -43.242 24.275 1.00 32.72 683 THR A C 1
ATOM 5321 O O . THR A 1 683 ? -10.782 -44.426 24.583 1.00 32.72 683 THR A O 1
ATOM 5324 N N . ALA A 1 684 ? -9.659 -42.476 24.218 1.00 31.36 684 ALA A N 1
ATOM 5325 C CA . ALA A 1 684 ? -8.303 -42.716 24.748 1.00 31.36 684 ALA A CA 1
ATOM 5326 C C . ALA A 1 684 ? -7.564 -44.039 24.389 1.00 31.36 684 ALA A C 1
ATOM 5328 O O . ALA A 1 684 ? -8.101 -45.130 24.556 1.00 31.36 684 ALA A O 1
ATOM 5329 N N . PRO A 1 685 ? -6.278 -43.981 23.980 1.00 33.47 685 PRO A N 1
ATOM 5330 C CA . PRO A 1 685 ? -5.491 -45.184 23.712 1.00 33.47 685 PRO A CA 1
ATOM 5331 C C . PRO A 1 685 ? -5.036 -45.871 25.017 1.00 33.47 685 PRO A C 1
ATOM 5333 O O . PRO A 1 685 ? -4.652 -45.183 25.970 1.00 33.47 685 PRO A O 1
ATOM 5336 N N . PRO A 1 686 ? -5.005 -47.216 25.085 1.00 33.22 686 PRO A N 1
ATOM 5337 C CA . PRO A 1 686 ? -4.398 -47.923 26.203 1.00 33.22 686 PRO A CA 1
ATOM 5338 C C . PRO A 1 686 ? -2.867 -47.938 26.071 1.00 33.22 686 PRO A C 1
ATOM 5340 O O . PRO A 1 686 ? -2.305 -48.125 24.993 1.00 33.22 686 PRO A O 1
ATOM 5343 N N . ARG A 1 687 ? -2.188 -47.764 27.210 1.00 32.94 687 ARG A N 1
ATOM 5344 C CA . ARG A 1 687 ? -0.742 -47.957 27.377 1.00 32.94 687 ARG A CA 1
ATOM 5345 C C . ARG A 1 687 ? -0.376 -49.416 27.093 1.00 32.94 687 ARG A C 1
ATOM 5347 O O . ARG A 1 687 ? -0.820 -50.300 27.824 1.00 32.94 687 ARG A O 1
ATOM 5354 N N . VAL A 1 688 ? 0.484 -49.662 26.108 1.00 31.69 688 VAL A N 1
ATOM 5355 C CA . VAL A 1 688 ? 1.114 -50.977 25.934 1.00 31.69 688 VAL A CA 1
ATOM 5356 C C . VAL A 1 688 ? 2.334 -51.061 26.850 1.00 31.69 688 VAL A C 1
ATOM 5358 O O . VAL A 1 688 ? 3.288 -50.295 26.726 1.00 31.69 688 VAL A O 1
ATOM 5361 N N . ARG A 1 689 ? 2.251 -51.985 27.810 1.00 26.89 689 ARG A N 1
ATOM 5362 C CA . ARG A 1 689 ? 3.349 -52.452 28.661 1.00 26.89 689 ARG A CA 1
ATOM 5363 C C . ARG A 1 689 ? 4.329 -53.268 27.818 1.00 26.89 689 ARG A C 1
ATOM 5365 O O . ARG A 1 689 ? 3.921 -54.225 27.170 1.00 26.89 689 ARG A O 1
ATOM 5372 N N . LEU A 1 690 ? 5.613 -52.935 27.906 1.00 30.77 690 LEU A N 1
ATOM 5373 C CA . LEU A 1 690 ? 6.710 -53.829 27.548 1.00 30.77 690 LEU A CA 1
ATOM 5374 C C . LEU A 1 690 ? 7.074 -54.668 28.777 1.00 30.77 690 LEU A C 1
ATOM 5376 O O . LEU A 1 690 ? 7.494 -54.134 29.802 1.00 30.77 690 LEU A O 1
ATOM 5380 N N . SER A 1 691 ? 6.899 -55.979 28.663 1.00 30.84 691 SER A N 1
ATOM 5381 C CA . SER A 1 691 ? 7.496 -56.993 29.536 1.00 30.84 691 SER A CA 1
ATOM 5382 C C . SER A 1 691 ? 7.447 -58.325 28.795 1.00 30.84 691 SER A C 1
ATOM 5384 O O . SER A 1 691 ? 6.405 -58.616 28.219 1.00 30.84 691 SER A O 1
ATOM 5386 N N . VAL A 1 692 ? 8.423 -59.225 28.778 1.00 30.39 692 VAL A N 1
ATOM 5387 C CA . VAL A 1 692 ? 9.792 -59.387 29.307 1.00 30.39 692 VAL A CA 1
ATOM 5388 C C . VAL A 1 692 ? 10.238 -60.705 28.643 1.00 30.39 692 VAL A C 1
ATOM 5390 O O . VAL A 1 692 ? 9.398 -61.591 28.528 1.00 30.39 692 VAL A O 1
ATOM 5393 N N . LEU A 1 693 ? 11.517 -60.909 28.317 1.00 30.50 693 LEU A N 1
ATOM 5394 C CA . LEU A 1 693 ? 12.148 -62.214 28.562 1.00 30.50 693 LEU A CA 1
ATOM 5395 C C . LEU A 1 693 ? 13.598 -62.009 29.017 1.00 30.50 693 LEU A C 1
ATOM 5397 O O . LEU A 1 693 ? 14.335 -61.181 28.495 1.00 30.50 693 LEU A O 1
ATOM 5401 N N . SER A 1 694 ? 13.913 -62.727 30.087 1.00 29.70 694 SER A N 1
ATOM 5402 C CA . SER A 1 694 ? 15.077 -62.652 30.962 1.00 29.70 694 SER A CA 1
ATOM 5403 C C . SER A 1 694 ? 16.108 -63.711 30.567 1.00 29.70 694 SER A C 1
ATOM 5405 O O . SER A 1 694 ? 15.710 -64.825 30.229 1.00 29.70 694 SER A O 1
ATOM 5407 N N . SER A 1 695 ? 17.402 -63.421 30.743 1.00 30.39 695 SER A N 1
ATOM 5408 C CA . SER A 1 695 ? 18.379 -64.444 31.152 1.00 30.39 695 SER A CA 1
ATOM 5409 C C . SER A 1 695 ? 19.618 -63.826 31.824 1.00 30.39 695 SER A C 1
ATOM 5411 O O . SER A 1 695 ? 20.374 -63.143 31.145 1.00 30.39 695 SER A O 1
ATOM 5413 N N . GLY A 1 696 ? 19.787 -64.112 33.129 1.00 27.92 696 GLY A N 1
ATOM 5414 C CA . GLY A 1 696 ? 21.029 -64.235 33.938 1.00 27.92 696 GLY A CA 1
ATOM 5415 C C . GLY A 1 696 ? 22.044 -63.076 33.928 1.00 27.92 696 GLY A C 1
ATOM 5416 O O . GLY A 1 696 ? 22.444 -62.605 32.884 1.00 27.92 696 GLY A O 1
ATOM 5417 N N . GLY A 1 697 ? 22.595 -62.561 35.025 1.00 28.08 697 GLY A N 1
ATOM 5418 C CA . GLY A 1 697 ? 22.830 -63.113 36.353 1.00 28.08 697 GLY A CA 1
ATOM 5419 C C . GLY A 1 697 ? 24.249 -62.705 36.800 1.00 28.08 697 GLY A C 1
ATOM 5420 O O . GLY A 1 697 ? 25.199 -62.935 36.067 1.00 28.08 697 GLY A O 1
ATOM 5421 N N . ALA A 1 698 ? 24.348 -62.155 38.018 1.00 28.94 698 ALA A N 1
ATOM 5422 C CA . ALA A 1 698 ? 25.529 -62.029 38.894 1.00 28.94 698 ALA A CA 1
ATOM 5423 C C . ALA A 1 698 ? 26.637 -60.975 38.616 1.00 28.94 698 ALA A C 1
ATOM 5425 O O . ALA A 1 698 ? 27.218 -60.916 37.541 1.00 28.94 698 ALA A O 1
ATOM 5426 N N . GLY A 1 699 ? 27.026 -60.250 39.685 1.00 28.16 699 GLY A N 1
ATOM 5427 C CA . GLY A 1 699 ? 28.444 -59.937 39.949 1.00 28.16 699 GLY A CA 1
ATOM 5428 C C . GLY A 1 699 ? 28.853 -58.479 40.226 1.00 28.16 699 GLY A C 1
ATOM 5429 O O . GLY A 1 699 ? 29.321 -57.806 39.325 1.00 28.16 699 GLY A O 1
ATOM 5430 N N . SER A 1 700 ? 28.735 -58.047 41.490 1.00 30.05 700 SER A N 1
ATOM 5431 C CA . SER A 1 700 ? 29.710 -57.269 42.307 1.00 30.05 700 SER A CA 1
ATOM 5432 C C . SER A 1 700 ? 30.596 -56.128 41.734 1.00 30.05 700 SER A C 1
ATOM 5434 O O . SER A 1 700 ? 31.324 -56.291 40.764 1.00 30.05 700 SER A O 1
ATOM 5436 N N . ALA A 1 701 ? 30.644 -55.026 42.506 1.00 29.05 701 ALA A N 1
ATOM 5437 C CA . ALA A 1 701 ? 31.549 -53.856 42.451 1.00 29.05 701 ALA A CA 1
ATOM 5438 C C . ALA A 1 701 ? 33.070 -54.175 42.557 1.00 29.05 701 ALA A C 1
ATOM 5440 O O . ALA A 1 701 ? 33.416 -55.330 42.808 1.00 29.05 701 ALA A O 1
ATOM 5441 N N . PRO A 1 702 ? 33.989 -53.181 42.411 1.00 43.41 702 PRO A N 1
ATOM 5442 C CA . PRO A 1 702 ? 34.413 -52.295 43.534 1.00 43.41 702 PRO A CA 1
ATOM 5443 C C . PRO A 1 702 ? 34.630 -50.798 43.140 1.00 43.41 702 PRO A C 1
ATOM 5445 O O . PRO A 1 702 ? 34.754 -50.476 41.966 1.00 43.41 702 PRO A O 1
ATOM 5448 N N . ALA A 1 703 ? 34.446 -49.804 44.036 1.00 30.20 703 ALA A N 1
ATOM 5449 C CA . ALA A 1 703 ? 35.433 -49.131 44.928 1.00 30.20 703 ALA A CA 1
ATOM 5450 C C . ALA A 1 703 ? 36.755 -48.703 44.240 1.00 30.20 703 ALA A C 1
ATOM 5452 O O . ALA A 1 703 ? 37.352 -49.502 43.542 1.00 30.20 703 ALA A O 1
ATOM 5453 N N . GLY A 1 704 ? 37.354 -47.519 44.405 1.00 27.89 704 GLY A N 1
ATOM 5454 C CA . GLY A 1 704 ? 37.140 -46.350 45.254 1.00 27.89 704 GLY A CA 1
ATOM 5455 C C . GLY A 1 704 ? 38.454 -45.538 45.348 1.00 27.89 704 GLY A C 1
ATOM 5456 O O . GLY A 1 704 ? 39.531 -46.079 45.131 1.00 27.89 704 GLY A O 1
ATOM 5457 N N . ALA A 1 705 ? 38.329 -44.275 45.775 1.00 29.17 705 ALA A N 1
ATOM 5458 C CA . ALA A 1 705 ? 39.305 -43.486 46.549 1.00 29.17 705 ALA A CA 1
ATOM 5459 C C . ALA A 1 705 ? 40.403 -42.612 45.877 1.00 29.17 705 ALA A C 1
ATOM 5461 O O . ALA A 1 705 ? 41.323 -43.094 45.229 1.00 29.17 705 ALA A O 1
ATOM 5462 N N . ARG A 1 706 ? 40.376 -41.343 46.349 1.00 28.69 706 ARG A N 1
ATOM 5463 C CA . ARG A 1 706 ? 41.480 -40.418 46.722 1.00 28.69 706 ARG A CA 1
ATOM 5464 C C . ARG A 1 706 ? 42.262 -39.708 45.608 1.00 28.69 706 ARG A C 1
ATOM 5466 O O . ARG A 1 706 ? 42.535 -40.286 44.578 1.00 28.69 706 ARG A O 1
ATOM 5473 N N . ALA A 1 707 ? 42.831 -38.517 45.792 1.00 30.34 707 ALA A N 1
ATOM 5474 C CA . ALA A 1 707 ? 42.660 -37.316 46.630 1.00 30.34 707 ALA A CA 1
ATOM 5475 C C . ALA A 1 707 ? 43.937 -36.467 46.411 1.00 30.34 707 ALA A C 1
ATOM 5477 O O . ALA A 1 707 ? 44.981 -37.036 46.110 1.00 30.34 707 ALA A O 1
ATOM 5478 N N . ALA A 1 708 ? 43.857 -35.167 46.743 1.00 30.09 708 ALA A N 1
ATOM 5479 C CA . ALA A 1 708 ? 44.969 -34.274 47.132 1.00 30.09 708 ALA A CA 1
ATOM 5480 C C . ALA A 1 708 ? 45.877 -33.737 45.997 1.00 30.09 708 ALA A C 1
ATOM 5482 O O . ALA A 1 708 ? 46.183 -34.444 45.056 1.00 30.09 708 ALA A O 1
ATOM 5483 N N . ARG A 1 709 ? 46.445 -32.522 46.029 1.00 29.31 709 ARG A N 1
ATOM 5484 C CA . ARG A 1 709 ? 46.252 -31.228 46.731 1.00 29.31 709 ARG A CA 1
ATOM 5485 C C . ARG A 1 709 ? 47.388 -30.310 46.214 1.00 29.31 709 ARG A C 1
ATOM 5487 O O . ARG A 1 709 ? 48.449 -30.819 45.884 1.00 29.31 709 ARG A O 1
ATOM 5494 N N . ARG A 1 710 ? 47.205 -28.988 46.359 1.00 29.19 710 ARG A N 1
ATOM 5495 C CA . ARG A 1 710 ? 48.227 -27.914 46.518 1.00 29.19 710 ARG A CA 1
ATOM 5496 C C . ARG A 1 710 ? 48.939 -27.312 45.289 1.00 29.19 710 ARG A C 1
ATOM 5498 O O . ARG A 1 710 ? 49.899 -27.852 44.769 1.00 29.19 710 ARG A O 1
ATOM 5505 N N . THR A 1 711 ? 48.498 -26.090 44.968 1.00 32.56 711 THR A N 1
ATOM 5506 C CA . THR A 1 711 ? 49.227 -24.798 45.065 1.00 32.56 711 THR A CA 1
ATOM 5507 C C . THR A 1 711 ? 50.758 -24.766 44.951 1.00 32.56 711 THR A C 1
ATOM 5509 O O . THR A 1 711 ? 51.426 -25.249 45.863 1.00 32.56 711 THR A O 1
ATOM 5512 N N . THR A 1 712 ? 51.258 -23.943 44.019 1.00 32.34 712 THR A N 1
ATOM 5513 C CA . THR A 1 712 ? 52.364 -22.981 44.225 1.00 32.34 712 THR A CA 1
ATOM 5514 C C . THR A 1 712 ? 52.348 -21.876 43.158 1.00 32.34 712 THR A C 1
ATOM 5516 O O . THR A 1 712 ? 51.692 -21.970 42.128 1.00 32.34 712 THR A O 1
ATOM 5519 N N . THR A 1 713 ? 53.021 -20.782 43.491 1.00 32.31 713 THR A N 1
ATOM 5520 C CA . THR A 1 713 ? 52.896 -19.405 43.004 1.00 32.31 713 THR A CA 1
ATOM 5521 C C . THR A 1 713 ? 54.089 -18.926 42.154 1.00 32.31 713 THR A C 1
ATOM 5523 O O . THR A 1 713 ? 55.214 -19.301 42.460 1.00 32.31 713 THR A O 1
ATOM 5526 N N . ARG A 1 714 ? 53.826 -17.905 41.312 1.00 31.92 714 ARG A N 1
ATOM 5527 C CA . ARG A 1 714 ? 54.607 -16.652 41.077 1.00 31.92 714 ARG A CA 1
ATOM 5528 C C . ARG A 1 714 ? 55.627 -16.534 39.913 1.00 31.92 714 ARG A C 1
ATOM 5530 O O . ARG A 1 714 ? 56.551 -17.323 39.807 1.00 31.92 714 ARG A O 1
ATOM 5537 N N . SER A 1 715 ? 55.529 -15.354 39.261 1.00 30.92 715 SER A N 1
ATOM 5538 C CA . SER A 1 715 ? 56.539 -14.560 38.506 1.00 30.92 715 SER A CA 1
ATOM 5539 C C . SER A 1 715 ? 56.844 -15.011 37.068 1.00 30.92 715 SER A C 1
ATOM 5541 O O . SER A 1 715 ? 57.031 -16.193 36.849 1.00 30.92 715 SER A O 1
ATOM 5543 N N . GLY A 1 716 ? 56.934 -14.183 36.018 1.00 29.94 716 GLY A N 1
ATOM 5544 C CA . GLY A 1 716 ? 56.998 -12.723 35.853 1.00 29.94 716 GLY A CA 1
ATOM 5545 C C . GLY A 1 716 ? 58.159 -12.372 34.898 1.00 29.94 716 GLY A C 1
ATOM 5546 O O . GLY A 1 716 ? 59.285 -12.685 35.255 1.00 29.94 716 GLY A O 1
ATOM 5547 N N . ALA A 1 717 ? 57.882 -11.788 33.718 1.00 33.03 717 ALA A N 1
ATOM 5548 C CA . ALA A 1 717 ? 58.783 -11.029 32.810 1.00 33.03 717 ALA A CA 1
ATOM 5549 C C . ALA A 1 717 ? 58.001 -10.766 31.499 1.00 33.03 717 ALA A C 1
ATOM 5551 O O . ALA A 1 717 ? 57.510 -11.707 30.888 1.00 33.03 717 ALA A O 1
ATOM 5552 N N . GLU A 1 718 ? 57.560 -9.551 31.180 1.00 34.38 718 GLU A N 1
ATOM 5553 C CA . GLU A 1 718 ? 58.276 -8.388 30.623 1.00 34.38 718 GLU A CA 1
ATOM 5554 C C . GLU A 1 718 ? 58.099 -8.226 29.100 1.00 34.38 718 GLU A C 1
ATOM 5556 O O . GLU A 1 718 ? 57.928 -9.165 28.335 1.00 34.38 718 GLU A O 1
ATOM 5561 N N . ARG A 1 719 ? 58.028 -6.944 28.745 1.00 42.66 719 ARG A N 1
ATOM 5562 C CA . ARG A 1 719 ? 57.678 -6.250 27.494 1.00 42.66 719 ARG A CA 1
ATOM 5563 C C . ARG A 1 719 ? 58.865 -6.296 26.486 1.00 42.66 719 ARG A C 1
ATOM 5565 O O . ARG A 1 719 ? 59.929 -6.736 26.911 1.00 42.66 719 ARG A O 1
ATOM 5572 N N . PRO A 1 720 ? 58.782 -5.796 25.221 1.00 58.81 720 PRO A N 1
ATOM 5573 C CA . PRO A 1 720 ? 58.387 -4.412 24.935 1.00 58.81 720 PRO A CA 1
ATOM 5574 C C . PRO A 1 720 ? 57.633 -4.123 23.624 1.00 58.81 720 PRO A C 1
ATOM 5576 O O . PRO A 1 720 ? 57.212 -4.988 22.870 1.00 58.81 720 PRO A O 1
ATOM 5579 N N . ALA A 1 721 ? 57.382 -2.822 23.496 1.00 46.41 721 ALA A N 1
ATOM 5580 C CA . ALA A 1 721 ? 56.503 -2.093 22.606 1.00 46.41 721 ALA A CA 1
ATOM 5581 C C . ALA A 1 721 ? 57.046 -1.837 21.183 1.00 46.41 721 ALA A C 1
ATOM 5583 O O . ALA A 1 721 ? 58.248 -1.898 20.947 1.00 46.41 721 ALA A O 1
ATOM 5584 N N . ARG A 1 722 ? 56.111 -1.300 20.381 1.00 43.50 722 ARG A N 1
ATOM 5585 C CA . ARG A 1 722 ? 56.225 -0.354 19.252 1.00 43.50 722 ARG A CA 1
ATOM 5586 C C . ARG A 1 722 ? 56.359 -0.917 17.834 1.00 43.50 722 ARG A C 1
ATOM 5588 O O . ARG A 1 722 ? 57.328 -1.580 17.488 1.00 43.50 722 ARG A O 1
ATOM 5595 N N . GLY A 1 723 ? 55.380 -0.487 17.039 1.00 45.50 723 GLY A N 1
ATOM 5596 C CA . GLY A 1 723 ? 55.205 -0.557 15.595 1.00 45.50 723 GLY A CA 1
ATOM 5597 C C . GLY A 1 723 ? 53.815 -0.023 15.311 1.00 45.50 723 GLY A C 1
ATOM 5598 O O . GLY A 1 723 ? 52.887 -0.851 15.397 1.00 45.50 723 GLY A O 1
#

Solvent-accessible surface area (backbone atoms only — not comparable to full-atom values): 39750 Å² total; per-residue (Å²): 122,67,74,64,56,55,54,52,56,53,51,53,54,52,50,53,51,52,50,52,53,50,50,52,51,54,51,56,62,32,46,51,67,64,90,85,58,53,73,68,55,56,49,52,48,50,40,52,51,24,26,53,50,18,34,56,50,27,44,73,75,68,35,92,75,35,58,46,7,28,50,29,13,49,61,59,64,74,47,79,82,68,50,49,67,64,51,42,50,50,49,50,51,26,38,51,52,7,41,53,53,18,52,51,38,52,73,77,68,44,95,45,75,69,52,53,53,50,48,46,51,52,28,48,49,48,30,64,68,63,70,85,55,96,72,78,73,46,58,48,18,31,55,32,16,50,54,36,60,75,63,76,50,78,64,59,60,55,43,53,56,30,29,50,50,4,37,54,36,27,44,49,40,53,54,59,49,43,37,86,66,58,60,64,55,51,54,50,52,45,59,49,50,59,52,47,56,45,52,47,45,44,51,29,59,71,26,40,20,48,44,70,59,12,47,52,46,32,53,48,43,48,54,53,43,55,49,46,51,52,55,59,64,46,46,61,62,40,50,57,39,30,74,78,22,89,82,46,50,86,46,54,70,57,44,53,57,48,48,49,51,47,50,50,51,48,56,51,39,56,42,46,47,51,37,18,46,46,19,30,71,27,71,49,84,82,82,58,80,84,62,56,46,67,80,14,44,66,30,49,49,49,19,39,50,22,44,40,51,25,51,53,28,49,73,73,73,44,86,33,64,69,34,36,50,54,16,52,54,23,32,52,53,24,33,69,41,19,76,86,39,71,54,50,47,51,44,31,51,40,49,50,50,42,38,49,48,65,74,67,63,67,64,100,73,79,70,55,73,67,54,61,56,45,53,62,47,46,77,73,49,86,76,89,84,64,78,74,55,46,46,57,48,22,56,51,52,51,51,50,41,30,53,49,37,52,53,51,54,55,52,24,68,77,68,73,46,79,68,38,32,51,38,40,60,67,55,45,66,23,15,32,81,70,49,76,44,82,68,47,78,43,79,42,54,52,87,35,52,58,29,20,53,60,87,53,80,50,32,30,51,86,40,31,47,64,48,77,85,47,49,66,64,39,23,52,48,34,33,40,47,78,72,67,44,80,74,80,62,26,36,29,38,30,46,66,62,25,30,20,42,68,42,50,62,58,54,54,29,41,38,54,74,74,63,49,63,59,45,51,24,36,33,36,35,40,43,49,70,20,79,44,65,80,65,94,46,74,65,56,43,51,46,17,30,54,48,20,53,50,37,70,62,25,37,36,65,74,78,38,72,85,64,80,73,56,63,88,58,82,78,50,64,62,55,52,47,50,53,29,53,55,47,25,52,56,54,16,64,78,69,74,47,88,58,53,58,40,60,25,36,48,50,36,43,69,72,46,53,48,56,45,47,52,48,35,53,77,70,42,43,63,76,76,38,78,89,53,37,72,45,46,49,47,56,51,35,53,48,46,19,50,54,30,47,76,71,71,44,86,54,39,59,67,50,22,44,53,50,54,52,53,55,52,55,51,54,51,52,54,50,56,62,62,71,72,56,82,88,73,92,78,82,82,85,81,85,83,81,89,82,85,88,86,82,88,82,89,84,83,87,82,90,82,86,89,80,89,82,83,90,89,85,87,86,90,85,86,86,88,86,91,133

Sequence (723 aa):
MDLVRGAAGAAERRGTGAIKTRLRYLAWRLAEPPGFLPPLVVLSFKVALGSGLAWALGQAFGFKTPWDAVLAVIILMQGHAYGSLLNALQFLLGVFAGLILGLLALHYLGLSAPVLAAIMFVTLLMGGWLKITRLGFNNQIAISALLVLASGSNANVARFWETILGGVVGVAVAALLWPPNPVSRLRQEFREASRKIKSDLLRSLELAGRGEEAEAQRRQVRANSEHVDGVVAEILPAEDALRWNPWHSGRMSDLSRLEERLRLIGYLYRTVRAMARQAAEAPRAGESAEHEWEAGRPHLVAAGGAAVEAIERRLVAEDVEEAVSRGHDEVALFAASAPRERHAVALAAALDDLLRDIAGWHAPNEVDPEQQLVSRIVRRLGGRRPQSSVAALGELEFEEERQQAIRQDITSRVTRRPRTAPPMESVVEAAGIAGQVDRGVQHIPLAQIKGTDIRSQDFDASFQPRSRGLRQQWVQAFTLMEQGVEPPPIDVYKVGEVYFVKDGQTRVSVARHLGWDTIRANVVEVTTRAPVGSEINPEELLKAAEYSRFLEETQLDVNRPGARLECSQLGRYDKILEHILGHRYFLGLDRGYEVPVPEAAASWYDSVYRPAMDVARSHHLVQRLPRWTETDIYLALTKIWLDLQEEGLPSGPESAANLLVAETNTSERIRKVASTRPLARFTAPPRVRLSVLSSGGAGSAPAGARAARRTTTRSGAERPARG

Radius of gyration: 41.3 Å; Cα contacts (8 Å, |Δi|>4): 851; chains: 1; bounding box: 127×112×77 Å

Mean predicted aligned error: 20.72 Å

Foldseek 3Di:
DVVVVVVVVVVVVVVVVVVVVVVVVVQVCQQADDPPDDPVRLLVVLLVVLLVVLQVVCVVVVNPGLPLLSVLLVVLSVDDLLCLPVSLVLLLVLLVLLLVLLVVCCVPPNDDPVSLVVQQVVSLVVQQVPPPDPDGDSSSSNVNSVVSNVPVDPVSVVSSVSSVSSSVSSSCSSQRGRHDQVLVVLVVLLVVLLVCLLCLLLLLLVLQQVAPSLVVSLVVLVVSLVVLVVSLVCLVSNLSSLCSHPSRVVCNVSSVLSNQLSVLSNQLSVLSSQSSVLSNVHHHPPPDPDQQLVVLSVLSSQLSVLLSVLSVCLNVVHDSVVSLVSSLVSLVSSCVSHVPDPSSVSNSVSSNVSSCSSNVDDRPDPDDPVVVVVVVVCVPPPDDDDLVVLLVVLLVLLVVLQVVLVVVQVVCVVVVNAFAQDAPCLLCLLQDFPDKDWPFKDKDFLLQAQGANDTDPQATRNLRGNDPVCSVVLSVLRSCVVVVNADDAFEWEAAASHIHGHGDSSNSNNCVSVVHGIHIHRYMYGYGNFHQDSDDDPQSSQQSNLVSVLCVQQVCCPLPVVPPQRFPDPPLSVVVLVVLVVQQVVVCVVVVHRDGNNRSSSVCCVPPLVVLLVLLVVLVVCVLCVPGDSNRVSVQLVVQQVVCVVVVHPHDSNVSNVVVVVVSVVVVVVVVVVVPDPDDDDDDDDDDDDDDDDDDDDDDDDDDDDDDDDDDDDDDDDDDDDD

Secondary structure (DSSP, 8-state):
-HHHHHHHHHHHHHHHHHHHHHHHHHHHHHHS--TTS-HHHHHHHHHHHHHHHHHHHHHHTT-SS-HHHHHHHHHHHHS-GGGHHHHHHHHHHHHHHHHHHHHHHHHHT-S-HHHHHHHHHHHHHHHHH---SSS---THHHHHHHHHHHH-STHHHHHHHHHHHHHHHHHHHHHHSS---HHHHHHHHHHHHHHHHHHHHHHHHHTTT-HHHHHHHHHHHHHHHHHHHHHHHTHHHHHHHHHT-TTTGGGHHHHHHHHHHHHHHHHHHHHHHHHHHHHHHSPPTTSSS--GGGGGHHHHHHHHHHHHHHHHHHHTT---HHHHHHHHHHHHHHHHH-TT-HHHHHHHHHHHHHHHHHHH---TT---HHHHHHHHHHTTS-----THHHHHHHHHHHHHHHHHHHHHHHHHHHHT--SSPPBHHHHHHHH-EEEEEEEEEEEEEGGGEEEESS--SSB-TT--B--GGGHHHHHHHHHHHHTT-PPPPEEEEEETTEEEEEE-HHHHHHHHHTT-SEEEEEEEEEEESS---SS--HHHHHHHHHHHHHHHHH-HHHH-TT-----SSTTHHHHHHHHHHHHHHHHHHHHTS---HHHHHHHHIIIIIHHHHHHHHHTTHHHH-TTS-HHHHHHHHHHHHHHHHHTTS--SHHHHHHHHHHHHHHHHHHHHHHHTS-------PPP------------------------------------

Nearest PDB structures (foldseek):
  8fih-assembly1_C  TM=6.110E-01  e=7.509E+00  synthetic construct
  3vkg-assembly2_A  TM=1.010E-01  e=1.474E+00  Dictyostelium discoideum

pLDDT: mean 76.65, std 18.78, range [26.89, 97.62]

InterPro domains:
  IPR036086 ParB/Sulfiredoxin superfamily [SSF110849] (472-529)
  IPR049453 Integral membrane bound transporter domain [PF13515] (53-173)

Organism: NCBI:txid3127016